Protein AF-0000000066306614 (afdb_homodimer)

Sequence (610 aa):
MENKYTHGVLFYHEHSGLKNINQGIGEVTTALSSICKHLSIQLSENEGDIIKYCQEIKAKDYAKDVDILFILGGDGTVNELINGVMTHDLQLPIGILPGGTFNDFTKTLNIAPNHKQASEQMISAQVGTYDVIKINNQYALNFVGLGLIVQNAENVQDGSKDIFGKLSYIGSTVKTLLNPTQFNYQLSIDDKTYSGETTMILSANGPFIGGSRIPLTDLSPQDGELNTFIFNEQSFSILNDIFKKRDSMNWNEITQGIEHIPGKKISLTTDPTMKVDIDGEISLETPIDIEVIPNAIQLLTVNDLMENKYTHGVLFYHEHSGLKNINQGIGEVTTALSSICKHLSIQLSENEGDIIKYCQEIKAKDYAKDVDILFILGGDGTVNELINGVMTHDLQLPIGILPGGTFNDFTKTLNIAPNHKQASEQMISAQVGTYDVIKINNQYALNFVGLGLIVQNAENVQDGSKDIFGKLSYIGSTVKTLLNPTQFNYQLSIDDKTYSGETTMILSANGPFIGGSRIPLTDLSPQDGELNTFIFNEQSFSILNDIFKKRDSMNWNEITQGIEHIPGKKISLTTDPTMKVDIDGEISLETPIDIEVIPNAIQLLTVNDL

InterPro domains:
  IPR001206 Diacylglycerol kinase, catalytic domain [PF00781] (9-135)
  IPR001206 Diacylglycerol kinase, catalytic domain [PS50146] (3-139)
  IPR001206 Diacylglycerol kinase, catalytic domain [SM00046] (7-138)
  IPR005218 Diacylglycerol/lipid kinase [TIGR00147] (9-300)
  IPR016064 NAD kinase/diacylglycerol kinase-like domain superfamily [SSF111331] (8-304)
  IPR017438 Inorganic polyphosphate/ATP-NAD kinase, N-terminal [G3DSA:3.40.50.10330] (1-135)
  IPR045540 YegS/DAGK, C-terminal domain [PF19279] (154-300)
  IPR050187 Lipid Phosphate Formation and Regulation [PTHR12358] (41-290)

Structure (mmCIF, N/CA/C/O backbone):
data_AF-0000000066306614-model_v1
#
loop_
_entity.id
_entity.type
_entity.pdbx_description
1 polymer 'Putative lipid kinase SAR0780'
#
loop_
_atom_site.group_PDB
_atom_site.id
_atom_site.type_symbol
_atom_site.label_atom_id
_atom_site.label_alt_id
_atom_site.label_comp_id
_atom_site.label_asym_id
_atom_site.label_entity_id
_atom_site.label_seq_id
_atom_site.pdbx_PDB_ins_code
_atom_site.Cartn_x
_atom_site.Cartn_y
_atom_site.Cartn_z
_atom_site.occupancy
_atom_site.B_iso_or_equiv
_atom_site.auth_seq_id
_atom_site.auth_comp_id
_atom_site.auth_asym_id
_atom_site.auth_atom_id
_atom_site.pdbx_PDB_model_num
ATOM 1 N N . MET A 1 1 ? 18.75 3.789 2.223 1 45.41 1 MET A N 1
ATOM 2 C CA . MET A 1 1 ? 18.875 2.482 1.582 1 45.41 1 MET A CA 1
ATOM 3 C C . MET A 1 1 ? 18.125 2.457 0.254 1 45.41 1 MET A C 1
ATOM 5 O O . MET A 1 1 ? 17.094 3.119 0.106 1 45.41 1 MET A O 1
ATOM 9 N N . GLU A 1 2 ? 18.75 2.324 -0.821 1 61.25 2 GLU A N 1
ATOM 10 C CA . GLU A 1 2 ? 18.219 2.381 -2.182 1 61.25 2 GLU A CA 1
ATOM 11 C C . GLU A 1 2 ? 17.078 1.39 -2.371 1 61.25 2 GLU A C 1
ATOM 13 O O . GLU A 1 2 ? 17.219 0.206 -2.057 1 61.25 2 GLU A O 1
ATOM 18 N N . ASN A 1 3 ? 15.844 1.909 -2.559 1 72.94 3 ASN A N 1
ATOM 19 C CA . ASN A 1 3 ? 14.703 1.051 -2.857 1 72.94 3 ASN A CA 1
ATOM 20 C C . ASN A 1 3 ? 14.922 0.25 -4.137 1 72.94 3 ASN A C 1
ATOM 22 O O . ASN A 1 3 ? 15.219 0.82 -5.188 1 72.94 3 ASN A O 1
ATOM 26 N N . LYS A 1 4 ? 14.93 -1.015 -4.02 1 90 4 LYS A N 1
ATOM 27 C CA . LYS A 1 4 ? 15.148 -1.943 -5.125 1 90 4 LYS A CA 1
ATOM 28 C C . LYS A 1 4 ? 14.125 -1.726 -6.234 1 90 4 LYS A C 1
ATOM 30 O O . LYS A 1 4 ? 14.453 -1.822 -7.418 1 90 4 LYS A O 1
ATOM 35 N N . TYR A 1 5 ? 12.875 -1.378 -5.879 1 97.06 5 TYR A N 1
ATOM 36 C CA . TYR A 1 5 ? 11.773 -1.203 -6.82 1 97.06 5 TYR A CA 1
ATOM 37 C C . TYR A 1 5 ? 11.117 0.162 -6.648 1 97.06 5 TYR A C 1
ATOM 39 O O . TYR A 1 5 ? 11.148 0.738 -5.559 1 97.06 5 TYR A O 1
ATOM 47 N N . THR A 1 6 ? 10.586 0.733 -7.699 1 97.19 6 THR A N 1
ATOM 48 C CA . THR A 1 6 ? 9.898 2.018 -7.656 1 97.19 6 THR A CA 1
ATOM 49 C C . THR A 1 6 ? 8.469 1.85 -7.145 1 97.19 6 THR A C 1
ATOM 51 O O . THR A 1 6 ? 8.102 2.439 -6.125 1 97.19 6 THR A O 1
ATOM 54 N N . HIS A 1 7 ? 7.711 1.002 -7.801 1 98.31 7 HIS A N 1
ATOM 55 C CA . HIS A 1 7 ? 6.305 0.814 -7.465 1 98.31 7 HIS A CA 1
ATOM 56 C C . HIS A 1 7 ? 5.922 -0.661 -7.504 1 98.31 7 HIS A C 1
ATOM 58 O O . HIS A 1 7 ? 5.836 -1.258 -8.578 1 98.31 7 HIS A O 1
ATOM 64 N N . GLY A 1 8 ? 5.707 -1.223 -6.297 1 98.69 8 GLY A N 1
ATOM 65 C CA . GLY A 1 8 ? 5.203 -2.582 -6.168 1 98.69 8 GLY A CA 1
ATOM 66 C C . GLY A 1 8 ? 3.709 -2.643 -5.93 1 98.69 8 GLY A C 1
ATOM 67 O O . GLY A 1 8 ? 3.148 -1.781 -5.246 1 98.69 8 GLY A O 1
ATOM 68 N N . VAL A 1 9 ? 3.066 -3.645 -6.469 1 98.75 9 VAL A N 1
ATOM 69 C CA . VAL A 1 9 ? 1.653 -3.891 -6.199 1 98.75 9 VAL A CA 1
ATOM 70 C C . VAL A 1 9 ? 1.485 -5.246 -5.52 1 98.75 9 VAL A C 1
ATOM 72 O O . VAL A 1 9 ? 1.883 -6.277 -6.07 1 98.75 9 VAL A O 1
ATOM 75 N N . LEU A 1 10 ? 0.968 -5.238 -4.312 1 98.69 10 LEU A N 1
ATOM 76 C CA . LEU A 1 10 ? 0.617 -6.453 -3.58 1 98.69 10 LEU A CA 1
ATOM 77 C C . LEU A 1 10 ? -0.866 -6.77 -3.736 1 98.69 10 LEU A C 1
ATOM 79 O O . LEU A 1 10 ? -1.72 -6.02 -3.258 1 98.69 10 LEU A O 1
ATOM 83 N N . PHE A 1 11 ? -1.149 -7.891 -4.402 1 98.25 11 PHE A N 1
ATOM 84 C CA . PHE A 1 11 ? -2.52 -8.383 -4.496 1 98.25 11 PHE A CA 1
ATOM 85 C C . PHE A 1 11 ? -2.83 -9.344 -3.357 1 98.25 11 PHE A C 1
ATOM 87 O O . PHE A 1 11 ? -1.966 -10.117 -2.939 1 98.25 11 PHE A O 1
ATOM 94 N N . TYR A 1 12 ? -4.031 -9.289 -2.863 1 95.88 12 TYR A N 1
ATOM 95 C CA . TYR A 1 12 ? -4.543 -10.305 -1.946 1 95.88 12 TYR A CA 1
ATOM 96 C C . TYR A 1 12 ? -6.047 -10.477 -2.113 1 95.88 12 TYR A C 1
ATOM 98 O O . TYR A 1 12 ? -6.73 -9.586 -2.627 1 95.88 12 TYR A O 1
ATOM 106 N N . HIS A 1 13 ? -6.465 -11.664 -1.728 1 90.19 13 HIS A N 1
ATOM 107 C CA . HIS A 1 13 ? -7.891 -11.977 -1.818 1 90.19 13 HIS A CA 1
ATOM 108 C C . HIS A 1 13 ? -8.539 -11.977 -0.44 1 90.19 13 HIS A C 1
ATOM 110 O O . HIS A 1 13 ? -7.926 -12.406 0.541 1 90.19 13 HIS A O 1
ATOM 116 N N . GLU A 1 14 ? -9.734 -11.414 -0.357 1 77 14 GLU A N 1
ATOM 117 C CA . GLU A 1 14 ? -10.492 -11.25 0.881 1 77 14 GLU A CA 1
ATOM 118 C C . GLU A 1 14 ? -10.578 -12.562 1.657 1 77 14 GLU A C 1
ATOM 120 O O . GLU A 1 14 ? -10.484 -12.562 2.887 1 77 14 GLU A O 1
ATOM 125 N N . HIS A 1 15 ? -10.758 -13.664 0.979 1 70.12 15 HIS A N 1
ATOM 126 C CA . HIS A 1 15 ? -10.984 -14.961 1.612 1 70.12 15 HIS A CA 1
ATOM 127 C C . HIS A 1 15 ? -9.703 -15.789 1.662 1 70.12 15 HIS A C 1
ATOM 129 O O . HIS A 1 15 ? -9.758 -17.016 1.666 1 70.12 15 HIS A O 1
ATOM 135 N N . SER A 1 16 ? -8.672 -14.992 1.79 1 65.31 16 SER A N 1
ATOM 136 C CA . SER A 1 16 ? -7.43 -15.758 1.888 1 65.31 16 SER A CA 1
ATOM 137 C C . SER A 1 16 ? -7.395 -16.594 3.162 1 65.31 16 SER A C 1
ATOM 139 O O . SER A 1 16 ? -8.164 -16.359 4.09 1 65.31 16 SER A O 1
ATOM 141 N N . GLY A 1 17 ? -6.691 -17.688 3.109 1 67.06 17 GLY A N 1
ATOM 142 C CA . GLY A 1 17 ? -6.617 -18.672 4.184 1 67.06 17 GLY A CA 1
ATOM 143 C C . GLY A 1 17 ? -6.027 -18.109 5.465 1 67.06 17 GLY A C 1
ATOM 144 O O . GLY A 1 17 ? -5.973 -18.797 6.484 1 67.06 17 GLY A O 1
ATOM 145 N N . LEU A 1 18 ? -5.703 -16.859 5.426 1 72.12 18 LEU A N 1
ATOM 146 C CA . LEU A 1 18 ? -5.137 -16.266 6.629 1 72.12 18 LEU A CA 1
ATOM 147 C C . LEU A 1 18 ? -6.234 -15.914 7.629 1 72.12 18 LEU A C 1
ATOM 149 O O . LEU A 1 18 ? -7.27 -15.359 7.25 1 72.12 18 LEU A O 1
ATOM 153 N N . LYS A 1 19 ? -6.133 -16.312 8.891 1 74.12 19 LYS A N 1
ATOM 154 C CA . LYS A 1 19 ? -7.105 -16.047 9.945 1 74.12 19 LYS A CA 1
ATOM 155 C C . LYS A 1 19 ? -7.352 -14.547 10.094 1 74.12 19 LYS A C 1
ATOM 157 O O . LYS A 1 19 ? -8.5 -14.109 10.188 1 74.12 19 LYS A O 1
ATOM 162 N N . ASN A 1 20 ? -6.25 -13.758 10.109 1 87.06 20 ASN A N 1
ATOM 163 C CA . ASN A 1 20 ? -6.332 -12.305 10.156 1 87.06 20 ASN A CA 1
ATOM 164 C C . ASN A 1 20 ? -5.582 -11.656 8.992 1 87.06 20 ASN A C 1
ATOM 166 O O . ASN A 1 20 ? -4.391 -11.359 9.109 1 87.06 20 ASN A O 1
ATOM 170 N N . ILE A 1 21 ? -6.301 -11.438 7.941 1 90.31 21 ILE A N 1
ATOM 171 C CA . ILE A 1 21 ? -5.707 -11.016 6.676 1 90.31 21 ILE A CA 1
ATOM 172 C C . ILE A 1 21 ? -5.066 -9.641 6.836 1 90.31 21 ILE A C 1
ATOM 174 O O . ILE A 1 21 ? -3.984 -9.391 6.297 1 90.31 21 ILE A O 1
ATOM 178 N N . ASN A 1 22 ? -5.695 -8.758 7.625 1 93 22 ASN A N 1
ATOM 179 C CA . ASN A 1 22 ? -5.148 -7.414 7.785 1 93 22 ASN A CA 1
ATOM 180 C C . ASN A 1 22 ? -3.834 -7.43 8.555 1 93 22 ASN A C 1
ATOM 182 O O . ASN A 1 22 ? -2.918 -6.664 8.25 1 93 22 ASN A O 1
ATOM 186 N N . GLN A 1 23 ? -3.775 -8.289 9.57 1 93.75 23 GLN A N 1
ATOM 187 C CA . GLN A 1 23 ? -2.512 -8.453 10.273 1 93.75 23 GLN A CA 1
ATOM 188 C C . GLN A 1 23 ? -1.428 -8.992 9.344 1 93.75 23 GLN A C 1
ATOM 190 O O . GLN A 1 23 ? -0.284 -8.531 9.383 1 93.75 23 GLN A O 1
ATOM 195 N N . GLY A 1 24 ? -1.763 -9.984 8.555 1 94.75 24 GLY A N 1
ATOM 196 C CA . GLY A 1 24 ? -0.828 -10.516 7.578 1 94.75 24 GLY A CA 1
ATOM 197 C C . GLY A 1 24 ? -0.338 -9.469 6.594 1 94.75 24 GLY A C 1
ATOM 198 O O . GLY A 1 24 ? 0.859 -9.398 6.305 1 94.75 24 GLY A O 1
ATOM 199 N N . ILE A 1 25 ? -1.258 -8.633 6.168 1 96.69 25 ILE A N 1
ATOM 200 C CA . ILE A 1 25 ? -0.938 -7.547 5.242 1 96.69 25 ILE A CA 1
ATOM 201 C C . ILE A 1 25 ? 0.05 -6.586 5.898 1 96.69 25 ILE A C 1
ATOM 203 O O . ILE A 1 25 ? 1.025 -6.164 5.27 1 96.69 25 ILE A O 1
ATOM 207 N N . GLY A 1 26 ? -0.232 -6.254 7.145 1 97.25 26 GLY A N 1
ATOM 208 C CA . GLY A 1 26 ? 0.693 -5.402 7.871 1 97.25 26 GLY A CA 1
ATOM 209 C C . GLY A 1 26 ? 2.086 -5.992 7.988 1 97.25 26 GLY A C 1
ATOM 210 O O . GLY A 1 26 ? 3.08 -5.293 7.785 1 97.25 26 GLY A O 1
ATOM 211 N N . GLU A 1 27 ? 2.154 -7.242 8.258 1 96.5 27 GLU A N 1
ATOM 212 C CA . GLU A 1 27 ? 3.434 -7.93 8.422 1 96.5 27 GLU A CA 1
ATOM 213 C C . GLU A 1 27 ? 4.227 -7.93 7.117 1 96.5 27 GLU A C 1
ATOM 215 O O . GLU A 1 27 ? 5.422 -7.621 7.109 1 96.5 27 GLU A O 1
ATOM 220 N N . VAL A 1 28 ? 3.572 -8.227 6.008 1 97.81 28 VAL A N 1
ATOM 221 C CA . VAL A 1 28 ? 4.289 -8.305 4.742 1 97.81 28 VAL A CA 1
ATOM 222 C C . VAL A 1 28 ? 4.676 -6.898 4.281 1 97.81 28 VAL A C 1
ATOM 224 O O . VAL A 1 28 ? 5.734 -6.707 3.68 1 97.81 28 VAL A O 1
ATOM 227 N N . THR A 1 29 ? 3.805 -5.934 4.617 1 98.06 29 THR A N 1
ATOM 228 C CA . THR A 1 29 ? 4.062 -4.551 4.223 1 98.06 29 THR A CA 1
ATOM 229 C C . THR A 1 29 ? 5.32 -4.02 4.906 1 98.06 29 THR A C 1
ATOM 231 O O . THR A 1 29 ? 6.07 -3.24 4.312 1 98.06 29 THR A O 1
ATOM 234 N N . THR A 1 30 ? 5.574 -4.434 6.141 1 97.25 30 THR A N 1
ATOM 235 C CA . THR A 1 30 ? 6.777 -4.016 6.855 1 97.25 30 THR A CA 1
ATOM 236 C C . THR A 1 30 ? 8.023 -4.301 6.027 1 97.25 30 THR A C 1
ATOM 238 O O . THR A 1 30 ? 8.875 -3.424 5.859 1 97.25 30 THR A O 1
ATOM 241 N N . ALA A 1 31 ? 8.078 -5.438 5.441 1 97.44 31 ALA A N 1
ATOM 242 C CA . ALA A 1 31 ? 9.242 -5.824 4.648 1 97.44 31 ALA A CA 1
ATOM 243 C C . ALA A 1 31 ? 9.203 -5.18 3.266 1 97.44 31 ALA A C 1
ATOM 245 O O . ALA A 1 31 ? 10.203 -4.633 2.801 1 97.44 31 ALA A O 1
ATOM 246 N N . LEU A 1 32 ? 8.062 -5.176 2.605 1 98.25 32 LEU A N 1
ATOM 247 C CA . LEU A 1 32 ? 7.957 -4.75 1.216 1 98.25 32 LEU A CA 1
ATOM 248 C C . LEU A 1 32 ? 8.164 -3.242 1.095 1 98.25 32 LEU A C 1
ATOM 250 O O . LEU A 1 32 ? 8.672 -2.76 0.08 1 98.25 32 LEU A O 1
ATOM 254 N N . SER A 1 33 ? 7.734 -2.49 2.146 1 96.19 33 SER A N 1
ATOM 255 C CA . SER A 1 33 ? 7.926 -1.044 2.115 1 96.19 33 SER A CA 1
ATOM 256 C C . SER A 1 33 ? 9.406 -0.683 2.139 1 96.19 33 SER A C 1
ATOM 258 O O . SER A 1 33 ? 9.789 0.426 1.757 1 96.19 33 SER A O 1
ATOM 260 N N . SER A 1 34 ? 10.25 -1.573 2.574 1 95.19 34 SER A N 1
ATOM 261 C CA . SER A 1 34 ? 11.688 -1.313 2.619 1 95.19 34 SER A CA 1
ATOM 262 C C . SER A 1 34 ? 12.32 -1.479 1.242 1 95.19 34 SER A C 1
ATOM 264 O O . SER A 1 34 ? 13.445 -1.026 1.012 1 95.19 34 SER A O 1
ATOM 266 N N . ILE A 1 35 ? 11.625 -2.092 0.304 1 96.81 35 ILE A N 1
ATOM 267 C CA . ILE A 1 35 ? 12.266 -2.328 -0.987 1 96.81 35 ILE A CA 1
ATOM 268 C C . ILE A 1 35 ? 11.469 -1.634 -2.09 1 96.81 35 ILE A C 1
ATOM 270 O O . ILE A 1 35 ? 11.891 -1.611 -3.248 1 96.81 35 ILE A O 1
ATOM 274 N N . CYS A 1 36 ? 10.25 -1.063 -1.781 1 97.5 36 CYS A N 1
ATOM 275 C CA . CYS A 1 36 ? 9.422 -0.326 -2.732 1 97.5 36 CYS A CA 1
ATOM 276 C C . CYS A 1 36 ? 9.258 1.125 -2.299 1 97.5 36 CYS A C 1
ATOM 278 O O . CYS A 1 36 ? 8.797 1.397 -1.19 1 97.5 36 CYS A O 1
ATOM 280 N N . LYS A 1 37 ? 9.492 2.059 -3.166 1 96.25 37 LYS A N 1
ATOM 281 C CA . LYS A 1 37 ? 9.242 3.469 -2.879 1 96.25 37 LYS A CA 1
ATOM 282 C C . LYS A 1 37 ? 7.75 3.762 -2.801 1 96.25 37 LYS A C 1
ATOM 284 O O . LYS A 1 37 ? 7.324 4.652 -2.062 1 96.25 37 LYS A O 1
ATOM 289 N N . HIS A 1 38 ? 7.082 3.113 -3.598 1 97.69 38 HIS A N 1
ATOM 290 C CA . HIS A 1 38 ? 5.629 3.152 -3.713 1 97.69 38 HIS A CA 1
ATOM 291 C C . HIS A 1 38 ? 5.035 1.746 -3.689 1 97.69 38 HIS A C 1
ATOM 293 O O . HIS A 1 38 ? 5.371 0.913 -4.531 1 97.69 38 HIS A O 1
ATOM 299 N N . LEU A 1 39 ? 4.223 1.449 -2.646 1 98.56 39 LEU A N 1
ATOM 300 C CA . LEU A 1 39 ? 3.615 0.128 -2.518 1 98.56 39 LEU A CA 1
ATOM 301 C C . LEU A 1 39 ? 2.094 0.225 -2.518 1 98.56 39 LEU A C 1
ATOM 303 O O . LEU A 1 39 ? 1.508 0.86 -1.639 1 98.56 39 LEU A O 1
ATOM 307 N N . SER A 1 40 ? 1.474 -0.405 -3.512 1 98.62 40 SER A N 1
ATOM 308 C CA . SER A 1 40 ? 0.019 -0.499 -3.584 1 98.62 40 SER A CA 1
ATOM 309 C C . SER A 1 40 ? -0.477 -1.827 -3.021 1 98.62 40 SER A C 1
ATOM 311 O O . SER A 1 40 ? -0.011 -2.893 -3.43 1 98.62 40 SER A O 1
ATOM 313 N N . ILE A 1 41 ? -1.296 -1.739 -2.066 1 98.38 41 ILE A N 1
ATOM 314 C CA . ILE A 1 41 ? -1.981 -2.9 -1.512 1 98.38 41 ILE A CA 1
ATOM 315 C C . ILE A 1 41 ? -3.398 -2.98 -2.074 1 98.38 41 ILE A C 1
ATOM 317 O O . ILE A 1 41 ? -4.238 -2.125 -1.784 1 98.38 41 ILE A O 1
ATOM 321 N N . GLN A 1 42 ? -3.689 -4.023 -2.871 1 97.94 42 GLN A N 1
ATOM 322 C CA . GLN A 1 42 ? -4.914 -4.074 -3.664 1 97.94 42 GLN A CA 1
ATOM 323 C C . GLN A 1 42 ? -5.746 -5.309 -3.316 1 97.94 42 GLN A C 1
ATOM 325 O O . GLN A 1 42 ? -5.305 -6.438 -3.523 1 97.94 42 GLN A O 1
ATOM 330 N N . LEU A 1 43 ? -6.883 -5.094 -2.832 1 96.31 43 LEU A N 1
ATOM 331 C CA . LEU A 1 43 ? -7.836 -6.145 -2.506 1 96.31 43 LEU A CA 1
ATOM 332 C C . LEU A 1 43 ? -8.523 -6.664 -3.764 1 96.31 43 LEU A C 1
ATOM 334 O O . LEU A 1 43 ? -8.992 -5.875 -4.59 1 96.31 43 LEU A O 1
ATOM 338 N N . SER A 1 44 ? -8.43 -7.93 -3.941 1 95.31 44 SER A N 1
ATOM 339 C CA . SER A 1 44 ? -9.289 -8.594 -4.918 1 95.31 44 SER A CA 1
ATOM 340 C C . SER A 1 44 ? -10.562 -9.117 -4.266 1 95.31 44 SER A C 1
ATOM 342 O O . SER A 1 44 ? -10.508 -10.008 -3.412 1 95.31 44 SER A O 1
ATOM 344 N N . GLU A 1 45 ? -11.68 -8.648 -4.637 1 91.69 45 GLU A N 1
ATOM 345 C CA . GLU A 1 45 ? -12.953 -9.016 -4.027 1 91.69 45 GLU A CA 1
ATOM 346 C C . GLU A 1 45 ? -13.617 -10.172 -4.773 1 91.69 45 GLU A C 1
ATOM 348 O O . GLU A 1 45 ? -14.367 -10.945 -4.184 1 91.69 45 GLU A O 1
ATOM 353 N N . ASN A 1 46 ? -13.344 -10.242 -6.102 1 90.81 46 ASN A N 1
ATOM 354 C CA . ASN A 1 46 ? -13.992 -11.234 -6.949 1 90.81 46 ASN A CA 1
ATOM 355 C C . ASN A 1 46 ? -12.977 -11.977 -7.812 1 90.81 46 ASN A C 1
ATOM 357 O O . ASN A 1 46 ? -11.898 -11.453 -8.094 1 90.81 46 ASN A O 1
ATOM 361 N N . GLU A 1 47 ? -13.383 -13.227 -8.141 1 88.94 47 GLU A N 1
ATOM 362 C CA . GLU A 1 47 ? -12.57 -13.953 -9.117 1 88.94 47 GLU A CA 1
ATOM 363 C C . GLU A 1 47 ? -12.406 -13.148 -10.406 1 88.94 47 GLU A C 1
ATOM 365 O O . GLU A 1 47 ? -13.367 -12.555 -10.898 1 88.94 47 GLU A O 1
ATOM 370 N N . GLY A 1 48 ? -11.234 -13.055 -10.898 1 94.06 48 GLY A N 1
ATOM 371 C CA . GLY A 1 48 ? -10.992 -12.328 -12.133 1 94.06 48 GLY A CA 1
ATOM 372 C C . GLY A 1 48 ? -10.477 -10.922 -11.914 1 94.06 48 GLY A C 1
ATOM 373 O O . GLY A 1 48 ? -9.945 -10.297 -12.836 1 94.06 48 GLY A O 1
ATOM 374 N N . ASP A 1 49 ? -10.609 -10.398 -10.695 1 96.56 49 ASP A N 1
ATOM 375 C CA . ASP A 1 49 ? -10.18 -9.031 -10.406 1 96.56 49 ASP A CA 1
ATOM 376 C C . ASP A 1 49 ? -8.688 -8.859 -10.688 1 96.56 49 ASP A C 1
ATOM 378 O O . ASP A 1 49 ? -8.273 -7.867 -11.289 1 96.56 49 ASP A O 1
ATOM 382 N N . ILE A 1 50 ? -7.918 -9.812 -10.289 1 97.75 50 ILE A N 1
ATOM 383 C CA . ILE A 1 50 ? -6.469 -9.703 -10.438 1 97.75 50 ILE A CA 1
ATOM 384 C C . ILE A 1 50 ? -6.098 -9.688 -11.914 1 97.75 50 ILE A C 1
ATOM 386 O O . ILE A 1 50 ? -5.199 -8.953 -12.328 1 97.75 50 ILE A O 1
ATOM 390 N N . ILE A 1 51 ? -6.781 -10.484 -12.727 1 98.12 51 ILE A N 1
ATOM 391 C CA . ILE A 1 51 ? -6.555 -10.484 -14.172 1 98.12 51 ILE A CA 1
ATOM 392 C C . ILE A 1 51 ? -6.863 -9.094 -14.734 1 98.12 51 ILE A C 1
ATOM 394 O O . ILE A 1 51 ? -6.105 -8.57 -15.555 1 98.12 51 ILE A O 1
ATOM 398 N N . LYS A 1 52 ? -7.93 -8.523 -14.289 1 98.12 52 LYS A N 1
ATOM 399 C CA . LYS A 1 52 ? -8.297 -7.18 -14.719 1 98.12 52 LYS A CA 1
ATOM 400 C C . LYS A 1 52 ? -7.242 -6.16 -14.297 1 98.12 52 LYS A C 1
ATOM 402 O O . LYS A 1 52 ? -6.891 -5.27 -15.07 1 98.12 52 LYS A O 1
ATOM 407 N N . TYR A 1 53 ? -6.754 -6.27 -13.062 1 98.19 53 TYR A N 1
ATOM 408 C CA . TYR A 1 53 ? -5.707 -5.367 -12.602 1 98.19 53 TYR A CA 1
ATOM 409 C C . TYR A 1 53 ? -4.457 -5.492 -13.469 1 98.19 53 TYR A C 1
ATOM 411 O O . TYR A 1 53 ? -3.797 -4.496 -13.766 1 98.19 53 TYR A O 1
ATOM 419 N N . CYS A 1 54 ? -4.133 -6.695 -13.852 1 98.56 54 CYS A N 1
ATOM 420 C CA . CYS A 1 54 ? -2.992 -6.902 -14.742 1 98.56 54 CYS A CA 1
ATOM 421 C C . CYS A 1 54 ? -3.193 -6.176 -16.062 1 98.56 54 CYS A C 1
ATOM 423 O O . CYS A 1 54 ? -2.262 -5.566 -16.594 1 98.56 54 CYS A O 1
ATOM 425 N N . GLN A 1 55 ? -4.395 -6.297 -16.594 1 98.44 55 GLN A N 1
ATOM 426 C CA . GLN A 1 55 ? -4.723 -5.574 -17.812 1 98.44 55 GLN A CA 1
ATOM 427 C C . GLN A 1 55 ? -4.516 -4.074 -17.641 1 98.44 55 GLN A C 1
ATOM 429 O O . GLN A 1 55 ? -3.934 -3.42 -18.516 1 98.44 55 GLN A O 1
ATOM 434 N N . GLU A 1 56 ? -4.98 -3.525 -16.578 1 97.88 56 GLU A N 1
ATOM 435 C CA . GLU A 1 56 ? -4.855 -2.1 -16.281 1 97.88 56 GLU A CA 1
ATOM 436 C C . GLU A 1 56 ? -3.391 -1.695 -16.125 1 97.88 56 GLU A C 1
ATOM 438 O O . GLU A 1 56 ? -2.998 -0.598 -16.531 1 97.88 56 GLU A O 1
ATOM 443 N N . ILE A 1 57 ? -2.611 -2.545 -15.492 1 97.88 57 ILE A N 1
ATOM 444 C CA . ILE A 1 57 ? -1.188 -2.275 -15.312 1 97.88 57 ILE A CA 1
ATOM 445 C C . ILE A 1 57 ? -0.499 -2.234 -16.672 1 97.88 57 ILE A C 1
ATOM 447 O O . ILE A 1 57 ? 0.31 -1.344 -16.953 1 97.88 57 ILE A O 1
ATOM 451 N N . LYS A 1 58 ? -0.854 -3.209 -17.531 1 97.81 58 LYS A N 1
ATOM 452 C CA . LYS A 1 58 ? -0.297 -3.244 -18.891 1 97.81 58 LYS A CA 1
ATOM 453 C C . LYS A 1 58 ? -0.625 -1.965 -19.656 1 97.81 58 LYS A C 1
ATOM 455 O O . LYS A 1 58 ? 0.234 -1.408 -20.344 1 97.81 58 LYS A O 1
ATOM 460 N N . ALA A 1 59 ? -1.813 -1.502 -19.516 1 96.75 59 ALA A N 1
ATOM 461 C CA . ALA A 1 59 ? -2.293 -0.323 -20.234 1 96.75 59 ALA A CA 1
ATOM 462 C C . ALA A 1 59 ? -1.813 0.96 -19.562 1 96.75 59 ALA A C 1
ATOM 464 O O . ALA A 1 59 ? -2.092 2.062 -20.047 1 96.75 59 ALA A O 1
ATOM 465 N N . LYS A 1 60 ? -1.195 0.892 -18.391 1 94.62 60 LYS A N 1
ATOM 466 C CA . LYS A 1 60 ? -0.711 2.018 -17.594 1 94.62 60 LYS A CA 1
ATOM 467 C C . LYS A 1 60 ? -1.872 2.844 -17.047 1 94.62 60 LYS A C 1
ATOM 469 O O . LYS A 1 60 ? -1.719 4.035 -16.781 1 94.62 60 LYS A O 1
ATOM 474 N N . ASP A 1 61 ? -3.021 2.203 -16.969 1 94.19 61 ASP A N 1
ATOM 475 C CA . ASP A 1 61 ? -4.203 2.822 -16.375 1 94.19 61 ASP A CA 1
ATOM 476 C C . ASP A 1 61 ? -4.211 2.66 -14.852 1 94.19 61 ASP A C 1
ATOM 478 O O . ASP A 1 61 ? -4.84 3.449 -14.141 1 94.19 61 ASP A O 1
ATOM 482 N N . TYR A 1 62 ? -3.564 1.629 -14.352 1 95.38 62 TYR A N 1
ATOM 483 C CA . TYR A 1 62 ? -3.443 1.388 -12.914 1 95.38 62 TYR A CA 1
ATOM 484 C C . TYR A 1 62 ? -2.463 2.365 -12.281 1 95.38 62 TYR A C 1
ATOM 486 O O . TYR A 1 62 ? -2.785 3.02 -11.289 1 95.38 62 TYR A O 1
ATOM 494 N N . ALA A 1 63 ? -1.328 2.447 -12.844 1 93.5 63 ALA A N 1
ATOM 495 C CA . ALA A 1 63 ? -0.211 3.346 -12.562 1 93.5 63 ALA A CA 1
ATOM 496 C C . ALA A 1 63 ? 0.827 3.299 -13.68 1 93.5 63 ALA A C 1
ATOM 498 O O . ALA A 1 63 ? 0.903 2.316 -14.422 1 93.5 63 ALA A O 1
ATOM 499 N N . LYS A 1 64 ? 1.685 4.285 -13.727 1 92.06 64 LYS A N 1
ATOM 500 C CA . LYS A 1 64 ? 2.613 4.387 -14.844 1 92.06 64 LYS A CA 1
ATOM 501 C C . LYS A 1 64 ? 3.951 3.73 -14.516 1 92.06 64 LYS A C 1
ATOM 503 O O . LYS A 1 64 ? 4.75 3.449 -15.406 1 92.06 64 LYS A O 1
ATOM 508 N N . ASP A 1 65 ? 4.133 3.438 -13.25 1 94 65 ASP A N 1
ATOM 509 C CA . ASP A 1 65 ? 5.504 3.131 -12.859 1 94 65 ASP A CA 1
ATOM 510 C C . ASP A 1 65 ? 5.578 1.789 -12.133 1 94 65 ASP A C 1
ATOM 512 O O . ASP A 1 65 ? 6.512 1.544 -11.367 1 94 65 ASP A O 1
ATOM 516 N N . VAL A 1 66 ? 4.656 0.89 -12.336 1 97.75 66 VAL A N 1
ATOM 517 C CA . VAL A 1 66 ? 4.699 -0.415 -11.68 1 97.75 66 VAL A CA 1
ATOM 518 C C . VAL A 1 66 ? 5.855 -1.237 -12.25 1 97.75 66 VAL A C 1
ATOM 520 O O . VAL A 1 66 ? 5.973 -1.394 -13.469 1 97.75 66 VAL A O 1
ATOM 523 N N . ASP A 1 67 ? 6.734 -1.771 -11.359 1 98.25 67 ASP A N 1
ATOM 524 C CA . ASP A 1 67 ? 7.875 -2.514 -11.891 1 98.25 67 ASP A CA 1
ATOM 525 C C . ASP A 1 67 ? 8.039 -3.852 -11.172 1 98.25 67 ASP A C 1
ATOM 527 O O . ASP A 1 67 ? 8.945 -4.625 -11.484 1 98.25 67 ASP A O 1
ATOM 531 N N . ILE A 1 68 ? 7.09 -4.184 -10.25 1 98.62 68 ILE A N 1
ATOM 532 C CA . ILE A 1 68 ? 7.074 -5.5 -9.625 1 98.62 68 ILE A CA 1
ATOM 533 C C . ILE A 1 68 ? 5.676 -5.809 -9.102 1 98.62 68 ILE A C 1
ATOM 535 O O . ILE A 1 68 ? 4.953 -4.906 -8.672 1 98.62 68 ILE A O 1
ATOM 539 N N . LEU A 1 69 ? 5.293 -7.062 -9.125 1 98.81 69 LEU A N 1
ATOM 540 C CA . LEU A 1 69 ? 4.043 -7.547 -8.555 1 98.81 69 LEU A CA 1
ATOM 541 C C . LEU A 1 69 ? 4.309 -8.492 -7.387 1 98.81 69 LEU A C 1
ATOM 543 O O . LEU A 1 69 ? 5.262 -9.273 -7.418 1 98.81 69 LEU A O 1
ATOM 547 N N . PHE A 1 70 ? 3.475 -8.414 -6.379 1 98.69 70 PHE A N 1
ATOM 548 C CA . PHE A 1 70 ? 3.436 -9.359 -5.273 1 98.69 70 PHE A CA 1
ATOM 549 C C . PHE A 1 70 ? 2.041 -9.953 -5.117 1 98.69 70 PHE A C 1
ATOM 551 O O . PHE A 1 70 ? 1.047 -9.32 -5.473 1 98.69 70 PHE A O 1
ATOM 558 N N . ILE A 1 71 ? 1.978 -11.164 -4.605 1 98 71 ILE A N 1
ATOM 559 C CA . ILE A 1 71 ? 0.694 -11.781 -4.297 1 98 71 ILE A CA 1
ATOM 560 C C . ILE A 1 71 ? 0.78 -12.508 -2.955 1 98 71 ILE A C 1
ATOM 562 O O . ILE A 1 71 ? 1.754 -13.211 -2.684 1 98 71 ILE A O 1
ATOM 566 N N . LEU A 1 72 ? -0.067 -12.18 -2.047 1 97.06 72 LEU A N 1
ATOM 567 C CA . LEU A 1 72 ? -0.28 -12.906 -0.801 1 97.06 72 LEU A CA 1
ATOM 568 C C . LEU A 1 72 ? -1.531 -13.773 -0.885 1 97.06 72 LEU A C 1
ATOM 570 O O . LEU A 1 72 ? -2.652 -13.258 -0.869 1 97.06 72 LEU A O 1
ATOM 574 N N . GLY A 1 73 ? -1.339 -15.055 -1.014 1 93.44 73 GLY A N 1
ATOM 575 C CA . GLY A 1 73 ? -2.484 -15.938 -1.195 1 93.44 73 GLY A CA 1
ATOM 576 C C . GLY A 1 73 ? -2.098 -17.391 -1.4 1 93.44 73 GLY A C 1
ATOM 577 O O . GLY A 1 73 ? -0.928 -17.75 -1.261 1 93.44 73 GLY A O 1
ATOM 578 N N . GLY A 1 74 ? -3.08 -18.188 -1.605 1 90 74 GLY A N 1
ATOM 579 C CA . GLY A 1 74 ? -2.865 -19.609 -1.886 1 90 74 GLY A CA 1
ATOM 580 C C . GLY A 1 74 ? -2.635 -19.891 -3.357 1 90 74 GLY A C 1
ATOM 581 O O . GLY A 1 74 ? -2.533 -18.969 -4.168 1 90 74 GLY A O 1
ATOM 582 N N . ASP A 1 75 ? -2.613 -21.188 -3.684 1 87.44 75 ASP A N 1
ATOM 583 C CA . ASP A 1 75 ? -2.312 -21.625 -5.039 1 87.44 75 ASP A CA 1
ATOM 584 C C . ASP A 1 75 ? -3.359 -21.125 -6.027 1 87.44 75 ASP A C 1
ATOM 586 O O . ASP A 1 75 ? -3.037 -20.812 -7.176 1 87.44 75 ASP A O 1
ATOM 590 N N . GLY A 1 76 ? -4.617 -21.031 -5.648 1 87.94 76 GLY A N 1
ATOM 591 C CA . GLY A 1 76 ? -5.664 -20.516 -6.516 1 87.94 76 GLY A CA 1
ATOM 592 C C . GLY A 1 76 ? -5.469 -19.047 -6.871 1 87.94 76 GLY A C 1
ATOM 593 O O . GLY A 1 76 ? -5.633 -18.656 -8.031 1 87.94 76 GLY A O 1
ATOM 594 N N . THR A 1 77 ? -5.117 -18.234 -5.863 1 91.56 77 THR A N 1
ATOM 595 C CA . THR A 1 77 ? -4.879 -16.812 -6.082 1 91.56 77 THR A CA 1
ATOM 596 C C . THR A 1 77 ? -3.633 -16.609 -6.934 1 91.56 77 THR A C 1
ATOM 598 O O . THR A 1 77 ? -3.615 -15.734 -7.809 1 91.56 77 THR A O 1
ATOM 601 N N . VAL A 1 78 ? -2.668 -17.406 -6.652 1 94.94 78 VAL A N 1
ATOM 602 C CA . VAL A 1 78 ? -1.442 -17.344 -7.445 1 94.94 78 VAL A CA 1
ATOM 603 C C . VAL A 1 78 ? -1.75 -17.703 -8.898 1 94.94 78 VAL A C 1
ATOM 605 O O . VAL A 1 78 ? -1.266 -17.031 -9.82 1 94.94 78 VAL A O 1
ATOM 608 N N . ASN A 1 79 ? -2.572 -18.688 -9.102 1 93.81 79 ASN A N 1
ATOM 609 C CA . ASN A 1 79 ? -2.967 -19.078 -10.445 1 93.81 79 ASN A CA 1
ATOM 610 C C . ASN A 1 79 ? -3.65 -17.938 -11.188 1 93.81 79 ASN A C 1
ATOM 612 O O . ASN A 1 79 ? -3.389 -17.703 -12.367 1 93.81 79 ASN A O 1
ATOM 616 N N . GLU A 1 80 ? -4.484 -17.234 -10.516 1 94.75 80 GLU A N 1
ATOM 617 C CA . GLU A 1 80 ? -5.164 -16.094 -11.125 1 94.75 80 GLU A CA 1
ATOM 618 C C . GLU A 1 80 ? -4.168 -15.031 -11.586 1 94.75 80 GLU A C 1
ATOM 620 O O . GLU A 1 80 ? -4.281 -14.508 -12.695 1 94.75 80 GLU A O 1
ATOM 625 N N . LEU A 1 81 ? -3.211 -14.727 -10.734 1 97.75 81 LEU A N 1
ATOM 626 C CA . LEU A 1 81 ? -2.195 -13.742 -11.094 1 97.75 81 LEU A CA 1
ATOM 627 C C . LEU A 1 81 ? -1.405 -14.203 -12.312 1 97.75 81 LEU A C 1
ATOM 629 O O . LEU A 1 81 ? -1.17 -13.422 -13.242 1 97.75 81 LEU A O 1
ATOM 633 N N . ILE A 1 82 ? -1.002 -15.477 -12.32 1 97.56 82 ILE A N 1
ATOM 634 C CA . ILE A 1 82 ? -0.219 -16.031 -13.422 1 97.56 82 ILE A CA 1
ATOM 635 C C . ILE A 1 82 ? -1.011 -15.906 -14.727 1 97.56 82 ILE A C 1
ATOM 637 O O . ILE A 1 82 ? -0.464 -15.516 -15.758 1 97.56 82 ILE A O 1
ATOM 641 N N . ASN A 1 83 ? -2.268 -16.219 -14.688 1 97.25 83 ASN A N 1
ATOM 642 C CA . ASN A 1 83 ? -3.096 -16.094 -15.883 1 97.25 83 ASN A CA 1
ATOM 643 C C . ASN A 1 83 ? -3.188 -14.641 -16.344 1 97.25 83 ASN A C 1
ATOM 645 O O . ASN A 1 83 ? -3.148 -14.352 -17.531 1 97.25 83 ASN A O 1
ATOM 649 N N . GLY A 1 84 ? -3.324 -13.719 -15.406 1 98.31 84 GLY A N 1
ATOM 650 C CA . GLY A 1 84 ? -3.324 -12.312 -15.758 1 98.31 84 GLY A CA 1
ATOM 651 C C . GLY A 1 84 ? -2.031 -11.859 -16.406 1 98.31 84 GLY A C 1
ATOM 652 O O . GLY A 1 84 ? -2.053 -11.18 -17.438 1 98.31 84 GLY A O 1
ATOM 653 N N . VAL A 1 85 ? -0.937 -12.25 -15.82 1 98.62 85 VAL A N 1
ATOM 654 C CA . VAL A 1 85 ? 0.388 -11.844 -16.281 1 98.62 85 VAL A CA 1
ATOM 655 C C . VAL A 1 85 ? 0.652 -12.414 -17.672 1 98.62 85 VAL A C 1
ATOM 657 O O . VAL A 1 85 ? 1.123 -11.703 -18.562 1 98.62 85 VAL A O 1
ATOM 660 N N . MET A 1 86 ? 0.336 -13.625 -17.875 1 98.31 86 MET A N 1
ATOM 661 C CA . MET A 1 86 ? 0.598 -14.297 -19.141 1 98.31 86 MET A CA 1
ATOM 662 C C . MET A 1 86 ? -0.344 -13.781 -20.234 1 98.31 86 MET A C 1
ATOM 664 O O . MET A 1 86 ? 0.082 -13.539 -21.359 1 98.31 86 MET A O 1
ATOM 668 N N . THR A 1 87 ? -1.62 -13.633 -19.891 1 98 87 THR A N 1
ATOM 669 C CA . THR A 1 87 ? -2.619 -13.195 -20.859 1 98 87 THR A CA 1
ATOM 670 C C . THR A 1 87 ? -2.287 -11.797 -21.375 1 98 87 THR A C 1
ATOM 672 O O . THR A 1 87 ? -2.457 -11.523 -22.562 1 98 87 THR A O 1
ATOM 675 N N . HIS A 1 88 ? -1.791 -10.984 -20.531 1 98 88 HIS A N 1
ATOM 676 C CA . HIS A 1 88 ? -1.567 -9.602 -20.938 1 98 88 HIS A CA 1
ATOM 677 C C . HIS A 1 88 ? -0.087 -9.328 -21.172 1 98 88 HIS A C 1
ATOM 679 O O . HIS A 1 88 ? 0.319 -8.172 -21.328 1 98 88 HIS A O 1
ATOM 685 N N . ASP A 1 89 ? 0.718 -10.375 -21.172 1 97.25 89 ASP A N 1
ATOM 686 C CA . ASP A 1 89 ? 2.137 -10.32 -21.516 1 97.25 89 ASP A CA 1
ATOM 687 C C . ASP A 1 89 ? 2.865 -9.289 -20.656 1 97.25 89 ASP A C 1
ATOM 689 O O . ASP A 1 89 ? 3.564 -8.422 -21.188 1 97.25 89 ASP A O 1
ATOM 693 N N . LEU A 1 90 ? 2.584 -9.312 -19.312 1 97.31 90 LEU A N 1
ATOM 694 C CA . LEU A 1 90 ? 3.316 -8.461 -18.375 1 97.31 90 LEU A CA 1
ATOM 695 C C . LEU A 1 90 ? 4.715 -9.008 -18.125 1 97.31 90 LEU A C 1
ATOM 697 O O . LEU A 1 90 ? 4.871 -10.156 -17.703 1 97.31 90 LEU A O 1
ATOM 701 N N . GLN A 1 91 ? 5.688 -8.234 -18.438 1 96.31 91 GLN A N 1
ATOM 702 C CA . GLN A 1 91 ? 7.07 -8.625 -18.203 1 96.31 91 GLN A CA 1
ATOM 703 C C . GLN A 1 91 ? 7.605 -8.031 -16.906 1 96.31 91 GLN A C 1
ATOM 705 O O . GLN A 1 91 ? 8.555 -7.246 -16.922 1 96.31 91 GLN A O 1
ATOM 710 N N . LEU A 1 92 ? 7.023 -8.305 -15.812 1 98 92 LEU A N 1
ATOM 711 C CA . LEU A 1 92 ? 7.383 -7.82 -14.484 1 98 92 LEU A CA 1
ATOM 712 C C . LEU A 1 92 ? 7.738 -8.977 -13.562 1 98 92 LEU A C 1
ATOM 714 O O . LEU A 1 92 ? 7.102 -10.031 -13.609 1 98 92 LEU A O 1
ATOM 718 N N . PRO A 1 93 ? 8.711 -8.805 -12.719 1 98.5 93 PRO A N 1
ATOM 719 C CA . PRO A 1 93 ? 8.953 -9.828 -11.695 1 98.5 93 PRO A CA 1
ATOM 720 C C . PRO A 1 93 ? 7.785 -9.961 -10.719 1 98.5 93 PRO A C 1
ATOM 722 O O . PRO A 1 93 ? 7.055 -9 -10.484 1 98.5 93 PRO A O 1
ATOM 725 N N . ILE A 1 94 ? 7.664 -11.188 -10.227 1 98.81 94 ILE A N 1
ATOM 726 C CA . ILE A 1 94 ? 6.578 -11.492 -9.297 1 98.81 94 ILE A CA 1
ATOM 727 C C . ILE A 1 94 ? 7.148 -12.102 -8.023 1 98.81 94 ILE A C 1
ATOM 729 O O . ILE A 1 94 ? 7.973 -13.016 -8.078 1 98.81 94 ILE A O 1
ATOM 733 N N . GLY A 1 95 ? 6.797 -11.555 -6.875 1 98.62 95 GLY A N 1
ATOM 734 C CA . GLY A 1 95 ? 7.031 -12.188 -5.59 1 98.62 95 GLY A CA 1
ATOM 735 C C . GLY A 1 95 ? 5.801 -12.891 -5.039 1 98.62 95 GLY A C 1
ATOM 736 O O . GLY A 1 95 ? 4.758 -12.258 -4.844 1 98.62 95 GLY A O 1
ATOM 737 N N . ILE A 1 96 ? 5.906 -14.211 -4.758 1 98.06 96 ILE A N 1
ATOM 738 C CA . ILE A 1 96 ? 4.789 -14.977 -4.219 1 98.06 96 ILE A CA 1
ATOM 739 C C . ILE A 1 96 ? 4.965 -15.156 -2.711 1 98.06 96 ILE A C 1
ATOM 741 O O . ILE A 1 96 ? 5.98 -15.688 -2.256 1 98.06 96 ILE A O 1
ATOM 745 N N . LEU A 1 97 ? 4.012 -14.68 -1.964 1 97.44 97 LEU A N 1
ATOM 746 C CA . LEU A 1 97 ? 3.961 -14.836 -0.515 1 97.44 97 LEU A CA 1
ATOM 747 C C . LEU A 1 97 ? 2.871 -15.828 -0.117 1 97.44 97 LEU A C 1
ATOM 749 O O . LEU A 1 97 ? 1.717 -15.688 -0.523 1 97.44 97 LEU A O 1
ATOM 753 N N . PRO A 1 98 ? 3.213 -16.844 0.677 1 94.88 98 PRO A N 1
ATOM 754 C CA . PRO A 1 98 ? 2.266 -17.922 0.99 1 94.88 98 PRO A CA 1
ATOM 755 C C . PRO A 1 98 ? 1.113 -17.438 1.874 1 94.88 98 PRO A C 1
ATOM 757 O O . PRO A 1 98 ? 1.339 -16.781 2.891 1 94.88 98 PRO A O 1
ATOM 760 N N . GLY A 1 99 ? -0.046 -17.734 1.477 1 90.75 99 GLY A N 1
ATOM 761 C CA . GLY A 1 99 ? -1.232 -17.406 2.252 1 90.75 99 GLY A CA 1
ATOM 762 C C . GLY A 1 99 ? -2.285 -18.5 2.223 1 90.75 99 GLY A C 1
ATOM 763 O O . GLY A 1 99 ? -3.41 -18.297 2.686 1 90.75 99 GLY A O 1
ATOM 764 N N . GLY A 1 100 ? -1.881 -19.609 1.605 1 86.56 100 GLY A N 1
ATOM 765 C CA . GLY A 1 100 ? -2.838 -20.703 1.478 1 86.56 100 GLY A CA 1
ATOM 766 C C . GLY A 1 100 ? -2.414 -21.953 2.213 1 86.56 100 GLY A C 1
ATOM 767 O O . GLY A 1 100 ? -1.609 -21.891 3.145 1 86.56 100 GLY A O 1
ATOM 768 N N . THR A 1 101 ? -2.975 -23 1.83 1 77.5 101 THR A N 1
ATOM 769 C CA . THR A 1 101 ? -2.801 -24.266 2.525 1 77.5 101 THR A CA 1
ATOM 770 C C . THR A 1 101 ? -1.556 -25 2.023 1 77.5 101 THR A C 1
ATOM 772 O O . THR A 1 101 ? -0.694 -25.391 2.816 1 77.5 101 THR A O 1
ATOM 775 N N . PHE A 1 102 ? -1.335 -25.156 0.756 1 78.88 102 PHE A N 1
ATOM 776 C CA . PHE A 1 102 ? -0.269 -25.984 0.22 1 78.88 102 PHE A CA 1
ATOM 777 C C . PHE A 1 102 ? 0.895 -25.141 -0.272 1 78.88 102 PHE A C 1
ATOM 779 O O . PHE A 1 102 ? 2.059 -25.484 -0.058 1 78.88 102 PHE A O 1
ATOM 786 N N . ASN A 1 103 ? 0.55 -24.047 -0.902 1 88.62 103 ASN A N 1
ATOM 787 C CA . ASN A 1 103 ? 1.575 -23.125 -1.377 1 88.62 103 ASN A CA 1
ATOM 788 C C . ASN A 1 103 ? 2.707 -23.859 -2.086 1 88.62 103 ASN A C 1
ATOM 790 O O . ASN A 1 103 ? 3.879 -23.672 -1.759 1 88.62 103 ASN A O 1
ATOM 794 N N . ASP A 1 104 ? 2.352 -24.625 -3.098 1 86.12 104 ASP A N 1
ATOM 795 C CA . ASP A 1 104 ? 3.258 -25.578 -3.729 1 86.12 104 ASP A CA 1
ATOM 796 C C . ASP A 1 104 ? 4.414 -24.875 -4.422 1 86.12 104 ASP A C 1
ATOM 798 O O . ASP A 1 104 ? 5.574 -25.25 -4.262 1 86.12 104 ASP A O 1
ATOM 802 N N . PHE A 1 105 ? 4.07 -23.828 -5.102 1 90.81 105 PHE A N 1
ATOM 803 C CA . PHE A 1 105 ? 5.141 -23.25 -5.906 1 90.81 105 PHE A CA 1
ATOM 804 C C . PHE A 1 105 ? 6.105 -22.453 -5.035 1 90.81 105 PHE A C 1
ATOM 806 O O . PHE A 1 105 ? 7.266 -22.266 -5.402 1 90.81 105 PHE A O 1
ATOM 813 N N . THR A 1 106 ? 5.664 -21.891 -3.928 1 93.5 106 THR A N 1
ATOM 814 C CA . THR A 1 106 ? 6.598 -21.203 -3.037 1 93.5 106 THR A CA 1
ATOM 815 C C . THR A 1 106 ? 7.68 -22.172 -2.551 1 93.5 106 THR A C 1
ATOM 817 O O . THR A 1 106 ? 8.828 -21.766 -2.336 1 93.5 106 THR A O 1
ATOM 820 N N . LYS A 1 107 ? 7.32 -23.438 -2.41 1 90 107 LYS A N 1
ATOM 821 C CA . LYS A 1 107 ? 8.32 -24.438 -2.057 1 90 107 LYS A CA 1
ATOM 822 C C . LYS A 1 107 ? 9.375 -24.578 -3.152 1 90 107 LYS A C 1
ATOM 824 O O . LYS A 1 107 ? 10.57 -24.672 -2.863 1 90 107 LYS A O 1
ATOM 829 N N . THR A 1 108 ? 8.898 -24.578 -4.363 1 91 108 THR A N 1
ATOM 830 C CA . THR A 1 108 ? 9.789 -24.656 -5.516 1 91 108 THR A CA 1
ATOM 831 C C . THR A 1 108 ? 10.75 -23.469 -5.539 1 91 108 THR A C 1
ATOM 833 O O . THR A 1 108 ? 11.898 -23.609 -5.957 1 91 108 THR A O 1
ATOM 836 N N . LEU A 1 109 ? 10.359 -22.359 -5.02 1 95.38 109 LEU A N 1
ATOM 837 C CA . LEU A 1 109 ? 11.125 -21.109 -5.059 1 95.38 109 LEU A CA 1
ATOM 838 C C . LEU A 1 109 ? 11.961 -20.953 -3.793 1 95.38 109 LEU A C 1
ATOM 840 O O . LEU A 1 109 ? 12.633 -19.938 -3.613 1 95.38 109 LEU A O 1
ATOM 844 N N . ASN A 1 110 ? 11.852 -21.906 -2.889 1 94.38 110 ASN A N 1
ATOM 845 C CA . ASN A 1 110 ? 12.57 -21.891 -1.617 1 94.38 110 ASN A CA 1
ATOM 846 C C . ASN A 1 110 ? 12.125 -20.734 -0.737 1 94.38 110 ASN A C 1
ATOM 848 O O . ASN A 1 110 ? 12.945 -20.109 -0.069 1 94.38 110 ASN A O 1
ATOM 852 N N . ILE A 1 111 ? 10.922 -20.375 -0.804 1 96.5 111 ILE A N 1
ATOM 853 C CA . ILE A 1 111 ? 10.32 -19.328 0.009 1 96.5 111 ILE A CA 1
ATOM 854 C C . ILE A 1 111 ? 9.75 -19.922 1.293 1 96.5 111 ILE A C 1
ATOM 856 O O . ILE A 1 111 ? 9.117 -20.984 1.264 1 96.5 111 ILE A O 1
ATOM 860 N N . ALA A 1 112 ? 9.93 -19.25 2.395 1 96.38 112 ALA A N 1
ATOM 861 C CA . ALA A 1 112 ? 9.469 -19.719 3.699 1 96.38 112 ALA A CA 1
ATOM 862 C C . ALA A 1 112 ? 7.957 -19.906 3.719 1 96.38 112 ALA A C 1
ATOM 864 O O . ALA A 1 112 ? 7.223 -19.125 3.109 1 96.38 112 ALA A O 1
ATOM 865 N N . PRO A 1 113 ? 7.457 -20.859 4.465 1 93.56 113 PRO A N 1
ATOM 866 C CA . PRO A 1 113 ? 6.016 -21.109 4.52 1 93.56 113 PRO A CA 1
ATOM 867 C C . PRO A 1 113 ? 5.258 -20.047 5.297 1 93.56 113 PRO A C 1
ATOM 869 O O . PRO A 1 113 ? 4.047 -19.875 5.117 1 93.56 113 PRO A O 1
ATOM 872 N N . ASN A 1 114 ? 5.945 -19.391 6.168 1 94.75 114 ASN A N 1
ATOM 873 C CA . ASN A 1 114 ? 5.352 -18.281 6.918 1 94.75 114 ASN A CA 1
ATOM 874 C C . ASN A 1 114 ? 5.422 -16.969 6.141 1 94.75 114 ASN A C 1
ATOM 876 O O . ASN A 1 114 ? 6.504 -16.547 5.73 1 94.75 114 ASN A O 1
ATOM 880 N N . HIS A 1 115 ? 4.293 -16.328 5.934 1 95.81 115 HIS A N 1
ATOM 881 C CA . HIS A 1 115 ? 4.227 -15.148 5.062 1 95.81 115 HIS A CA 1
ATOM 882 C C . HIS A 1 115 ? 5.137 -14.039 5.57 1 95.81 115 HIS A C 1
ATOM 884 O O . HIS A 1 115 ? 5.684 -13.266 4.777 1 95.81 115 HIS A O 1
ATOM 890 N N . LYS A 1 116 ? 5.215 -13.844 6.93 1 96.81 116 LYS A N 1
ATOM 891 C CA . LYS A 1 116 ? 6.109 -12.82 7.473 1 96.81 116 LYS A CA 1
ATOM 892 C C . LYS A 1 116 ? 7.559 -13.109 7.094 1 96.81 116 LYS A C 1
ATOM 894 O O . LYS A 1 116 ? 8.25 -12.234 6.559 1 96.81 116 LYS A O 1
ATOM 899 N N . GLN A 1 117 ? 8.016 -14.289 7.344 1 97.62 117 GLN A N 1
ATOM 900 C CA . GLN A 1 117 ? 9.367 -14.688 6.988 1 97.62 117 GLN A CA 1
ATOM 901 C C . GLN A 1 117 ? 9.586 -14.625 5.48 1 97.62 117 GLN A C 1
ATOM 903 O O . GLN A 1 117 ? 10.641 -14.18 5.016 1 97.62 117 GLN A O 1
ATOM 908 N N . ALA A 1 118 ? 8.641 -15.086 4.723 1 97.88 118 ALA A N 1
ATOM 909 C CA . ALA A 1 118 ? 8.695 -15.039 3.264 1 97.88 118 ALA A CA 1
ATOM 910 C C . ALA A 1 118 ? 8.891 -13.609 2.766 1 97.88 118 ALA A C 1
ATOM 912 O O . ALA A 1 118 ? 9.703 -13.367 1.869 1 97.88 118 ALA A O 1
ATOM 913 N N . SER A 1 119 ? 8.141 -12.664 3.34 1 98 119 SER A N 1
ATOM 914 C CA . SER A 1 119 ? 8.25 -11.273 2.918 1 98 119 SER A CA 1
ATOM 915 C C . SER A 1 119 ? 9.633 -10.703 3.225 1 98 119 SER A C 1
ATOM 917 O O . SER A 1 119 ? 10.164 -9.898 2.459 1 98 119 SER A O 1
ATOM 919 N N . GLU A 1 120 ? 10.188 -11.07 4.344 1 97.62 120 GLU A N 1
ATOM 920 C CA . GLU A 1 120 ? 11.547 -10.656 4.684 1 97.62 120 GLU A CA 1
ATOM 921 C C . GLU A 1 120 ? 12.555 -11.195 3.676 1 97.62 120 GLU A C 1
ATOM 923 O O . GLU A 1 120 ? 13.523 -10.508 3.332 1 97.62 120 GLU A O 1
ATOM 928 N N . GLN A 1 121 ? 12.312 -12.344 3.135 1 97.5 121 GLN A N 1
ATOM 929 C CA . GLN A 1 121 ? 13.195 -12.953 2.141 1 97.5 121 GLN A CA 1
ATOM 930 C C . GLN A 1 121 ? 13.18 -12.164 0.835 1 97.5 121 GLN A C 1
ATOM 932 O O . GLN A 1 121 ? 14.148 -12.188 0.076 1 97.5 121 GLN A O 1
ATOM 937 N N . MET A 1 122 ? 12.078 -11.477 0.534 1 97.19 122 MET A N 1
ATOM 938 C CA . MET A 1 122 ? 11.945 -10.719 -0.706 1 97.19 122 MET A CA 1
ATOM 939 C C . MET A 1 122 ? 13.016 -9.633 -0.792 1 97.19 122 MET A C 1
ATOM 941 O O . MET A 1 122 ? 13.398 -9.219 -1.888 1 97.19 122 MET A O 1
ATOM 945 N N . ILE A 1 123 ? 13.492 -9.141 0.374 1 96.19 123 ILE A N 1
ATOM 946 C CA . ILE A 1 123 ? 14.453 -8.055 0.445 1 96.19 123 ILE A CA 1
ATOM 947 C C . ILE A 1 123 ? 15.742 -8.453 -0.271 1 96.19 123 ILE A C 1
ATOM 949 O O . ILE A 1 123 ? 16.344 -7.648 -0.992 1 96.19 123 ILE A O 1
ATOM 953 N N . SER A 1 124 ? 16.125 -9.703 -0.154 1 95.5 124 SER A N 1
ATOM 954 C CA . SER A 1 12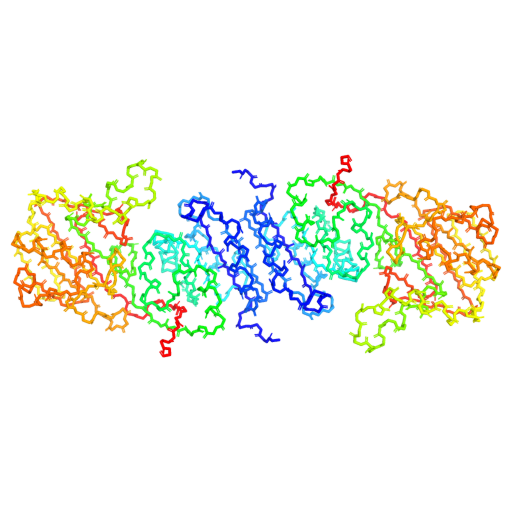4 ? 17.375 -10.164 -0.741 1 95.5 124 SER A CA 1
ATOM 955 C C . SER A 1 124 ? 17.125 -11.164 -1.867 1 95.5 124 SER A C 1
ATOM 957 O O . SER A 1 124 ? 18.062 -11.742 -2.41 1 95.5 124 SER A O 1
ATOM 959 N N . ALA A 1 125 ? 15.898 -11.359 -2.246 1 96.62 125 ALA A N 1
ATOM 960 C CA . ALA A 1 125 ? 15.547 -12.352 -3.266 1 96.62 125 ALA A CA 1
ATOM 961 C C . ALA A 1 125 ? 16.109 -11.953 -4.625 1 96.62 125 ALA A C 1
ATOM 963 O O . ALA A 1 125 ? 16.359 -10.773 -4.891 1 96.62 125 ALA A O 1
ATOM 964 N N . GLN A 1 126 ? 16.406 -12.922 -5.395 1 96.44 126 GLN A N 1
ATOM 965 C CA . GLN A 1 126 ? 16.844 -12.727 -6.773 1 96.44 126 GLN A CA 1
ATOM 966 C C . GLN A 1 126 ? 15.742 -13.078 -7.766 1 96.44 126 GLN A C 1
ATOM 968 O O . GLN A 1 126 ? 14.812 -13.812 -7.43 1 96.44 126 GLN A O 1
ATOM 973 N N . VAL A 1 127 ? 15.859 -12.531 -9 1 96.94 127 VAL A N 1
ATOM 974 C CA . VAL A 1 127 ? 14.883 -12.82 -10.039 1 96.94 127 VAL A CA 1
ATOM 975 C C . VAL A 1 127 ? 15.328 -14.047 -10.836 1 96.94 127 VAL A C 1
ATOM 977 O O . VAL A 1 127 ? 16.469 -14.109 -11.312 1 96.94 127 VAL A O 1
ATOM 980 N N . GLY A 1 128 ? 14.516 -15.023 -10.883 1 96.25 128 GLY A N 1
ATOM 981 C CA . GLY A 1 128 ? 14.68 -16.188 -11.75 1 96.25 128 GLY A CA 1
ATOM 982 C C . GLY A 1 128 ? 13.609 -16.297 -12.812 1 96.25 128 GLY A C 1
ATOM 983 O O . GLY A 1 128 ? 12.508 -15.766 -12.648 1 96.25 128 GLY A O 1
ATOM 984 N N . THR A 1 129 ? 13.93 -16.969 -13.906 1 97 129 THR A N 1
ATOM 985 C CA . THR A 1 129 ? 12.961 -17.219 -14.977 1 97 129 THR A CA 1
ATOM 986 C C . THR A 1 129 ? 12.453 -18.656 -14.914 1 97 129 THR A C 1
ATOM 988 O O . THR A 1 129 ? 13.219 -19.578 -14.664 1 97 129 THR A O 1
ATOM 991 N N . TYR A 1 130 ? 11.156 -18.781 -15.141 1 97.5 130 TYR A N 1
ATOM 992 C CA . TYR A 1 130 ? 10.523 -20.078 -14.969 1 97.5 130 TYR A CA 1
ATOM 993 C C . TYR A 1 130 ? 9.586 -20.391 -16.125 1 97.5 130 TYR A C 1
ATOM 995 O O . TYR A 1 130 ? 9.094 -19.484 -16.797 1 97.5 130 TYR A O 1
ATOM 1003 N N . ASP A 1 131 ? 9.43 -21.703 -16.344 1 98.38 131 ASP A N 1
ATOM 1004 C CA . ASP A 1 131 ? 8.5 -22.172 -17.359 1 98.38 131 ASP A CA 1
ATOM 1005 C C . ASP A 1 131 ? 7.059 -22.094 -16.859 1 98.38 131 ASP A C 1
ATOM 1007 O O . ASP A 1 131 ? 6.801 -22.141 -15.664 1 98.38 131 ASP A O 1
ATOM 1011 N N . VAL A 1 132 ? 6.16 -21.922 -17.75 1 98.44 132 VAL A N 1
ATOM 1012 C CA . VAL A 1 132 ? 4.727 -21.922 -17.484 1 98.44 132 VAL A CA 1
ATOM 1013 C C . VAL A 1 132 ? 4.027 -22.922 -18.391 1 98.44 132 VAL A C 1
ATOM 1015 O O . VAL A 1 132 ? 4.414 -23.094 -19.547 1 98.44 132 VAL A O 1
ATOM 1018 N N . ILE A 1 133 ? 3.021 -23.625 -17.859 1 98.25 133 ILE A N 1
ATOM 1019 C CA . ILE A 1 133 ? 2.207 -24.531 -18.656 1 98.25 133 ILE A CA 1
ATOM 1020 C C . ILE A 1 133 ? 1.082 -23.75 -19.328 1 98.25 133 ILE A C 1
ATOM 1022 O O . ILE A 1 133 ? 0.353 -23.016 -18.672 1 98.25 133 ILE A O 1
ATOM 1026 N N . LYS A 1 134 ? 0.978 -23.875 -20.594 1 98.44 134 LYS A N 1
ATOM 1027 C CA . LYS A 1 134 ? -0.204 -23.391 -21.297 1 98.44 134 LYS A CA 1
ATOM 1028 C C . LYS A 1 134 ? -1.17 -24.531 -21.609 1 98.44 134 LYS A C 1
ATOM 1030 O O . LYS A 1 134 ? -0.769 -25.562 -22.141 1 98.44 134 LYS A O 1
ATOM 1035 N N . ILE A 1 135 ? -2.398 -24.453 -21.234 1 97.69 135 ILE A N 1
ATOM 1036 C CA . ILE A 1 135 ? -3.453 -25.438 -21.469 1 97.69 135 ILE A CA 1
ATOM 1037 C C . ILE A 1 135 ? -4.625 -24.766 -22.188 1 97.69 135 ILE A C 1
ATOM 1039 O O . ILE A 1 135 ? -5.391 -24.016 -21.578 1 97.69 135 ILE A O 1
ATOM 1043 N N . ASN A 1 136 ? -4.734 -25.047 -23.438 1 96.62 136 ASN A N 1
ATOM 1044 C CA . ASN A 1 136 ? -5.676 -24.297 -24.266 1 96.62 136 ASN A CA 1
ATOM 1045 C C . ASN A 1 136 ? -5.449 -22.797 -24.156 1 96.62 136 ASN A C 1
ATOM 1047 O O . ASN A 1 136 ? -4.41 -22.297 -24.578 1 96.62 136 ASN A O 1
ATOM 1051 N N . ASN A 1 137 ? -6.34 -22.125 -23.328 1 94.81 137 ASN A N 1
ATOM 1052 C CA . ASN A 1 137 ? -6.188 -20.688 -23.188 1 94.81 137 ASN A CA 1
ATOM 1053 C C . ASN A 1 137 ? -5.902 -20.297 -21.734 1 94.81 137 ASN A C 1
ATOM 1055 O O . ASN A 1 137 ? -6.043 -19.125 -21.359 1 94.81 137 ASN A O 1
ATOM 1059 N N . GLN A 1 138 ? -5.465 -21.297 -20.969 1 96.62 138 GLN A N 1
ATOM 1060 C CA . GLN A 1 138 ? -5.145 -21.047 -19.578 1 96.62 138 GLN A CA 1
ATOM 1061 C C . GLN A 1 138 ? -3.682 -21.375 -19.281 1 96.62 138 GLN A C 1
ATOM 1063 O O . GLN A 1 138 ? -2.977 -21.922 -20.125 1 96.62 138 GLN A O 1
ATOM 1068 N N . TYR A 1 139 ? -3.311 -21.016 -18.094 1 97.56 139 TYR A N 1
ATOM 1069 C CA . TYR A 1 139 ? -1.917 -21.203 -17.703 1 97.56 139 TYR A CA 1
ATOM 1070 C C . TYR A 1 139 ? -1.815 -21.812 -16.312 1 97.56 139 TYR A C 1
ATOM 1072 O O . TYR A 1 139 ? -2.715 -21.641 -15.484 1 97.56 139 TYR A O 1
ATOM 1080 N N . ALA A 1 140 ? -0.698 -22.547 -16.094 1 96.12 140 ALA A N 1
ATOM 1081 C CA . ALA A 1 140 ? -0.42 -23.125 -14.789 1 96.12 140 ALA A CA 1
ATOM 1082 C C . ALA A 1 140 ? 1.077 -23.125 -14.492 1 96.12 140 ALA A C 1
ATOM 1084 O O . ALA A 1 140 ? 1.897 -23.125 -15.406 1 96.12 140 ALA A O 1
ATOM 1085 N N . LEU A 1 141 ? 1.364 -23.125 -13.18 1 95.88 141 LEU A N 1
ATOM 1086 C CA . LEU A 1 141 ? 2.768 -23.156 -12.773 1 95.88 141 LEU A CA 1
ATOM 1087 C C . LEU A 1 141 ? 3.213 -24.578 -12.453 1 95.88 141 LEU A C 1
ATOM 1089 O O . LEU A 1 141 ? 4.344 -24.969 -12.758 1 95.88 141 LEU A O 1
ATOM 1093 N N . ASN A 1 142 ? 2.295 -25.297 -11.906 1 92.25 142 ASN A N 1
ATOM 1094 C CA . ASN A 1 142 ? 2.756 -26.531 -11.266 1 92.25 142 ASN A CA 1
ATOM 1095 C C . ASN A 1 142 ? 2.416 -27.766 -12.109 1 92.25 142 A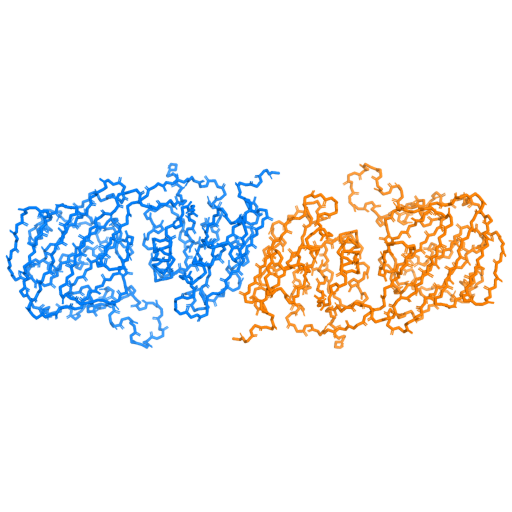SN A C 1
ATOM 1097 O O . ASN A 1 142 ? 3.299 -28.547 -12.445 1 92.25 142 ASN A O 1
ATOM 1101 N N . PHE A 1 143 ? 1.024 -27.922 -12.359 1 90.25 143 PHE A N 1
ATOM 1102 C CA . PHE A 1 143 ? 0.664 -29.188 -13 1 90.25 143 PHE A CA 1
ATOM 1103 C C . PHE A 1 143 ? -0.716 -29.094 -13.641 1 90.25 143 PHE A C 1
ATOM 1105 O O . PHE A 1 143 ? -1.462 -28.141 -13.391 1 90.25 143 PHE A O 1
ATOM 1112 N N . VAL A 1 144 ? -0.968 -30.094 -14.477 1 92.38 144 VAL A N 1
ATOM 1113 C CA . VAL A 1 144 ? -2.27 -30.422 -15.047 1 92.38 144 VAL A CA 1
ATOM 1114 C C . VAL A 1 144 ? -2.584 -31.891 -14.812 1 92.38 144 VAL A C 1
ATOM 1116 O O . VAL A 1 144 ? -1.757 -32.75 -15.102 1 92.38 144 VAL A O 1
ATOM 1119 N N . GLY A 1 145 ? -3.758 -32.156 -14.266 1 88.19 145 GLY A N 1
ATOM 1120 C CA . GLY A 1 145 ? -4.055 -33.562 -13.93 1 88.19 145 GLY A CA 1
ATOM 1121 C C . GLY A 1 145 ? -5.492 -33.938 -14.211 1 88.19 145 GLY A C 1
ATOM 1122 O O . GLY A 1 145 ? -6.383 -33.094 -14.211 1 88.19 145 GLY A O 1
ATOM 1123 N N . LEU A 1 146 ? -5.746 -35.219 -14.469 1 87.44 146 LEU A N 1
ATOM 1124 C CA . LEU A 1 146 ? -7.07 -35.781 -14.672 1 87.44 146 LEU A CA 1
ATOM 1125 C C . LEU A 1 146 ? -7.207 -37.094 -13.914 1 87.44 146 LEU A C 1
ATOM 1127 O O . LEU A 1 146 ? -6.219 -37.812 -13.703 1 87.44 146 LEU A O 1
ATOM 1131 N N . GLY A 1 147 ? -8.555 -37.406 -13.641 1 79.69 147 GLY A N 1
ATOM 1132 C CA . GLY A 1 147 ? -8.836 -38.656 -12.977 1 79.69 147 GLY A CA 1
ATOM 1133 C C . GLY A 1 147 ? -8.844 -38.562 -11.469 1 79.69 147 GLY A C 1
ATOM 1134 O O . GLY A 1 147 ? -9.539 -37.719 -10.898 1 79.69 147 GLY A O 1
ATOM 1135 N N . LEU A 1 148 ? -8.023 -39.281 -10.828 1 64.94 148 LEU A N 1
ATOM 1136 C CA . LEU A 1 148 ? -8.055 -39.375 -9.375 1 64.94 148 LEU A CA 1
ATOM 1137 C C . LEU A 1 148 ? -7.711 -38.062 -8.727 1 64.94 148 LEU A C 1
ATOM 1139 O O . LEU A 1 148 ? -8.242 -37.719 -7.664 1 64.94 148 LEU A O 1
ATOM 1143 N N . ILE A 1 149 ? -6.922 -37.25 -9.414 1 58.28 149 ILE A N 1
ATOM 1144 C CA . ILE A 1 149 ? -6.48 -35.969 -8.883 1 58.28 149 ILE A CA 1
ATOM 1145 C C . ILE A 1 149 ? -7.656 -35 -8.852 1 58.28 149 ILE A C 1
ATOM 1147 O O . ILE A 1 149 ? -7.727 -34.125 -7.977 1 58.28 149 ILE A O 1
ATOM 1151 N N . VAL A 1 150 ? -8.625 -35 -9.812 1 52.03 150 VAL A N 1
ATOM 1152 C CA . VAL A 1 150 ? -9.797 -34.156 -9.914 1 52.03 150 VAL A CA 1
ATOM 1153 C C . VAL A 1 150 ? -10.812 -34.531 -8.836 1 52.03 150 VAL A C 1
ATOM 1155 O O . VAL A 1 150 ? -11.422 -33.656 -8.219 1 52.03 150 VAL A O 1
ATOM 1158 N N . GLN A 1 151 ? -11.055 -35.781 -8.758 1 50.66 151 GLN A N 1
ATOM 1159 C CA . GLN A 1 151 ? -12.016 -36.25 -7.762 1 50.66 151 GLN A CA 1
ATOM 1160 C C . GLN A 1 151 ? -11.688 -35.719 -6.379 1 50.66 151 GLN A C 1
ATOM 1162 O O . GLN A 1 151 ? -12.586 -35.344 -5.617 1 50.66 151 GLN A O 1
ATOM 1167 N N . ASN A 1 152 ? -10.406 -35.344 -6.324 1 49.88 152 ASN A N 1
ATOM 1168 C CA . ASN A 1 152 ? -9.883 -34.812 -5.066 1 49.88 152 ASN A CA 1
ATOM 1169 C C . ASN A 1 152 ? -10.156 -33.312 -4.934 1 49.88 152 ASN A C 1
ATOM 1171 O O . ASN A 1 152 ? -10.539 -32.844 -3.861 1 49.88 152 ASN A O 1
ATOM 1175 N N . ALA A 1 153 ? -10.039 -32.656 -6.043 1 53.09 153 ALA A N 1
ATOM 1176 C CA . ALA A 1 153 ? -10.219 -31.188 -6.062 1 53.09 153 ALA A CA 1
ATOM 1177 C C . ALA A 1 153 ? -11.68 -30.812 -5.844 1 53.09 153 ALA A C 1
ATOM 1179 O O . ALA A 1 153 ? -11.984 -29.844 -5.16 1 53.09 153 ALA A O 1
ATOM 1180 N N . GLU A 1 154 ? -12.664 -31.562 -6.41 1 49.34 154 GLU A N 1
ATOM 1181 C CA . GLU A 1 154 ? -14.102 -31.297 -6.324 1 49.34 154 GLU A CA 1
ATOM 1182 C C . GLU A 1 154 ? -14.609 -31.453 -4.895 1 49.34 154 GLU A C 1
ATOM 1184 O O . GLU A 1 154 ? -15.492 -30.719 -4.461 1 49.34 154 GLU A O 1
ATOM 1189 N N . ASN A 1 155 ? -14.148 -32.312 -4.277 1 47.38 155 ASN A N 1
ATOM 1190 C CA . ASN A 1 155 ? -14.594 -32.531 -2.906 1 47.38 155 ASN A CA 1
ATOM 1191 C C . ASN A 1 155 ? -14.156 -31.391 -1.981 1 47.38 155 ASN A C 1
ATOM 1193 O O . ASN A 1 155 ? -14.805 -31.125 -0.972 1 47.38 155 ASN A O 1
ATOM 1197 N N . VAL A 1 156 ? -13.078 -30.688 -2.48 1 48.44 156 VAL A N 1
ATOM 1198 C CA . VAL A 1 156 ? -12.594 -29.547 -1.709 1 48.44 156 VAL A CA 1
ATOM 1199 C C . VAL A 1 156 ? -13.484 -28.344 -1.956 1 48.44 156 VAL A C 1
ATOM 1201 O O . VAL A 1 156 ? -13.734 -27.547 -1.043 1 48.44 156 VAL A O 1
ATOM 1204 N N . GLN A 1 157 ? -13.977 -28.109 -3.193 1 47.66 157 GLN A N 1
ATOM 1205 C CA . GLN A 1 157 ? -14.758 -26.922 -3.521 1 47.66 157 GLN A CA 1
ATOM 1206 C C . GLN A 1 157 ? -16.125 -26.953 -2.834 1 47.66 157 GLN A C 1
ATOM 1208 O O . GLN A 1 157 ? -16.688 -25.906 -2.533 1 47.66 157 GLN A O 1
ATOM 1213 N N . ASP A 1 158 ? -16.766 -28.125 -2.637 1 40.78 158 ASP A N 1
ATOM 1214 C CA . ASP A 1 158 ? -18.094 -28.203 -2.033 1 40.78 158 ASP A CA 1
ATOM 1215 C C . ASP A 1 158 ? -18.016 -28.078 -0.513 1 40.78 158 ASP A C 1
ATOM 1217 O O . ASP A 1 158 ? -17.406 -28.906 0.156 1 40.78 158 ASP A O 1
ATOM 1221 N N . GLY A 1 159 ? -18.328 -26.906 0.185 1 37.44 159 GLY A N 1
ATOM 1222 C CA . GLY A 1 159 ? -18.781 -26.266 1.409 1 37.44 159 GLY A CA 1
ATOM 1223 C C . GLY A 1 159 ? -17.953 -26.656 2.623 1 37.44 159 GLY A C 1
ATOM 1224 O O . GLY A 1 159 ? -18.312 -26.312 3.754 1 37.44 159 GLY A O 1
ATOM 1225 N N . SER A 1 160 ? -17.422 -27.906 2.871 1 34.12 160 SER A N 1
ATOM 1226 C CA . SER A 1 160 ? -17.016 -27.984 4.27 1 34.12 160 SER A CA 1
ATOM 1227 C C . SER A 1 160 ? -15.945 -26.938 4.59 1 34.12 160 SER A C 1
ATOM 1229 O O . SER A 1 160 ? -14.977 -26.781 3.848 1 34.12 160 SER A O 1
ATOM 1231 N N . LYS A 1 161 ? -16.266 -25.984 5.281 1 37.94 161 LYS A N 1
ATOM 1232 C CA . LYS A 1 161 ? -15.602 -24.797 5.805 1 37.94 161 LYS A CA 1
ATOM 1233 C C . LYS A 1 161 ? -14.188 -25.109 6.277 1 37.94 161 LYS A C 1
ATOM 1235 O O . LYS A 1 161 ? -13.477 -24.219 6.75 1 37.94 161 LYS A O 1
ATOM 1240 N N . ASP A 1 162 ? -13.914 -26.312 6.828 1 31.58 162 ASP A N 1
ATOM 1241 C CA . ASP A 1 162 ? -12.625 -26.562 7.465 1 31.58 162 ASP A CA 1
ATOM 1242 C C . ASP A 1 162 ? -11.5 -26.625 6.43 1 31.58 162 ASP A C 1
ATOM 1244 O O . ASP A 1 162 ? -11.555 -27.422 5.492 1 31.58 162 ASP A O 1
ATOM 1248 N N . ILE A 1 163 ? -10.844 -25.562 6.211 1 32.47 163 ILE A N 1
ATOM 1249 C CA . ILE A 1 163 ? -9.672 -25.234 5.406 1 32.47 163 ILE A CA 1
ATOM 1250 C C . ILE A 1 163 ? -8.68 -26.391 5.434 1 32.47 163 ILE A C 1
ATOM 1252 O O . ILE A 1 163 ? -7.656 -26.359 4.742 1 32.47 163 ILE A O 1
ATOM 1256 N N . PHE A 1 164 ? -8.711 -27.094 6.59 1 31.23 164 PHE A N 1
ATOM 1257 C CA . PHE A 1 164 ? -7.855 -28.266 6.699 1 31.23 164 PHE A CA 1
ATOM 1258 C C . PHE A 1 164 ? -8.07 -29.219 5.523 1 31.23 164 PHE A C 1
ATOM 1260 O O . PHE A 1 164 ? -7.402 -30.25 5.414 1 31.23 164 PHE A O 1
ATOM 1267 N N . GLY A 1 165 ? -9.242 -29.141 5.023 1 32.06 165 GLY A N 1
ATOM 1268 C CA . GLY A 1 165 ? -9.75 -30.203 4.164 1 32.06 165 GLY A CA 1
ATOM 1269 C C . GLY A 1 165 ? -9.016 -30.297 2.84 1 32.06 165 GLY A C 1
ATOM 1270 O O . GLY A 1 165 ? -9.289 -31.203 2.043 1 32.06 165 GLY A O 1
ATOM 1271 N N . LYS A 1 166 ? -8.469 -29.25 2.49 1 34.72 166 LYS A N 1
ATOM 1272 C CA . LYS A 1 166 ? -8.016 -29.438 1.114 1 34.72 166 LYS A CA 1
ATOM 1273 C C . LYS A 1 166 ? -6.922 -30.5 1.03 1 34.72 166 LYS A C 1
ATOM 1275 O O . LYS A 1 166 ? -6.914 -31.312 0.111 1 34.72 166 LYS A O 1
ATOM 1280 N N . LEU A 1 167 ? -5.852 -30.281 1.795 1 33.81 167 LEU A N 1
ATOM 1281 C CA . LEU A 1 167 ? -4.793 -31.281 1.757 1 33.81 167 LEU A CA 1
ATOM 1282 C C . LEU A 1 167 ? -5.16 -32.5 2.613 1 33.81 167 LEU A C 1
ATOM 1284 O O . LEU A 1 167 ? -4.434 -33.5 2.631 1 33.81 167 LEU A O 1
ATOM 1288 N N . SER A 1 168 ? -5.867 -32.281 3.756 1 34.78 168 SER A N 1
ATOM 1289 C CA . SER A 1 168 ? -6.426 -33.5 4.383 1 34.78 168 SER A CA 1
ATOM 1290 C C . SER A 1 168 ? -7.047 -34.406 3.346 1 34.78 168 SER A C 1
ATOM 1292 O O . SER A 1 168 ? -7.363 -35.562 3.648 1 34.78 168 SER A O 1
ATOM 1294 N N . TYR A 1 169 ? -7.32 -33.75 2.312 1 36.31 169 TYR A N 1
ATOM 1295 C CA . TYR A 1 169 ? -8.102 -34.344 1.225 1 36.31 169 TYR A CA 1
ATOM 1296 C C . TYR A 1 169 ? -7.27 -35.344 0.435 1 36.31 169 TYR A C 1
ATOM 1298 O O . TYR A 1 169 ? -7.805 -36.344 -0.076 1 36.31 169 TYR A O 1
ATOM 1306 N N . ILE A 1 170 ? -6.023 -34.969 0.266 1 36.97 170 ILE A N 1
ATOM 1307 C CA . ILE A 1 170 ? -5.254 -36.062 -0.312 1 36.97 170 ILE A CA 1
ATOM 1308 C C . ILE A 1 170 ? -5.395 -37.312 0.565 1 36.97 170 ILE A C 1
ATOM 1310 O O . ILE A 1 170 ? -5.504 -38.438 0.055 1 36.97 170 ILE A O 1
ATOM 1314 N N . GLY A 1 171 ? -5.402 -36.969 1.775 1 35.97 171 GLY A N 1
ATOM 1315 C CA . GLY A 1 171 ? -5.539 -38.125 2.658 1 35.97 171 GLY A CA 1
ATOM 1316 C C . GLY A 1 171 ? -6.906 -38.75 2.586 1 35.97 171 GLY A C 1
ATOM 1317 O O . GLY A 1 171 ? -7.016 -40 2.57 1 35.97 171 GLY A O 1
ATOM 1318 N N . SER A 1 172 ? -7.82 -37.938 2.928 1 35.5 172 SER A N 1
ATOM 1319 C CA . SER A 1 172 ? -9.141 -38.562 3.002 1 35.5 172 SER A CA 1
ATOM 1320 C C . SER A 1 172 ? -9.555 -39.125 1.656 1 35.5 172 SER A C 1
ATOM 1322 O O . SER A 1 172 ? -10.258 -40.156 1.601 1 35.5 172 SER A O 1
ATOM 1324 N N . THR A 1 173 ? -9.234 -38.438 0.627 1 37.75 173 THR A N 1
ATOM 1325 C CA . THR A 1 173 ? -9.633 -38.938 -0.691 1 37.75 173 THR A CA 1
ATOM 1326 C C . THR A 1 173 ? -8.953 -40.25 -1.01 1 37.75 173 THR A C 1
ATOM 1328 O O . THR A 1 173 ? -9.484 -41.062 -1.786 1 37.75 173 THR A O 1
ATOM 1331 N N . VAL A 1 174 ? -7.91 -40.438 -0.39 1 38.56 174 VAL A N 1
ATOM 1332 C CA . VAL A 1 174 ? -7.34 -41.781 -0.591 1 38.56 174 VAL A CA 1
ATOM 1333 C C . VAL A 1 174 ? -8.336 -42.844 -0.134 1 38.56 174 VAL A C 1
ATOM 1335 O O . VAL A 1 174 ? -8.328 -43.969 -0.648 1 38.56 174 VAL A O 1
ATOM 1338 N N . LYS A 1 175 ? -9.07 -42.5 0.819 1 38.06 175 LYS A N 1
ATOM 1339 C CA . LYS A 1 175 ? -10.031 -43.531 1.165 1 38.06 175 LYS A CA 1
ATOM 1340 C C . LYS A 1 175 ? -10.93 -43.875 -0.022 1 38.06 175 LYS A C 1
ATOM 1342 O O . LYS A 1 175 ? -11.305 -45.031 -0.219 1 38.06 175 LYS A O 1
ATOM 1347 N N . THR A 1 176 ? -11.461 -42.844 -0.605 1 40.03 176 THR A N 1
ATOM 1348 C CA . THR A 1 176 ? -12.43 -43.188 -1.648 1 40.03 176 THR A CA 1
ATOM 1349 C C . THR A 1 176 ? -11.727 -43.75 -2.883 1 40.03 176 THR A C 1
ATOM 1351 O O . THR A 1 176 ? -12.375 -44.062 -3.873 1 40.03 176 THR A O 1
ATOM 1354 N N . LEU A 1 177 ? -10.469 -43.625 -2.883 1 44.25 177 LEU A N 1
ATOM 1355 C CA . LEU A 1 177 ? -9.773 -44.219 -4.012 1 44.25 177 LEU A CA 1
ATOM 1356 C C . LEU A 1 177 ? -10.07 -45.719 -4.098 1 44.25 177 LEU A C 1
ATOM 1358 O O . LEU A 1 177 ? -9.43 -46.438 -4.867 1 44.25 177 LEU A O 1
ATOM 1362 N N . LEU A 1 178 ? -10.812 -46.25 -3.314 1 46.31 178 LEU A N 1
ATOM 1363 C CA . LEU A 1 178 ? -10.984 -47.688 -3.396 1 46.31 178 LEU A CA 1
ATOM 1364 C C . LEU A 1 178 ? -11.523 -48.094 -4.762 1 46.31 178 LEU A C 1
ATOM 1366 O O . LEU A 1 178 ? -11.375 -49.25 -5.18 1 46.31 178 LEU A O 1
ATOM 1370 N N . ASN A 1 179 ? -12.203 -47.25 -5.461 1 53.03 179 ASN A N 1
ATOM 1371 C CA . ASN A 1 179 ? -12.641 -47.75 -6.762 1 53.03 179 ASN A CA 1
ATOM 1372 C C . ASN A 1 179 ? -12.422 -46.719 -7.855 1 53.03 179 ASN A C 1
ATOM 1374 O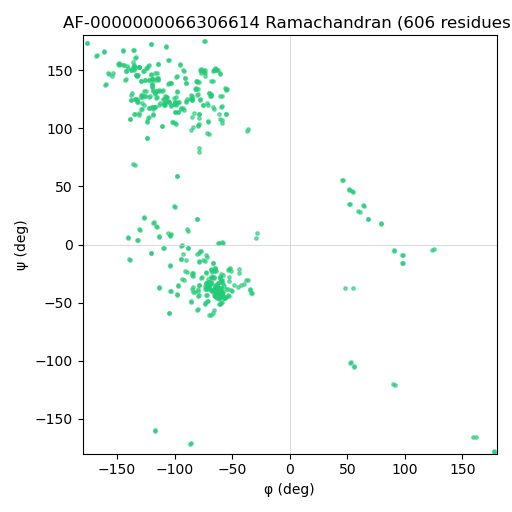 O . ASN A 1 179 ? -13.375 -46.094 -8.32 1 53.03 179 ASN A O 1
ATOM 1378 N N . PRO A 1 180 ? -11.078 -46.469 -8.18 1 59.66 180 PRO A N 1
ATOM 1379 C CA . PRO A 1 180 ? -10.898 -45.469 -9.219 1 59.66 180 PRO A CA 1
ATOM 1380 C C . PRO A 1 180 ? -11.539 -45.844 -10.547 1 59.66 180 PRO A C 1
ATOM 1382 O O . PRO A 1 180 ? -11.539 -47.031 -10.914 1 59.66 180 PRO A O 1
ATOM 1385 N N . THR A 1 181 ? -12.344 -44.969 -11.086 1 72.38 181 THR A N 1
ATOM 1386 C CA . THR A 1 181 ? -12.938 -45.188 -12.398 1 72.38 181 THR A CA 1
ATOM 1387 C C . THR A 1 181 ? -11.883 -45.062 -13.5 1 72.38 181 THR A C 1
ATOM 1389 O O . THR A 1 181 ? -11.156 -44.062 -13.547 1 72.38 181 THR A O 1
ATOM 1392 N N . GLN A 1 182 ? -11.711 -46.156 -14.242 1 85.19 182 GLN A N 1
ATOM 1393 C CA . GLN A 1 182 ? -10.812 -46.125 -15.391 1 85.19 182 GLN A CA 1
ATOM 1394 C C . GLN A 1 182 ? -11.438 -45.375 -16.562 1 85.19 182 GLN A C 1
ATOM 1396 O O . GLN A 1 182 ? -12.664 -45.312 -16.688 1 85.19 182 GLN A O 1
ATOM 1401 N N . PHE A 1 183 ? -10.578 -44.719 -17.359 1 89.69 183 PHE A N 1
ATOM 1402 C CA . PHE A 1 183 ? -11.008 -44.062 -18.594 1 89.69 183 PHE A CA 1
ATOM 1403 C C . PHE A 1 183 ? -10.023 -44.344 -19.719 1 89.69 183 PHE A C 1
ATOM 1405 O O . PHE A 1 183 ? -8.852 -44.625 -19.484 1 89.69 183 PHE A O 1
ATOM 1412 N N . ASN A 1 184 ? -10.523 -44.344 -20.922 1 95.44 184 ASN A N 1
ATOM 1413 C CA . ASN A 1 184 ? -9.672 -44.469 -22.094 1 95.44 184 ASN A CA 1
ATOM 1414 C C . ASN A 1 184 ? -9.023 -43.156 -22.469 1 95.44 184 ASN A C 1
ATOM 1416 O O . ASN A 1 184 ? -9.656 -42.094 -22.375 1 95.44 184 ASN A O 1
ATOM 1420 N N . TYR A 1 185 ? -7.73 -43.219 -22.891 1 96.06 185 TYR A N 1
ATOM 1421 C CA . TYR A 1 185 ? -7.062 -41.969 -23.281 1 96.06 185 TYR A CA 1
ATOM 1422 C C . TYR A 1 185 ? -6.344 -42.156 -24.625 1 96.06 185 TYR A C 1
ATOM 1424 O O . TYR A 1 185 ? -5.961 -43.25 -24.984 1 96.06 185 TYR A O 1
ATOM 1432 N N . GLN A 1 186 ? -6.293 -41.156 -25.422 1 97.88 186 GLN A N 1
ATOM 1433 C CA . GLN A 1 186 ? -5.371 -40.906 -26.531 1 97.88 186 GLN A CA 1
ATOM 1434 C C . GLN A 1 186 ? -4.461 -39.719 -26.25 1 97.88 186 GLN A C 1
ATOM 1436 O O . GLN A 1 186 ? -4.941 -38.594 -26.047 1 97.88 186 GLN A O 1
ATOM 1441 N N . LEU A 1 187 ? -3.15 -40 -26.25 1 97.38 187 LEU A N 1
ATOM 1442 C CA . LEU A 1 187 ? -2.158 -39.031 -25.828 1 97.38 187 LEU A CA 1
ATOM 1443 C C . LEU A 1 187 ? -1.077 -38.844 -26.891 1 97.38 187 LEU A C 1
ATOM 1445 O O . LEU A 1 187 ? -0.542 -39.844 -27.406 1 97.38 187 LEU A O 1
ATOM 1449 N N . SER A 1 188 ? -0.943 -37.688 -27.359 1 98.06 188 SER A N 1
ATOM 1450 C CA . SER A 1 188 ? 0.193 -37.375 -28.219 1 98.06 188 SER A CA 1
ATOM 1451 C C . SER A 1 188 ? 1.194 -36.469 -27.5 1 98.06 188 SER A C 1
ATOM 1453 O O . SER A 1 188 ? 0.822 -35.438 -26.953 1 98.06 188 SER A O 1
ATOM 1455 N N . ILE A 1 189 ? 2.434 -36.812 -27.406 1 97.88 189 ILE A N 1
ATOM 1456 C CA . ILE A 1 189 ? 3.52 -36.031 -26.828 1 97.88 189 ILE A CA 1
ATOM 1457 C C . ILE A 1 189 ? 4.617 -35.844 -27.875 1 97.88 189 ILE A C 1
ATOM 1459 O O . ILE A 1 189 ? 5.293 -36.781 -28.266 1 97.88 189 ILE A O 1
ATOM 1463 N N . ASP A 1 190 ? 4.605 -34.5 -28.281 1 96.19 190 ASP A N 1
ATOM 1464 C CA . ASP A 1 190 ? 5.465 -34.156 -29.406 1 96.19 190 ASP A CA 1
ATOM 1465 C C . ASP A 1 190 ? 5.145 -35.031 -30.625 1 96.19 190 ASP A C 1
ATOM 1467 O O . ASP A 1 190 ? 4.043 -34.938 -31.172 1 96.19 190 ASP A O 1
ATOM 1471 N N . ASP A 1 191 ? 5.926 -35.969 -30.969 1 91.81 191 ASP A N 1
ATOM 1472 C CA . ASP A 1 191 ? 5.707 -36.75 -32.188 1 91.81 191 ASP A CA 1
ATOM 1473 C C . ASP A 1 191 ? 5.41 -38.219 -31.875 1 91.81 191 ASP A C 1
ATOM 1475 O O . ASP A 1 191 ? 5.445 -39.062 -32.75 1 91.81 191 ASP A O 1
ATOM 1479 N N . LYS A 1 192 ? 5.109 -38.5 -30.672 1 97.31 192 LYS A N 1
ATOM 1480 C CA . LYS A 1 192 ? 4.797 -39.844 -30.266 1 97.31 192 LYS A CA 1
ATOM 1481 C C . LYS A 1 192 ? 3.361 -39.969 -29.75 1 97.31 192 LYS A C 1
ATOM 1483 O O . LYS A 1 192 ? 2.869 -39.062 -29.078 1 97.31 192 LYS A O 1
ATOM 1488 N N . THR A 1 193 ? 2.785 -41.062 -30.094 1 97 193 THR A N 1
ATOM 1489 C CA . THR A 1 193 ? 1.398 -41.281 -29.688 1 97 193 THR A CA 1
ATOM 1490 C C . THR A 1 193 ? 1.292 -42.438 -28.719 1 97 193 THR A C 1
ATOM 1492 O O . THR A 1 193 ? 1.981 -43.469 -28.875 1 97 193 THR A O 1
ATOM 1495 N N . TYR A 1 194 ? 0.414 -42.281 -27.734 1 95.75 194 TYR A N 1
ATOM 1496 C CA . TYR A 1 194 ? 0.109 -43.281 -26.703 1 95.75 194 TYR A CA 1
ATOM 1497 C C . TYR A 1 194 ? -1.396 -43.438 -26.531 1 95.75 194 TYR A C 1
ATOM 1499 O O . TYR A 1 194 ? -2.156 -42.5 -26.734 1 95.75 194 TYR A O 1
ATOM 1507 N N . SER A 1 195 ? -1.805 -44.625 -26.266 1 95.88 195 SER A N 1
ATOM 1508 C CA . SER A 1 195 ? -3.209 -44.875 -25.953 1 95.88 195 SER A CA 1
ATOM 1509 C C . SER A 1 195 ? -3.365 -46.031 -24.953 1 95.88 195 SER A C 1
ATOM 1511 O O . SER A 1 195 ? -2.449 -46.812 -24.781 1 95.88 195 SER A O 1
ATOM 1513 N N . GLY A 1 196 ? -4.469 -46.031 -24.234 1 93.81 196 GLY A N 1
ATOM 1514 C CA . GLY A 1 196 ? -4.75 -47.094 -23.266 1 93.81 196 GLY A CA 1
ATOM 1515 C C . GLY A 1 196 ? -5.816 -46.688 -22.266 1 93.81 196 GLY A C 1
ATOM 1516 O O . GLY A 1 196 ? -6.641 -45.812 -22.531 1 93.81 196 GLY A O 1
ATOM 1517 N N . GLU A 1 197 ? -5.852 -47.5 -21.234 1 91.5 197 GLU A N 1
ATOM 1518 C CA . GLU A 1 197 ? -6.734 -47.25 -20.109 1 91.5 197 GLU A CA 1
ATOM 1519 C C . GLU A 1 197 ? -5.938 -46.875 -18.859 1 91.5 197 GLU A C 1
ATOM 1521 O O . GLU A 1 197 ? -4.883 -47.469 -18.594 1 91.5 197 GLU A O 1
ATOM 1526 N N . THR A 1 198 ? -6.402 -45.844 -18.266 1 88.44 198 THR A N 1
ATOM 1527 C CA . THR A 1 198 ? -5.699 -45.375 -17.062 1 88.44 198 THR A CA 1
ATOM 1528 C C . THR A 1 198 ? -6.68 -44.812 -16.047 1 88.44 198 THR A C 1
ATOM 1530 O O . THR A 1 198 ? -7.859 -44.625 -16.344 1 88.44 198 THR A O 1
ATOM 1533 N N . THR A 1 199 ? -6.164 -44.625 -14.836 1 82.25 199 THR A N 1
ATOM 1534 C CA . THR A 1 199 ? -6.969 -44.031 -13.789 1 82.25 199 THR A CA 1
ATOM 1535 C C . THR A 1 199 ? -6.555 -42.562 -13.555 1 82.25 199 THR A C 1
ATOM 1537 O O . THR A 1 199 ? -7.301 -41.812 -12.945 1 82.25 199 THR A O 1
ATOM 1540 N N . MET A 1 200 ? -5.336 -42.219 -14.023 1 85.44 200 MET A N 1
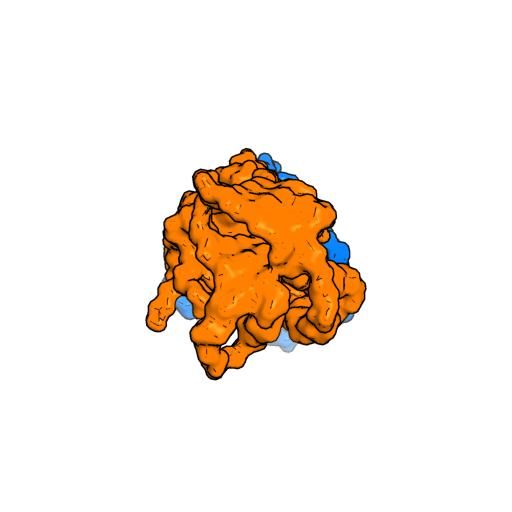ATOM 1541 C CA . MET A 1 200 ? -4.84 -40.875 -13.766 1 85.44 200 MET A CA 1
ATOM 1542 C C . MET A 1 200 ? -3.74 -40.5 -14.75 1 85.44 200 MET A C 1
ATOM 1544 O O . MET A 1 200 ? -2.877 -41.312 -15.062 1 85.44 200 MET A O 1
ATOM 1548 N N . ILE A 1 201 ? -3.764 -39.312 -15.242 1 89.38 201 ILE A N 1
ATOM 1549 C CA . ILE A 1 201 ? -2.689 -38.719 -16.016 1 89.38 201 ILE A CA 1
ATOM 1550 C C . ILE A 1 201 ? -2.301 -37.375 -15.391 1 89.38 201 ILE A C 1
ATOM 1552 O O . ILE A 1 201 ? -3.168 -36.594 -14.992 1 89.38 201 ILE A O 1
ATOM 1556 N N . LEU A 1 202 ? -1.022 -37.219 -15.227 1 89.12 202 LEU A N 1
ATOM 1557 C CA . LEU A 1 202 ? -0.495 -36 -14.633 1 89.12 202 LEU A CA 1
ATOM 1558 C C . LEU A 1 202 ? 0.653 -35.438 -15.469 1 89.12 202 LEU A C 1
ATOM 1560 O O . LEU A 1 202 ? 1.588 -36.156 -15.805 1 89.12 202 LEU A O 1
ATOM 1564 N N . SER A 1 203 ? 0.517 -34.219 -15.898 1 92.94 203 SER A N 1
ATOM 1565 C CA . SER A 1 203 ? 1.646 -33.5 -16.5 1 92.94 203 SER A CA 1
ATOM 1566 C C . SER A 1 203 ? 2.174 -32.438 -15.555 1 92.94 203 SER A C 1
ATOM 1568 O O . SER A 1 203 ? 1.446 -31.5 -15.195 1 92.94 203 SER A O 1
ATOM 1570 N N . ALA A 1 204 ? 3.467 -32.5 -15.219 1 91.94 204 ALA A N 1
ATOM 1571 C CA . ALA A 1 204 ? 4.023 -31.641 -14.18 1 91.94 204 ALA A CA 1
ATOM 1572 C C . ALA A 1 204 ? 5.125 -30.75 -14.742 1 91.94 204 ALA A C 1
ATOM 1574 O O . ALA A 1 204 ? 5.934 -31.188 -15.562 1 91.94 204 ALA A O 1
ATOM 1575 N N . ASN A 1 205 ? 5.105 -29.484 -14.305 1 94 205 ASN A N 1
ATOM 1576 C CA . ASN A 1 205 ? 6.184 -28.531 -14.539 1 94 205 ASN A CA 1
ATOM 1577 C C . ASN A 1 205 ? 7.113 -28.422 -13.336 1 94 205 ASN A C 1
ATOM 1579 O O . ASN A 1 205 ? 8.336 -28.359 -13.492 1 94 205 ASN A O 1
ATOM 1583 N N . GLY A 1 206 ? 6.5 -28.375 -12.18 1 85 206 GLY A N 1
ATOM 1584 C CA . GLY A 1 206 ? 7.254 -28.297 -10.945 1 85 206 GLY A CA 1
ATOM 1585 C C . GLY A 1 206 ? 7.234 -29.578 -10.141 1 85 206 GLY A C 1
ATOM 1586 O O . GLY A 1 206 ? 6.449 -30.484 -10.43 1 85 206 GLY A O 1
ATOM 1587 N N . PRO A 1 207 ? 8.117 -29.562 -9.062 1 81.69 207 PRO A N 1
ATOM 1588 C CA . PRO A 1 207 ? 8.305 -30.828 -8.336 1 81.69 207 PRO A CA 1
ATOM 1589 C C . PRO A 1 207 ? 7.305 -31.016 -7.203 1 81.69 207 PRO A C 1
ATOM 1591 O O . PRO A 1 207 ? 7.254 -32.094 -6.586 1 81.69 207 PRO A O 1
ATOM 1594 N N . PHE A 1 208 ? 6.484 -30.047 -6.98 1 77.56 208 PHE A N 1
ATOM 1595 C CA . PHE A 1 208 ? 5.609 -30.156 -5.82 1 77.56 208 PHE A CA 1
ATOM 1596 C C . PHE A 1 208 ? 4.145 -30.156 -6.25 1 77.56 208 PHE A C 1
ATOM 1598 O O . PHE A 1 208 ? 3.729 -29.328 -7.062 1 77.56 208 PHE A O 1
ATOM 1605 N N . ILE A 1 209 ? 3.426 -31.047 -5.746 1 69.81 209 ILE A N 1
ATOM 1606 C CA . ILE A 1 209 ? 1.981 -31.156 -5.918 1 69.81 209 ILE A CA 1
ATOM 1607 C C . ILE A 1 209 ? 1.328 -31.516 -4.586 1 69.81 209 ILE A C 1
ATOM 1609 O O . ILE A 1 209 ? 1.739 -32.469 -3.918 1 69.81 209 ILE A O 1
ATOM 1613 N N . GLY A 1 210 ? 0.323 -30.734 -4.23 1 67.81 210 GLY A N 1
ATOM 1614 C CA . GLY A 1 210 ? -0.384 -31.016 -2.99 1 67.81 210 GLY A CA 1
ATOM 1615 C C . GLY A 1 210 ? 0.507 -30.938 -1.765 1 67.81 210 GLY A C 1
ATOM 1616 O O . GLY A 1 210 ? 0.382 -31.734 -0.845 1 67.81 210 GLY A O 1
ATOM 1617 N N . GLY A 1 211 ? 1.513 -30.125 -1.878 1 64.5 211 GLY A N 1
ATOM 1618 C CA . GLY A 1 211 ? 2.371 -29.891 -0.727 1 64.5 211 GLY A CA 1
ATOM 1619 C C . GLY A 1 211 ? 3.541 -30.859 -0.658 1 64.5 211 GLY A C 1
ATOM 1620 O O . GLY A 1 211 ? 4.422 -30.719 0.193 1 64.5 211 GLY A O 1
ATOM 1621 N N . SER A 1 212 ? 3.539 -31.781 -1.554 1 67.75 212 SER A N 1
ATOM 1622 C CA . SER A 1 212 ? 4.586 -32.781 -1.492 1 67.75 212 SER A CA 1
ATOM 1623 C C . SER A 1 212 ? 5.395 -32.844 -2.785 1 67.75 212 SER A C 1
ATOM 1625 O O . SER A 1 212 ? 4.887 -32.5 -3.852 1 67.75 212 SER A O 1
ATOM 1627 N N . ARG A 1 213 ? 6.629 -33.281 -2.627 1 71.31 213 ARG A N 1
ATOM 1628 C CA . ARG A 1 213 ? 7.496 -33.438 -3.793 1 71.31 213 ARG A CA 1
ATOM 1629 C C . ARG A 1 213 ? 7.184 -34.719 -4.559 1 71.31 213 ARG A C 1
ATOM 1631 O O . ARG A 1 213 ? 6.93 -35.75 -3.955 1 71.31 213 ARG A O 1
ATOM 1638 N N . ILE A 1 214 ? 7.207 -34.656 -5.883 1 67.69 214 ILE A N 1
ATOM 1639 C CA . ILE A 1 214 ? 7.113 -35.844 -6.711 1 67.69 214 ILE A CA 1
ATOM 1640 C C . ILE A 1 214 ? 8.406 -36.656 -6.602 1 67.69 214 ILE A C 1
ATOM 1642 O O . ILE A 1 214 ? 9.469 -36.188 -7.016 1 67.69 214 ILE A O 1
ATOM 1646 N N . PRO A 1 215 ? 8.445 -37.688 -5.977 1 61.59 215 PRO A N 1
ATOM 1647 C CA . PRO A 1 215 ? 9.664 -38.438 -5.629 1 61.59 215 PRO A CA 1
ATOM 1648 C C . PRO A 1 215 ? 10.352 -39.031 -6.852 1 61.59 215 PRO A C 1
ATOM 1650 O O . PRO A 1 215 ? 11.547 -39.344 -6.805 1 61.59 215 PRO A O 1
ATOM 1653 N N . LEU A 1 216 ? 9.758 -39.125 -7.953 1 59.22 216 LEU A N 1
ATOM 1654 C CA . LEU A 1 216 ? 10.25 -40 -9.016 1 59.22 216 LEU A CA 1
ATOM 1655 C C . LEU A 1 216 ? 11.227 -39.25 -9.922 1 59.22 216 LEU A C 1
ATOM 1657 O O . LEU A 1 216 ? 11.93 -39.875 -10.727 1 59.22 216 LEU A O 1
ATOM 1661 N N . THR A 1 217 ? 11.297 -38 -9.844 1 63.59 217 THR A N 1
ATOM 1662 C CA . THR A 1 217 ? 12.062 -37.312 -10.867 1 63.59 217 THR A CA 1
ATOM 1663 C C . THR A 1 217 ? 12.594 -36 -10.336 1 63.59 217 THR A C 1
ATOM 1665 O O . THR A 1 217 ? 12.133 -35.5 -9.305 1 63.59 217 THR A O 1
ATOM 1668 N N . ASP A 1 218 ? 13.719 -35.75 -10.883 1 78.5 218 ASP A N 1
ATOM 1669 C CA . ASP A 1 218 ? 14.219 -34.375 -10.703 1 78.5 218 ASP A CA 1
ATOM 1670 C C . ASP A 1 218 ? 13.523 -33.406 -11.648 1 78.5 218 ASP A C 1
ATOM 1672 O O . ASP A 1 218 ? 13.992 -33.156 -12.766 1 78.5 218 ASP A O 1
ATOM 1676 N N . LEU A 1 219 ? 12.422 -32.969 -11.289 1 87.44 219 LEU A N 1
ATOM 1677 C CA . LEU A 1 219 ? 11.641 -32.031 -12.086 1 87.44 219 LEU A CA 1
ATOM 1678 C C . LEU A 1 219 ? 12.133 -30.609 -11.883 1 87.44 219 LEU A C 1
ATOM 1680 O O . LEU A 1 219 ? 12.477 -30.234 -10.766 1 87.44 219 LEU A O 1
ATOM 1684 N N . SER A 1 220 ? 12.258 -29.938 -13 1 91.94 220 SER A N 1
ATOM 1685 C CA . SER A 1 220 ? 12.656 -28.531 -12.938 1 91.94 220 SER A CA 1
ATOM 1686 C C . SER A 1 220 ? 11.711 -27.656 -13.75 1 91.94 220 SER A C 1
ATOM 1688 O O . SER A 1 220 ? 11.453 -27.938 -14.922 1 91.94 220 SER A O 1
ATOM 1690 N N . PRO A 1 221 ? 11.203 -26.656 -13.117 1 95.56 221 PRO A N 1
ATOM 1691 C CA . PRO A 1 221 ? 10.367 -25.719 -13.867 1 95.56 221 PRO A CA 1
ATOM 1692 C C . PRO A 1 221 ? 11.188 -24.703 -14.656 1 95.56 221 PRO A C 1
ATOM 1694 O O . PRO A 1 221 ? 10.688 -23.609 -14.984 1 95.56 221 PRO A O 1
ATOM 1697 N N . GLN A 1 222 ? 12.445 -25.062 -14.922 1 96.38 222 GLN A N 1
ATOM 1698 C CA . GLN A 1 222 ? 13.328 -24.141 -15.641 1 96.38 222 GLN A CA 1
ATOM 1699 C C . GLN A 1 222 ? 14.016 -24.844 -16.812 1 96.38 222 GLN A C 1
ATOM 1701 O O . GLN A 1 222 ? 14.969 -24.312 -17.391 1 96.38 222 GLN A O 1
ATOM 1706 N N . ASP A 1 223 ? 13.609 -26.031 -17.219 1 95.62 223 ASP A N 1
ATOM 1707 C CA . ASP A 1 223 ? 14.359 -26.797 -18.219 1 95.62 223 ASP A CA 1
ATOM 1708 C C . ASP A 1 223 ? 13.609 -26.859 -19.547 1 95.62 223 ASP A C 1
ATOM 1710 O O . ASP A 1 223 ? 14.102 -27.453 -20.516 1 95.62 223 ASP A O 1
ATOM 1714 N N . GLY A 1 224 ? 12.406 -26.297 -19.609 1 97.12 224 GLY A N 1
ATOM 1715 C CA . GLY A 1 224 ? 11.641 -26.219 -20.844 1 97.12 224 GLY A CA 1
ATOM 1716 C C . GLY A 1 224 ? 10.938 -27.516 -21.188 1 97.12 224 GLY A C 1
ATOM 1717 O O . GLY A 1 224 ? 10.562 -27.734 -22.344 1 97.12 224 GLY A O 1
ATOM 1718 N N . GLU A 1 225 ? 10.789 -28.391 -20.156 1 95.62 225 GLU A N 1
ATOM 1719 C CA . GLU A 1 225 ? 10.148 -29.672 -20.391 1 95.62 225 GLU A CA 1
ATOM 1720 C C . GLU A 1 225 ? 9.039 -29.938 -19.375 1 95.62 225 GLU A C 1
ATOM 1722 O O . GLU A 1 225 ? 9.156 -29.547 -18.203 1 95.62 225 GLU A O 1
ATOM 1727 N N . LEU A 1 226 ? 7.973 -30.516 -19.875 1 96.62 226 LEU A N 1
ATOM 1728 C CA . LEU A 1 226 ? 6.973 -31.094 -18.984 1 96.62 226 LEU A CA 1
ATOM 1729 C C . LEU A 1 226 ? 7.211 -32.594 -18.781 1 96.62 226 LEU A C 1
ATOM 1731 O O . LEU A 1 226 ? 7.84 -33.25 -19.625 1 96.62 226 LEU A O 1
ATOM 1735 N N . ASN A 1 227 ? 6.754 -33.094 -17.656 1 92.75 227 ASN A N 1
ATOM 1736 C CA . ASN A 1 227 ? 6.828 -34.5 -17.344 1 92.75 227 ASN A CA 1
ATOM 1737 C C . ASN A 1 227 ? 5.438 -35.094 -17.156 1 92.75 227 ASN A C 1
ATOM 1739 O O . ASN A 1 227 ? 4.73 -34.781 -16.219 1 92.75 227 ASN A O 1
ATOM 1743 N N . THR A 1 228 ? 5.074 -35.969 -18.094 1 93.5 228 THR A N 1
ATOM 1744 C CA . THR A 1 228 ? 3.756 -36.594 -18.031 1 93.5 228 THR A CA 1
ATOM 1745 C C . THR A 1 228 ? 3.84 -37.969 -17.406 1 93.5 228 THR A C 1
ATOM 1747 O O . THR A 1 228 ? 4.707 -38.781 -17.766 1 93.5 228 THR A O 1
ATOM 1750 N N . PHE A 1 229 ? 2.914 -38.188 -16.438 1 86.75 229 PHE A N 1
ATOM 1751 C CA . PHE A 1 229 ? 2.822 -39.469 -15.766 1 86.75 229 PHE A CA 1
ATOM 1752 C C . PHE A 1 229 ? 1.488 -40.156 -16.062 1 86.75 229 PHE A C 1
ATOM 1754 O O . PHE A 1 229 ? 0.429 -39.562 -15.914 1 86.75 229 PHE A O 1
ATOM 1761 N N . ILE A 1 230 ? 1.55 -41.375 -16.516 1 88.69 230 ILE A N 1
ATOM 1762 C CA . ILE A 1 230 ? 0.373 -42.219 -16.734 1 88.69 230 ILE A CA 1
ATOM 1763 C C . ILE A 1 230 ? 0.334 -43.312 -15.688 1 88.69 230 ILE A C 1
ATOM 1765 O O . ILE A 1 230 ? 1.248 -44.156 -15.617 1 88.69 230 ILE A O 1
ATOM 1769 N N . PHE A 1 231 ? -0.784 -43.281 -14.922 1 80.88 231 PHE A N 1
ATOM 1770 C CA . PHE A 1 231 ? -0.888 -44.219 -13.812 1 80.88 231 PHE A CA 1
ATOM 1771 C C . PHE A 1 231 ? -1.741 -45.438 -14.211 1 80.88 231 PHE A C 1
ATOM 1773 O O . PHE A 1 231 ? -2.904 -45.281 -14.586 1 80.88 231 PHE A O 1
ATOM 1780 N N . ASN A 1 232 ? -1.096 -46.562 -14.125 1 71 232 ASN A N 1
ATOM 1781 C CA . ASN A 1 232 ? -1.825 -47.781 -14.43 1 71 232 ASN A CA 1
ATOM 1782 C C . ASN A 1 232 ? -2.43 -48.406 -13.164 1 71 232 ASN A C 1
ATOM 1784 O O . ASN A 1 232 ? -2.021 -48.062 -12.055 1 71 232 ASN A O 1
ATOM 1788 N N . GLU A 1 233 ? -3.549 -49.125 -13.18 1 59.81 233 GLU A N 1
ATOM 1789 C CA . GLU A 1 233 ? -4.371 -49.719 -12.117 1 59.81 233 GLU A CA 1
ATOM 1790 C C . GLU A 1 233 ? -3.514 -50.156 -10.938 1 59.81 233 GLU A C 1
ATOM 1792 O O . GLU A 1 233 ? -3.898 -49.969 -9.781 1 59.81 233 GLU A O 1
ATOM 1797 N N . GLN A 1 234 ? -2.43 -50.719 -11.109 1 55.84 234 GLN A N 1
ATOM 1798 C CA . GLN A 1 234 ? -1.708 -51.344 -10.008 1 55.84 234 GLN A CA 1
ATOM 1799 C C . GLN A 1 234 ? -0.992 -50.312 -9.148 1 55.84 234 GLN A C 1
ATOM 1801 O O . GLN A 1 234 ? -0.562 -50.625 -8.031 1 55.84 234 GLN A O 1
ATOM 1806 N N . SER A 1 235 ? -0.995 -49.062 -9.508 1 52.28 235 SER A N 1
ATOM 1807 C CA . SER A 1 235 ? -0.06 -48.125 -8.938 1 52.28 235 SER A CA 1
ATOM 1808 C C . SER A 1 235 ? -0.748 -47.219 -7.906 1 52.28 235 SER A C 1
ATOM 1810 O O . SER A 1 235 ? -0.111 -46.344 -7.309 1 52.28 235 SER A O 1
ATOM 1812 N N . PHE A 1 236 ? -1.909 -47.469 -7.566 1 52.12 236 PHE A N 1
ATOM 1813 C CA . PHE A 1 236 ? -2.648 -46.594 -6.672 1 52.12 236 PHE A CA 1
ATOM 1814 C C . PHE A 1 236 ? -1.984 -46.531 -5.301 1 52.12 236 PHE A C 1
ATOM 1816 O O . PHE A 1 236 ? -2 -45.5 -4.641 1 52.12 236 PHE A O 1
ATOM 1823 N N . SER A 1 237 ? -1.579 -47.656 -4.863 1 51.56 237 SER A N 1
ATOM 1824 C CA . SER A 1 237 ? -0.9 -47.656 -3.572 1 51.56 237 SER A CA 1
ATOM 1825 C C . SER A 1 237 ? 0.25 -46.656 -3.555 1 51.56 237 SER A C 1
ATOM 1827 O O . SER A 1 237 ? 0.537 -46.062 -2.521 1 51.56 237 SER A O 1
ATOM 1829 N N . ILE A 1 238 ? 0.643 -46.375 -4.758 1 49.06 238 ILE A N 1
ATOM 1830 C CA . ILE A 1 238 ? 1.86 -45.594 -4.871 1 49.06 238 ILE A CA 1
ATOM 1831 C C . ILE A 1 238 ? 1.523 -44.125 -4.727 1 49.06 238 ILE A C 1
ATOM 1833 O O . ILE A 1 238 ? 2.258 -43.375 -4.078 1 49.06 238 ILE A O 1
ATOM 1837 N N . LEU A 1 239 ? 0.423 -43.75 -5.352 1 53.12 239 LEU A N 1
ATOM 1838 C CA . LEU A 1 239 ? 0.05 -42.344 -5.27 1 53.12 239 LEU A CA 1
ATOM 1839 C C . LEU A 1 239 ? -0.183 -41.938 -3.82 1 53.12 239 LEU A C 1
ATOM 1841 O O . LEU A 1 239 ? 0.206 -40.844 -3.416 1 53.12 239 LEU A O 1
ATOM 1845 N N . ASN A 1 240 ? -0.808 -42.969 -3.18 1 52.66 240 ASN A N 1
ATOM 1846 C CA . ASN A 1 240 ? -0.975 -42.719 -1.751 1 52.66 240 ASN A CA 1
ATOM 1847 C C . ASN A 1 240 ? 0.368 -42.531 -1.058 1 52.66 240 ASN A C 1
ATOM 1849 O O . ASN A 1 240 ? 0.484 -41.688 -0.16 1 52.66 240 ASN A O 1
ATOM 1853 N N . ASP A 1 241 ? 1.151 -43.312 -1.519 1 51.03 241 ASP A N 1
ATOM 1854 C CA . ASP A 1 241 ? 2.473 -43.25 -0.901 1 51.03 241 ASP A CA 1
ATOM 1855 C C . ASP A 1 241 ? 3.234 -42 -1.325 1 51.03 241 ASP A C 1
ATOM 1857 O O . ASP A 1 241 ? 4 -41.438 -0.54 1 51.03 241 ASP A O 1
ATOM 1861 N N . ILE A 1 242 ? 3.072 -41.594 -2.543 1 51.41 242 ILE A N 1
ATOM 1862 C CA . ILE A 1 242 ? 3.729 -40.438 -3.09 1 51.41 242 ILE A CA 1
ATOM 1863 C C . ILE A 1 242 ? 3.23 -39.188 -2.363 1 51.41 242 ILE A C 1
ATOM 1865 O O . ILE A 1 242 ? 4.02 -38.281 -2.023 1 51.41 242 ILE A O 1
ATOM 1869 N N . PHE A 1 243 ? 2.004 -39.25 -2.178 1 51.06 243 PHE A N 1
ATOM 1870 C CA . PHE A 1 243 ? 1.444 -38.062 -1.559 1 51.06 243 PHE A CA 1
ATOM 1871 C C . PHE A 1 243 ? 1.587 -38.125 -0.043 1 51.06 243 PHE A C 1
ATOM 1873 O O . PHE A 1 243 ? 1.601 -37.094 0.626 1 51.06 243 PHE A O 1
ATOM 1880 N N . LYS A 1 244 ? 1.7 -39.469 0.453 1 48.81 244 LYS A N 1
ATOM 1881 C CA . LYS A 1 244 ? 2.037 -39.625 1.867 1 48.81 244 LYS A CA 1
ATOM 1882 C C . LYS A 1 244 ? 3.545 -39.531 2.084 1 48.81 244 LYS A C 1
ATOM 1884 O O . LYS A 1 244 ? 4.324 -39.969 1.229 1 48.81 244 LYS A O 1
ATOM 1889 N N . LYS A 1 245 ? 4.113 -38.594 2.717 1 47.16 245 LYS A N 1
ATOM 1890 C CA . LYS A 1 245 ? 5.477 -38.25 3.092 1 47.16 245 LYS A CA 1
ATOM 1891 C C . LYS A 1 245 ? 6.344 -39.5 3.268 1 47.16 245 LYS A C 1
ATOM 1893 O O . LYS A 1 245 ? 7.41 -39.438 3.885 1 47.16 245 LYS A O 1
ATOM 1898 N N . ARG A 1 246 ? 5.934 -40.75 2.998 1 45.12 246 ARG A N 1
ATOM 1899 C CA . ARG A 1 246 ? 6.773 -41.688 3.713 1 45.12 246 ARG A CA 1
ATOM 1900 C C . ARG A 1 246 ? 8.102 -41.906 2.992 1 45.12 246 ARG A C 1
ATOM 1902 O O . ARG A 1 246 ? 8.117 -42.219 1.798 1 45.12 246 ARG A O 1
ATOM 1909 N N . ASP A 1 247 ? 9.148 -41.312 3.48 1 44.28 247 ASP A N 1
ATOM 1910 C CA . ASP A 1 247 ? 10.562 -41.406 3.127 1 44.28 247 ASP A CA 1
ATOM 1911 C C . ASP A 1 247 ? 10.922 -42.844 2.682 1 44.28 247 ASP A C 1
ATOM 1913 O O . ASP A 1 247 ? 11.938 -43.062 2.025 1 44.28 247 ASP A O 1
ATOM 1917 N N . SER A 1 248 ? 10.391 -43.812 3.281 1 41.91 248 SER A N 1
ATOM 1918 C CA . SER A 1 248 ? 11.055 -45.125 3.199 1 41.91 248 SER A CA 1
ATOM 1919 C C . SER A 1 248 ? 10.57 -45.906 1.987 1 41.91 248 SER A C 1
ATOM 1921 O O . SER A 1 248 ? 10.617 -47.156 1.986 1 41.91 248 SER A O 1
ATOM 1923 N N . MET A 1 249 ? 9.898 -45.406 1.101 1 44.94 249 MET A N 1
ATOM 1924 C CA . MET A 1 249 ? 9.406 -46.375 0.132 1 44.94 249 MET A CA 1
ATOM 1925 C C . MET A 1 249 ? 10.484 -46.688 -0.906 1 44.94 249 MET A C 1
ATOM 1927 O O . MET A 1 249 ? 11.266 -45.844 -1.277 1 44.94 249 MET A O 1
ATOM 1931 N N . ASN A 1 250 ? 10.625 -48 -1.145 1 45.38 250 ASN A N 1
ATOM 1932 C CA . ASN A 1 250 ? 11.477 -48.562 -2.18 1 45.38 250 ASN A CA 1
ATOM 1933 C C . ASN A 1 250 ? 11.094 -48.062 -3.568 1 45.38 250 ASN A C 1
ATOM 1935 O O . ASN A 1 250 ? 9.977 -48.312 -4.031 1 45.38 250 ASN A O 1
ATOM 1939 N N . TRP A 1 251 ? 11.844 -47.219 -4.156 1 50.34 251 TRP A N 1
ATOM 1940 C CA . TRP A 1 251 ? 11.75 -46.531 -5.441 1 50.34 251 TRP A CA 1
ATOM 1941 C C . TRP A 1 251 ? 11.43 -47.5 -6.562 1 50.34 251 TRP A C 1
ATOM 1943 O O . TRP A 1 251 ? 10.711 -47.188 -7.508 1 50.34 251 TRP A O 1
ATOM 1953 N N . ASN A 1 252 ? 11.984 -48.75 -6.434 1 51.66 252 ASN A N 1
ATOM 1954 C CA . ASN A 1 252 ? 11.82 -49.75 -7.48 1 51.66 252 ASN A CA 1
ATOM 1955 C C . ASN A 1 252 ? 10.352 -50.125 -7.652 1 51.66 252 ASN A C 1
ATOM 1957 O O . ASN A 1 252 ? 9.898 -50.375 -8.773 1 51.66 252 ASN A O 1
ATOM 1961 N N . GLU A 1 253 ? 9.68 -50.344 -6.699 1 52.53 253 GLU A N 1
ATOM 1962 C CA . GLU A 1 253 ? 8.289 -50.781 -6.742 1 52.53 253 GLU A CA 1
ATOM 1963 C C . GLU A 1 253 ? 7.375 -49.688 -7.262 1 52.53 253 GLU A C 1
ATOM 1965 O O . GLU A 1 253 ? 6.379 -49.969 -7.934 1 52.53 253 GLU A O 1
ATOM 1970 N N . ILE A 1 254 ? 7.785 -48.438 -7.039 1 55.47 254 ILE A N 1
ATOM 1971 C CA . ILE A 1 254 ? 6.988 -47.281 -7.461 1 55.47 254 ILE A CA 1
ATOM 1972 C C . ILE A 1 254 ? 6.992 -47.188 -8.984 1 55.47 254 ILE A C 1
ATOM 1974 O O . ILE A 1 254 ? 5.965 -46.875 -9.594 1 55.47 254 ILE A O 1
ATOM 1978 N N . THR A 1 255 ? 8.07 -47.594 -9.469 1 58.75 255 THR A N 1
ATOM 1979 C CA . THR A 1 255 ? 8.25 -47.438 -10.906 1 58.75 255 THR A CA 1
ATOM 1980 C C . THR A 1 255 ? 7.402 -48.438 -11.68 1 58.75 255 THR A C 1
ATOM 1982 O O . THR A 1 255 ? 7.066 -48.188 -12.844 1 58.75 255 THR A O 1
ATOM 1985 N N . GLN A 1 256 ? 6.898 -49.469 -10.844 1 62.72 256 GLN A N 1
ATOM 1986 C CA . GLN A 1 256 ? 6.086 -50.438 -11.578 1 62.72 256 GLN A CA 1
ATOM 1987 C C . GLN A 1 256 ? 4.648 -49.938 -11.719 1 62.72 256 GLN A C 1
ATOM 1989 O O . GLN A 1 256 ? 4.031 -49.531 -10.742 1 62.72 256 GLN A O 1
ATOM 1994 N N . GLY A 1 257 ? 4.215 -49.375 -12.891 1 72.19 257 GLY A N 1
ATOM 1995 C CA . GLY A 1 257 ? 2.836 -49 -13.148 1 72.19 257 GLY A CA 1
ATOM 1996 C C . GLY A 1 257 ? 2.682 -47.531 -13.523 1 72.19 257 GLY A C 1
ATOM 1997 O O . GLY A 1 257 ? 1.567 -47.062 -13.773 1 72.19 257 GLY A O 1
ATOM 1998 N N . ILE A 1 258 ? 3.807 -46.906 -13.438 1 79.62 258 ILE A N 1
ATOM 1999 C CA . ILE A 1 258 ? 3.746 -45.5 -13.836 1 79.62 258 ILE A CA 1
ATOM 2000 C C . ILE A 1 258 ? 4.633 -45.25 -15.062 1 79.62 258 ILE A C 1
ATOM 2002 O O . ILE A 1 258 ? 5.82 -45.594 -15.047 1 79.62 258 ILE A O 1
ATOM 2006 N N . GLU A 1 259 ? 4.055 -44.844 -16.094 1 85.62 259 GLU A N 1
ATOM 2007 C CA . GLU A 1 259 ? 4.824 -44.438 -17.266 1 85.62 259 GLU A CA 1
ATOM 2008 C C . GLU A 1 259 ? 5.168 -42.938 -17.188 1 85.62 259 GLU A C 1
ATOM 2010 O O . GLU A 1 259 ? 4.305 -42.125 -16.891 1 85.62 259 GLU A O 1
ATOM 2015 N N . HIS A 1 260 ? 6.43 -42.625 -17.297 1 88 260 HIS A N 1
ATOM 2016 C CA . HIS A 1 260 ? 6.914 -41.25 -17.297 1 88 260 HIS A CA 1
ATOM 2017 C C . HIS A 1 260 ? 7.395 -40.844 -18.688 1 88 260 HIS A C 1
ATOM 2019 O O . HIS A 1 260 ? 8.289 -41.469 -19.25 1 88 260 HIS A O 1
ATOM 2025 N N . ILE A 1 261 ? 6.832 -39.812 -19.266 1 92.44 261 ILE A N 1
ATOM 2026 C CA . ILE A 1 261 ? 7.176 -39.344 -20.609 1 92.44 261 ILE A CA 1
ATOM 2027 C C . ILE A 1 261 ? 7.43 -37.844 -20.609 1 92.44 261 ILE A C 1
ATOM 2029 O O . ILE A 1 261 ? 6.504 -37.062 -20.422 1 92.44 261 ILE A O 1
ATOM 2033 N N . PRO A 1 262 ? 8.695 -37.438 -20.828 1 93.75 262 PRO A N 1
ATOM 2034 C CA . PRO A 1 262 ? 8.969 -36 -20.984 1 93.75 262 PRO A CA 1
ATOM 2035 C C . PRO A 1 262 ? 8.5 -35.438 -22.328 1 93.75 262 PRO A C 1
ATOM 2037 O O . PRO A 1 262 ? 8.391 -36.219 -23.297 1 93.75 262 PRO A O 1
ATOM 2040 N N . GLY A 1 263 ? 8.125 -34.219 -22.453 1 96.31 263 GLY A N 1
ATOM 2041 C CA . GLY A 1 263 ? 7.715 -33.594 -23.703 1 96.31 263 GLY A CA 1
ATOM 2042 C C . GLY A 1 263 ? 7.402 -32.125 -23.578 1 96.31 263 GLY A C 1
ATOM 2043 O O . GLY A 1 263 ? 7.398 -31.578 -22.484 1 96.31 263 GLY A O 1
ATOM 2044 N N . LYS A 1 264 ? 7.16 -31.484 -24.766 1 98.12 264 LYS A N 1
ATOM 2045 C CA . LYS A 1 264 ? 6.934 -30.031 -24.828 1 98.12 264 LYS A CA 1
ATOM 2046 C C . LYS A 1 264 ? 5.508 -29.719 -25.266 1 98.12 264 LYS A C 1
ATOM 2048 O O . LYS A 1 264 ? 4.926 -28.719 -24.828 1 98.12 264 LYS A O 1
ATOM 2053 N N . LYS A 1 265 ? 5.051 -30.5 -26.125 1 98.44 265 LYS A N 1
ATOM 2054 C CA . LYS A 1 265 ? 3.697 -30.375 -26.641 1 98.44 265 LYS A CA 1
ATOM 2055 C C . LYS A 1 265 ? 2.893 -31.656 -26.422 1 98.44 265 LYS A C 1
ATOM 2057 O O . LYS A 1 265 ? 3.328 -32.75 -26.812 1 98.44 265 LYS A O 1
ATOM 2062 N N . ILE A 1 266 ? 1.733 -31.531 -25.812 1 98.25 266 ILE A N 1
ATOM 2063 C CA . ILE A 1 266 ? 0.933 -32.688 -25.406 1 98.25 266 ILE A CA 1
ATOM 2064 C C . ILE A 1 266 ? -0.517 -32.469 -25.844 1 98.25 266 ILE A C 1
ATOM 2066 O O . ILE A 1 266 ? -1.098 -31.422 -25.609 1 98.25 266 ILE A O 1
ATOM 2070 N N . SER A 1 267 ? -1.063 -33.344 -26.547 1 98.38 267 SER A N 1
ATOM 2071 C CA . SER A 1 267 ? -2.49 -33.375 -26.844 1 98.38 267 SER A CA 1
ATOM 2072 C C . SER A 1 267 ? -3.164 -34.594 -26.203 1 98.38 267 SER A C 1
ATOM 2074 O O . SER A 1 267 ? -2.674 -35.719 -26.297 1 98.38 267 SER A O 1
ATOM 2076 N N . LEU A 1 268 ? -4.328 -34.375 -25.5 1 97.81 268 LEU A N 1
ATOM 2077 C CA . LEU A 1 268 ? -4.969 -35.438 -24.734 1 97.81 268 LEU A CA 1
ATOM 2078 C C . LEU A 1 268 ? -6.469 -35.5 -25.016 1 97.81 268 LEU A C 1
ATOM 2080 O O . LEU A 1 268 ? -7.152 -34.469 -24.906 1 97.81 268 LEU A O 1
ATOM 2084 N N . THR A 1 269 ? -6.973 -36.531 -25.406 1 97.81 269 THR A N 1
ATOM 2085 C CA . THR A 1 269 ? -8.398 -36.844 -25.5 1 97.81 269 THR A CA 1
ATOM 2086 C C . THR A 1 269 ? -8.742 -38.062 -24.656 1 97.81 269 THR A C 1
ATOM 2088 O O . THR A 1 269 ? -7.922 -38.969 -24.484 1 97.81 269 THR A O 1
ATOM 2091 N N . THR A 1 270 ? -9.93 -38.031 -24.094 1 96.38 270 THR A N 1
ATOM 2092 C CA . THR A 1 270 ? -10.344 -39.156 -23.25 1 96.38 270 THR A CA 1
ATOM 2093 C C . THR A 1 270 ? -11.766 -39.594 -23.594 1 96.38 270 THR A C 1
ATOM 2095 O O . THR A 1 270 ? -12.508 -38.844 -24.25 1 96.38 270 THR A O 1
ATOM 2098 N N . ASP A 1 271 ? -12.117 -40.812 -23.188 1 95.94 271 ASP A N 1
ATOM 2099 C CA . ASP A 1 271 ? -13.461 -41.375 -23.234 1 95.94 271 ASP A CA 1
ATOM 2100 C C . ASP A 1 271 ? -13.82 -42.062 -21.938 1 95.94 271 ASP A C 1
ATOM 2102 O O . ASP A 1 271 ? -13.242 -43.094 -21.594 1 95.94 271 ASP A O 1
ATOM 2106 N N . PRO A 1 272 ? -14.727 -41.594 -21.172 1 95 272 PRO A N 1
ATOM 2107 C CA . PRO A 1 272 ? -15.516 -40.375 -21.469 1 95 272 PRO A CA 1
ATOM 2108 C C . PRO A 1 272 ? -14.711 -39.094 -21.297 1 95 272 PRO A C 1
ATOM 2110 O O . PRO A 1 272 ? -13.539 -39.125 -20.906 1 95 272 PRO A O 1
ATOM 2113 N N . THR A 1 273 ? -15.352 -38.031 -21.656 1 94.94 273 THR A N 1
ATOM 2114 C CA . THR A 1 273 ? -14.773 -36.719 -21.344 1 94.94 273 THR A CA 1
ATOM 2115 C C . THR A 1 273 ? -14.484 -36.594 -19.844 1 94.94 273 THR A C 1
ATOM 2117 O O . THR A 1 273 ? -15.305 -37 -19.016 1 94.94 273 THR A O 1
ATOM 2120 N N . MET A 1 274 ? -13.266 -36.094 -19.562 1 91.81 274 MET A N 1
ATOM 2121 C CA . MET A 1 274 ? -12.844 -35.969 -18.172 1 91.81 274 MET A CA 1
ATOM 2122 C C . MET A 1 274 ? -12.633 -34.531 -17.75 1 91.81 274 MET A C 1
ATOM 2124 O O . MET A 1 274 ? -12.164 -33.719 -18.547 1 91.81 274 MET A O 1
ATOM 2128 N N . LYS A 1 275 ? -12.922 -34.25 -16.422 1 89.69 275 LYS A N 1
ATOM 2129 C CA . LYS A 1 275 ? -12.57 -32.938 -15.844 1 89.69 275 LYS A CA 1
ATOM 2130 C C . LYS A 1 275 ? -11.062 -32.844 -15.617 1 89.69 275 LYS A C 1
ATOM 2132 O O . LYS A 1 275 ? -10.398 -33.844 -15.328 1 89.69 275 LYS A O 1
ATOM 2137 N N . VAL A 1 276 ? -10.555 -31.672 -15.758 1 90.94 276 VAL A N 1
ATOM 2138 C CA . VAL A 1 276 ? -9.117 -31.438 -15.664 1 90.94 276 VAL A CA 1
ATOM 2139 C C . VAL A 1 276 ? -8.812 -30.531 -14.477 1 90.94 276 VAL A C 1
ATOM 2141 O O . VAL A 1 276 ? -9.453 -29.5 -14.297 1 90.94 276 VAL A O 1
ATOM 2144 N N . ASP A 1 277 ? -7.844 -30.906 -13.664 1 87.5 277 ASP A N 1
ATOM 2145 C CA . ASP A 1 277 ? -7.332 -30.094 -12.555 1 87.5 277 ASP A CA 1
ATOM 2146 C C . ASP A 1 277 ? -6.109 -29.297 -12.984 1 87.5 277 ASP A C 1
ATOM 2148 O O . ASP A 1 277 ? -5.102 -29.859 -13.414 1 87.5 277 ASP A O 1
ATOM 2152 N N . ILE A 1 278 ? -6.238 -28.016 -12.938 1 89.06 278 ILE A N 1
ATOM 2153 C CA . ILE A 1 278 ? -5.152 -27.094 -13.266 1 89.06 278 ILE A CA 1
ATOM 2154 C C . ILE A 1 278 ? -4.684 -26.375 -12 1 89.06 278 ILE A C 1
ATOM 2156 O O . ILE A 1 278 ? -5.328 -25.438 -11.539 1 89.06 278 ILE A O 1
ATOM 2160 N N . ASP A 1 279 ? -3.584 -26.812 -11.469 1 86.25 279 ASP A N 1
ATOM 2161 C CA . ASP A 1 279 ? -3.02 -26.281 -10.234 1 86.25 279 ASP A CA 1
ATOM 2162 C C . ASP A 1 279 ? -4.059 -26.266 -9.117 1 86.25 279 ASP A C 1
ATOM 2164 O O . ASP A 1 279 ? -4.176 -25.281 -8.383 1 86.25 279 ASP A O 1
ATOM 2168 N N . GLY A 1 280 ? -4.844 -27.188 -9.125 1 76.81 280 GLY A N 1
ATOM 2169 C CA . GLY A 1 280 ? -5.805 -27.328 -8.047 1 76.81 280 GLY A CA 1
ATOM 2170 C C . GLY A 1 280 ? -7.176 -26.781 -8.391 1 76.81 280 GLY A C 1
ATOM 2171 O O . GLY A 1 280 ? -8.125 -26.938 -7.625 1 76.81 280 GLY A O 1
ATOM 2172 N N . GLU A 1 281 ? -7.309 -26.125 -9.453 1 77.06 281 GLU A N 1
ATOM 2173 C CA . GLU A 1 281 ? -8.586 -25.578 -9.891 1 77.06 281 GLU A CA 1
ATOM 2174 C C . GLU A 1 281 ? -9.172 -26.391 -11.047 1 77.06 281 GLU A C 1
ATOM 2176 O O . GLU A 1 281 ? -8.531 -26.547 -12.086 1 77.06 281 GLU A O 1
ATOM 2181 N N . ILE A 1 282 ? -10.398 -26.875 -10.766 1 77.88 282 ILE A N 1
ATOM 2182 C CA . ILE A 1 282 ? -11.078 -27.594 -11.836 1 77.88 282 ILE A CA 1
ATOM 2183 C C . ILE A 1 282 ? -11.688 -26.609 -12.828 1 77.88 282 ILE A C 1
ATOM 2185 O O . ILE A 1 282 ? -12.609 -25.859 -12.477 1 77.88 282 ILE A O 1
ATOM 2189 N N . SER A 1 283 ? -11.211 -26.516 -14.062 1 77.75 283 SER A N 1
ATOM 2190 C CA . SER A 1 283 ? -11.68 -25.438 -14.93 1 77.75 283 SER A CA 1
ATOM 2191 C C . SER A 1 283 ? -11.914 -25.938 -16.344 1 77.75 283 SER A C 1
ATOM 2193 O O . SER A 1 283 ? -12.492 -25.219 -17.172 1 77.75 283 SER A O 1
ATOM 2195 N N . LEU A 1 284 ? -11.438 -27.156 -16.75 1 88.75 284 LEU A N 1
ATOM 2196 C CA . LEU A 1 284 ? -11.523 -27.625 -18.125 1 88.75 284 LEU A CA 1
ATOM 2197 C C . LEU A 1 284 ? -11.977 -29.078 -18.188 1 88.75 284 LEU A C 1
ATOM 2199 O O . LEU A 1 284 ? -12.156 -29.719 -17.141 1 88.75 284 LEU A O 1
ATOM 2203 N N . GLU A 1 285 ? -12.305 -29.406 -19.391 1 94.12 285 GLU A N 1
ATOM 2204 C CA . GLU A 1 285 ? -12.555 -30.812 -19.734 1 94.12 285 GLU A CA 1
ATOM 2205 C C . GLU A 1 285 ? -11.797 -31.219 -20.984 1 94.12 285 GLU A C 1
ATOM 2207 O O . GLU A 1 285 ? -11.422 -30.375 -21.812 1 94.12 285 GLU A O 1
ATOM 2212 N N . THR A 1 286 ? -11.492 -32.5 -21.062 1 95.38 286 THR A N 1
ATOM 2213 C CA . THR A 1 286 ? -10.852 -33 -22.281 1 95.38 286 THR A CA 1
ATOM 2214 C C . THR A 1 286 ? -11.781 -32.812 -23.484 1 95.38 286 THR A C 1
ATOM 2216 O O . THR A 1 286 ? -13 -32.875 -23.344 1 95.38 286 THR A O 1
ATOM 2219 N N . PRO A 1 287 ? -11.266 -32.625 -24.719 1 97.56 287 PRO A N 1
ATOM 2220 C CA . PRO A 1 287 ? -9.852 -32.656 -25.078 1 97.56 287 PRO A CA 1
ATOM 2221 C C . PRO A 1 287 ? -9.094 -31.406 -24.656 1 97.56 287 PRO A C 1
ATOM 2223 O O . PRO A 1 287 ? -9.695 -30.328 -24.516 1 97.56 287 PRO A O 1
ATOM 2226 N N . ILE A 1 288 ? -7.773 -31.594 -24.344 1 97.69 288 ILE A N 1
ATOM 2227 C CA . ILE A 1 288 ? -6.941 -30.453 -24 1 97.69 288 ILE A CA 1
ATOM 2228 C C . ILE A 1 288 ? -5.621 -30.516 -24.75 1 97.69 288 ILE A C 1
ATOM 2230 O O . ILE A 1 288 ? -5.148 -31.609 -25.094 1 97.69 288 ILE A O 1
ATOM 2234 N N . ASP A 1 289 ? -5.113 -29.375 -25.094 1 98.31 289 ASP A N 1
ATOM 2235 C CA . ASP A 1 289 ? -3.752 -29.188 -25.594 1 98.31 289 ASP A CA 1
ATOM 2236 C C . ASP A 1 289 ? -2.875 -28.516 -24.547 1 98.31 289 ASP A C 1
ATOM 2238 O O . ASP A 1 289 ? -3.254 -27.484 -23.984 1 98.31 289 ASP A O 1
ATOM 2242 N N . ILE A 1 290 ? -1.745 -29.125 -24.25 1 98.31 290 ILE A N 1
ATOM 2243 C CA . ILE A 1 290 ? -0.817 -28.641 -23.219 1 98.31 290 ILE A CA 1
ATOM 2244 C C . ILE A 1 290 ? 0.534 -28.328 -23.859 1 98.31 290 ILE A C 1
ATOM 2246 O O . ILE A 1 290 ? 1.023 -29.094 -24.703 1 98.31 290 ILE A O 1
ATOM 2250 N N . GLU A 1 291 ? 1.103 -27.266 -23.516 1 98.38 291 GLU A N 1
ATOM 2251 C CA . GLU A 1 291 ? 2.434 -26.891 -24 1 98.38 291 GLU A CA 1
ATOM 2252 C C . GLU A 1 291 ? 3.236 -26.188 -22.906 1 98.38 291 GLU A C 1
ATOM 2254 O O . GLU A 1 291 ? 2.686 -25.422 -22.125 1 98.38 291 GLU A O 1
ATOM 2259 N N . VAL A 1 292 ? 4.527 -26.484 -22.844 1 98.5 292 VAL A N 1
ATOM 2260 C CA . VAL A 1 292 ? 5.414 -25.75 -21.953 1 98.5 292 VAL A CA 1
ATOM 2261 C C . VAL A 1 292 ? 5.891 -24.469 -22.641 1 98.5 292 VAL A C 1
ATOM 2263 O O . VAL A 1 292 ? 6.281 -24.5 -23.812 1 98.5 292 VAL A O 1
ATOM 2266 N N . ILE A 1 293 ? 5.773 -23.328 -22.062 1 98.44 293 ILE A N 1
ATOM 2267 C CA . ILE A 1 293 ? 6.387 -22.078 -22.5 1 98.44 293 ILE A CA 1
ATOM 2268 C C . ILE A 1 293 ? 7.656 -21.812 -21.688 1 98.44 293 ILE A C 1
ATOM 2270 O O . ILE A 1 293 ? 7.586 -21.422 -20.516 1 98.44 293 ILE A O 1
ATOM 2274 N N . PRO A 1 294 ? 8.812 -22.047 -22.297 1 98.19 294 PRO A N 1
ATOM 2275 C CA . PRO A 1 294 ? 10.062 -21.938 -21.547 1 98.19 294 PRO A CA 1
ATOM 2276 C C . PRO A 1 294 ? 10.367 -20.5 -21.109 1 98.19 294 PRO A C 1
ATOM 2278 O O . PRO A 1 294 ? 10.094 -19.562 -21.859 1 98.19 294 PRO A O 1
ATOM 2281 N N . ASN A 1 295 ? 10.891 -20.312 -19.906 1 97.62 295 ASN A N 1
ATOM 2282 C CA . ASN A 1 295 ? 11.359 -19.031 -19.406 1 97.62 295 ASN A CA 1
ATOM 2283 C C . ASN A 1 295 ? 10.297 -17.953 -19.578 1 97.62 295 ASN A C 1
ATOM 2285 O O . ASN A 1 295 ? 10.602 -16.844 -20.047 1 97.62 295 ASN A O 1
ATOM 2289 N N . ALA A 1 296 ? 9.102 -18.25 -19.203 1 98.19 296 ALA A N 1
ATOM 2290 C CA . ALA A 1 296 ? 7.941 -17.453 -19.562 1 98.19 296 ALA A CA 1
ATOM 2291 C C . ALA A 1 296 ? 7.672 -16.359 -18.531 1 98.19 296 ALA A C 1
ATOM 2293 O O . ALA A 1 296 ? 7.023 -15.359 -18.828 1 98.19 296 ALA A O 1
ATOM 2294 N N . ILE A 1 297 ? 8.156 -16.578 -17.297 1 98.25 297 ILE A N 1
ATOM 2295 C CA . ILE A 1 297 ? 7.77 -15.672 -16.219 1 98.25 297 ILE A CA 1
ATOM 2296 C C . ILE A 1 297 ? 8.961 -15.438 -15.297 1 98.25 297 ILE A C 1
ATOM 2298 O O . ILE A 1 297 ? 9.82 -16.312 -15.148 1 98.25 297 ILE A O 1
ATOM 2302 N N . GLN A 1 298 ? 9.023 -14.242 -14.695 1 98.12 298 GLN A N 1
ATOM 2303 C CA . GLN A 1 298 ? 10.062 -13.883 -13.734 1 98.12 298 GLN A CA 1
ATOM 2304 C C . GLN A 1 298 ? 9.531 -13.93 -12.305 1 98.12 298 GLN A C 1
ATOM 2306 O O . GLN A 1 298 ? 8.578 -13.234 -11.969 1 98.12 298 GLN A O 1
ATOM 2311 N N . LEU A 1 299 ? 10.148 -14.789 -11.484 1 98.31 299 LEU A N 1
ATOM 2312 C CA . LEU A 1 299 ? 9.734 -14.938 -10.102 1 98.31 299 LEU A CA 1
ATOM 2313 C C . LEU A 1 299 ? 10.891 -14.656 -9.148 1 98.31 299 LEU A C 1
ATOM 2315 O O . LEU A 1 299 ? 12.031 -15.016 -9.438 1 98.31 299 LEU A O 1
ATOM 2319 N N . LEU A 1 300 ? 10.594 -13.992 -8.016 1 98.19 300 LEU A N 1
ATOM 2320 C CA . LEU A 1 300 ? 11.586 -13.852 -6.961 1 98.19 300 LEU A CA 1
ATOM 2321 C C . LEU A 1 300 ? 11.836 -15.188 -6.27 1 98.19 300 LEU A C 1
ATOM 2323 O O . LEU A 1 300 ? 10.891 -15.906 -5.945 1 98.19 300 LEU A O 1
ATOM 2327 N N . THR A 1 301 ? 13.062 -15.555 -6.121 1 96.69 301 THR A N 1
ATOM 2328 C CA . THR A 1 301 ? 13.477 -16.812 -5.508 1 96.69 301 THR A CA 1
ATOM 2329 C C . THR A 1 301 ? 14.664 -16.594 -4.578 1 96.69 301 THR A C 1
ATOM 2331 O O . THR A 1 301 ? 15.336 -15.57 -4.648 1 96.69 301 THR A O 1
ATOM 2334 N N . VAL A 1 302 ? 14.742 -17.422 -3.559 1 93.56 302 VAL A N 1
ATOM 2335 C CA . VAL A 1 302 ? 15.852 -17.344 -2.615 1 93.56 302 VAL A CA 1
ATOM 2336 C C . VAL A 1 302 ? 16.766 -18.547 -2.787 1 93.56 302 VAL A C 1
ATOM 2338 O O . VAL A 1 302 ? 16.297 -19.656 -3.023 1 93.56 302 VAL A O 1
ATOM 2341 N N . ASN A 1 303 ? 18.109 -18.25 -3.121 1 77.12 303 ASN A N 1
ATOM 2342 C CA . ASN A 1 303 ? 19.078 -19.344 -3.273 1 77.12 303 ASN A CA 1
ATOM 2343 C C . ASN A 1 303 ? 19.328 -20.062 -1.948 1 77.12 303 ASN A C 1
ATOM 2345 O O . ASN A 1 303 ? 19.266 -19.438 -0.884 1 77.12 303 ASN A O 1
ATOM 2349 N N . ASP A 1 304 ? 19.016 -21.391 -1.745 1 57.84 304 ASP A N 1
ATOM 2350 C CA . ASP A 1 304 ? 19.469 -22.188 -0.603 1 57.84 304 ASP A CA 1
ATOM 2351 C C . ASP A 1 304 ? 20.891 -21.797 -0.19 1 57.84 304 ASP A C 1
ATOM 2353 O O . ASP A 1 304 ? 21.766 -21.625 -1.042 1 57.84 304 ASP A O 1
ATOM 2357 N N . LEU A 1 305 ? 21.109 -20.953 0.877 1 38.59 305 LEU A N 1
ATOM 2358 C CA . LEU A 1 305 ? 22.453 -21.125 1.403 1 38.59 305 LEU A CA 1
ATOM 2359 C C . LEU A 1 305 ? 22.766 -22.609 1.606 1 38.59 305 LEU A C 1
ATOM 2361 O O . LEU A 1 305 ? 21.891 -23.391 1.988 1 38.59 305 LEU A O 1
ATOM 2365 N N . MET B 1 1 ? -16.844 -7.035 5.266 1 46.28 1 MET B N 1
ATOM 2366 C CA . MET B 1 1 ? -17 -5.727 5.887 1 46.28 1 MET B CA 1
ATOM 2367 C C . MET B 1 1 ? -16.766 -4.609 4.871 1 46.28 1 MET B C 1
ATOM 2369 O O . MET B 1 1 ? -15.984 -4.766 3.939 1 46.28 1 MET B O 1
ATOM 2373 N N . GLU B 1 2 ? -17.719 -3.832 4.57 1 62.03 2 GLU B N 1
ATOM 2374 C CA . GLU B 1 2 ? -17.719 -2.785 3.555 1 62.03 2 GLU B CA 1
ATOM 2375 C C . GLU B 1 2 ? -16.578 -1.806 3.77 1 62.03 2 GLU B C 1
ATOM 2377 O O . GLU B 1 2 ? -16.391 -1.281 4.871 1 62.03 2 GLU B O 1
ATOM 2382 N N . ASN B 1 3 ? -15.586 -1.805 2.844 1 74.44 3 ASN B N 1
ATOM 2383 C CA . ASN B 1 3 ? -14.5 -0.833 2.904 1 74.44 3 ASN B CA 1
ATOM 2384 C C . ASN B 1 3 ? -15.031 0.599 2.834 1 74.44 3 ASN B C 1
ATOM 2386 O O . ASN B 1 3 ? -15.773 0.946 1.917 1 74.44 3 ASN B O 1
ATOM 2390 N N . LYS B 1 4 ? -14.789 1.365 3.842 1 90.12 4 LYS B N 1
ATOM 2391 C CA . LYS B 1 4 ? -15.234 2.752 3.965 1 90.12 4 LYS B CA 1
ATOM 2392 C C . LYS B 1 4 ? -14.719 3.598 2.801 1 90.12 4 LYS B C 1
ATOM 2394 O O . LYS B 1 4 ? -15.43 4.477 2.311 1 90.12 4 LYS B O 1
ATOM 2399 N N . TYR B 1 5 ? -13.508 3.301 2.297 1 97.06 5 TYR B N 1
ATOM 2400 C CA . TYR B 1 5 ? -12.859 4.066 1.239 1 97.06 5 TYR B CA 1
ATOM 2401 C C . TYR B 1 5 ? -12.422 3.156 0.096 1 97.06 5 TYR B C 1
ATOM 2403 O O . TYR B 1 5 ? -12.148 1.973 0.307 1 97.06 5 TYR B O 1
ATOM 2411 N N . THR B 1 6 ? -12.406 3.645 -1.117 1 97.25 6 THR B N 1
ATOM 2412 C CA . THR B 1 6 ? -11.977 2.891 -2.291 1 97.25 6 THR B CA 1
ATOM 2413 C C . THR B 1 6 ? -10.453 2.861 -2.387 1 97.25 6 THR B C 1
ATOM 2415 O O . THR B 1 6 ? -9.852 1.788 -2.389 1 97.25 6 THR B O 1
ATOM 2418 N N . HIS B 1 7 ? -9.844 4.02 -2.396 1 98.31 7 HIS B N 1
ATOM 2419 C CA . HIS B 1 7 ? -8.406 4.137 -2.572 1 98.31 7 HIS B CA 1
ATOM 2420 C C . HIS B 1 7 ? -7.816 5.191 -1.642 1 98.31 7 HIS B C 1
ATOM 2422 O O . HIS B 1 7 ? -8.023 6.391 -1.846 1 98.31 7 HIS B O 1
ATOM 2428 N N . GLY B 1 8 ? -7.09 4.703 -0.611 1 98.69 8 GLY B N 1
ATOM 2429 C CA . GLY B 1 8 ? -6.355 5.586 0.284 1 98.69 8 GLY B CA 1
ATOM 2430 C C . GLY B 1 8 ? -4.883 5.695 -0.061 1 98.69 8 GLY B C 1
ATOM 2431 O O . GLY B 1 8 ? -4.27 4.723 -0.502 1 98.69 8 GLY B O 1
ATOM 2432 N N . VAL B 1 9 ? -4.316 6.855 0.125 1 98.81 9 VAL B N 1
ATOM 2433 C CA . VAL B 1 9 ? -2.879 7.051 -0.042 1 98.81 9 VAL B CA 1
ATOM 2434 C C . VAL B 1 9 ? -2.256 7.465 1.289 1 98.81 9 VAL B C 1
ATOM 2436 O O . VAL B 1 9 ? -2.646 8.477 1.876 1 98.81 9 VAL B O 1
ATOM 2439 N N . LEU B 1 10 ? -1.347 6.656 1.8 1 98.69 10 LEU B N 1
ATOM 2440 C CA . LEU B 1 10 ? -0.562 6.973 2.99 1 98.69 10 LEU B CA 1
ATOM 2441 C C . LEU B 1 10 ? 0.799 7.543 2.607 1 98.69 10 LEU B C 1
ATOM 2443 O O . LEU B 1 10 ? 1.631 6.844 2.025 1 98.69 10 LEU B O 1
ATOM 2447 N N . PHE B 1 11 ? 1.006 8.82 2.947 1 98.25 11 PHE B N 1
ATOM 2448 C CA . PHE B 1 11 ? 2.314 9.438 2.768 1 98.25 11 PHE B CA 1
ATOM 2449 C C . PHE B 1 11 ? 3.166 9.281 4.02 1 98.25 11 PHE B C 1
ATOM 2451 O O . PHE B 1 11 ? 2.65 9.328 5.141 1 98.25 11 PHE B O 1
ATOM 2458 N N . TYR B 1 12 ? 4.441 9.078 3.842 1 95.88 12 TYR B N 1
ATOM 2459 C CA . TYR B 1 12 ? 5.406 9.148 4.93 1 95.88 12 TYR B CA 1
ATOM 2460 C C . TYR B 1 12 ? 6.762 9.641 4.426 1 95.88 12 TYR B C 1
ATOM 2462 O O . TYR B 1 12 ? 7.059 9.547 3.234 1 95.88 12 TYR B O 1
ATOM 2470 N N . HIS B 1 13 ? 7.473 10.211 5.371 1 90.25 13 HIS B N 1
ATOM 2471 C CA . HIS B 1 13 ? 8.797 10.727 5.035 1 90.25 13 HIS B CA 1
ATOM 2472 C C . HIS B 1 13 ? 9.891 9.812 5.578 1 90.25 13 HIS B C 1
ATOM 2474 O O . HIS B 1 13 ? 9.758 9.258 6.672 1 90.25 13 HIS B O 1
ATOM 2480 N N . GLU B 1 14 ? 10.938 9.602 4.773 1 77.19 14 GLU B N 1
ATOM 2481 C CA . GLU B 1 14 ? 12.055 8.711 5.078 1 77.19 14 GLU B CA 1
ATOM 2482 C C . GLU B 1 14 ? 12.633 9 6.461 1 77.19 14 GLU B C 1
ATOM 2484 O O . GLU B 1 14 ? 12.992 8.07 7.195 1 77.19 14 GLU B O 1
ATOM 2489 N N . HIS B 1 15 ? 12.727 10.25 6.832 1 70 15 HIS B N 1
ATOM 2490 C CA . HIS B 1 15 ? 13.383 10.656 8.07 1 70 15 HIS B CA 1
ATOM 2491 C C . HIS B 1 15 ? 12.359 10.938 9.164 1 70 15 HIS B C 1
ATOM 2493 O O . HIS B 1 15 ? 12.602 11.758 10.055 1 70 15 HIS B O 1
ATOM 2499 N N . SER B 1 16 ? 11.328 10.148 9.047 1 65.62 16 SER B N 1
ATOM 2500 C CA . SER B 1 16 ? 10.344 10.359 10.109 1 65.62 16 SER B CA 1
ATOM 2501 C C . SER B 1 16 ? 10.906 9.969 11.469 1 65.62 16 SER B C 1
ATOM 2503 O O . SER B 1 16 ? 11.914 9.266 11.547 1 65.62 16 SER B O 1
ATOM 2505 N N . GLY B 1 17 ? 10.43 10.617 12.492 1 67 17 GLY B N 1
ATOM 2506 C CA . GLY B 1 17 ? 10.914 10.453 13.852 1 67 17 GLY B CA 1
ATOM 2507 C C . GLY B 1 17 ? 10.734 9.039 14.383 1 67 17 GLY B C 1
ATOM 2508 O O . GLY B 1 17 ? 11.164 8.734 15.5 1 67 17 GLY B O 1
ATOM 2509 N N . LEU B 1 18 ? 10.219 8.203 13.555 1 72.12 18 LEU B N 1
ATOM 2510 C CA . LEU B 1 18 ? 10.031 6.828 14.016 1 72.12 18 LEU B CA 1
ATOM 2511 C C . LEU B 1 18 ? 11.336 6.047 13.938 1 72.12 18 LEU B C 1
ATOM 2513 O O . LEU B 1 18 ? 12.062 6.145 12.945 1 72.12 18 LEU B O 1
ATOM 2517 N N . LYS B 1 19 ? 11.758 5.383 15 1 74.12 19 LYS B N 1
ATOM 2518 C CA . LYS B 1 19 ? 12.984 4.594 15.062 1 74.12 19 LYS B CA 1
ATOM 2519 C C . LYS B 1 19 ? 13.016 3.537 13.961 1 74.12 19 LYS B C 1
ATOM 2521 O O . LYS B 1 19 ? 14.031 3.365 13.289 1 74.12 19 LYS B O 1
ATOM 2526 N N . ASN B 1 20 ? 11.867 2.824 13.781 1 87.06 20 ASN B N 1
ATOM 2527 C CA . ASN B 1 20 ? 11.711 1.846 12.711 1 87.06 20 ASN B CA 1
ATOM 2528 C C . ASN B 1 20 ? 10.5 2.156 11.836 1 87.06 20 ASN B C 1
ATOM 2530 O O . ASN B 1 20 ? 9.391 1.677 12.109 1 87.06 20 ASN B O 1
ATOM 2534 N N . ILE B 1 21 ? 10.734 2.902 10.805 1 90.31 21 ILE B N 1
ATOM 2535 C CA . ILE B 1 21 ? 9.664 3.461 9.984 1 90.31 21 ILE B CA 1
ATOM 2536 C C . ILE B 1 21 ? 8.906 2.334 9.289 1 90.31 21 ILE B C 1
ATOM 2538 O O . ILE B 1 21 ? 7.68 2.381 9.18 1 90.31 21 ILE B O 1
ATOM 2542 N N . ASN B 1 22 ? 9.617 1.27 8.875 1 92.94 22 ASN B N 1
ATOM 2543 C CA . ASN B 1 22 ? 8.953 0.18 8.172 1 92.94 22 ASN B CA 1
ATOM 2544 C C . ASN B 1 22 ? 8.016 -0.596 9.094 1 92.94 22 ASN B C 1
ATOM 2546 O O . ASN B 1 22 ? 6.938 -1.021 8.68 1 92.94 22 ASN B O 1
ATOM 2550 N N . GLN B 1 23 ? 8.469 -0.785 10.336 1 93.69 23 GLN B N 1
ATOM 2551 C CA . GLN B 1 23 ? 7.582 -1.408 11.312 1 93.69 23 GLN B CA 1
ATOM 2552 C C . GLN B 1 23 ? 6.344 -0.551 11.562 1 93.69 23 GLN B C 1
ATOM 2554 O O . GLN B 1 23 ? 5.23 -1.072 11.648 1 93.69 23 GLN B O 1
ATOM 2559 N N . GLY B 1 24 ? 6.543 0.739 11.711 1 94.81 24 GLY B N 1
ATOM 2560 C CA . GLY B 1 24 ? 5.422 1.651 11.875 1 94.81 24 GLY B CA 1
ATOM 2561 C C . GLY B 1 24 ? 4.445 1.61 10.711 1 94.81 24 GLY B C 1
ATOM 2562 O O . GLY B 1 24 ? 3.23 1.57 10.914 1 94.81 24 GLY B O 1
ATOM 2563 N N . ILE B 1 25 ? 5 1.528 9.516 1 96.62 25 ILE B N 1
ATOM 2564 C CA . ILE B 1 25 ? 4.195 1.444 8.305 1 96.62 25 ILE B CA 1
ATOM 2565 C C . ILE B 1 25 ? 3.363 0.166 8.32 1 96.62 25 ILE B C 1
ATOM 2567 O O . ILE B 1 25 ? 2.174 0.187 7.996 1 96.62 25 ILE B O 1
ATOM 2571 N N . GLY B 1 26 ? 4.008 -0.924 8.695 1 97.25 26 GLY B N 1
ATOM 2572 C CA . GLY B 1 26 ? 3.277 -2.176 8.812 1 97.25 26 GLY B CA 1
ATOM 2573 C C . GLY B 1 26 ? 2.133 -2.105 9.805 1 97.25 26 GLY B C 1
ATOM 2574 O O . GLY B 1 26 ? 1.029 -2.582 9.523 1 97.25 26 GLY B O 1
ATOM 2575 N N . GLU B 1 27 ? 2.371 -1.491 10.914 1 96.5 27 GLU B N 1
ATOM 2576 C CA . GLU B 1 27 ? 1.363 -1.374 11.969 1 96.5 27 GLU B CA 1
ATOM 2577 C C . GLU B 1 27 ? 0.172 -0.543 11.5 1 96.5 27 GLU B C 1
ATOM 2579 O O . GLU B 1 27 ? -0.98 -0.94 11.688 1 96.5 27 GLU B O 1
ATOM 2584 N N . VAL B 1 28 ? 0.435 0.568 10.844 1 97.81 28 VAL B N 1
ATOM 2585 C CA . VAL B 1 28 ? -0.657 1.438 10.422 1 97.81 28 VAL B CA 1
ATOM 2586 C C . VAL B 1 28 ? -1.409 0.795 9.258 1 97.81 28 VAL B C 1
ATOM 2588 O O . VAL B 1 28 ? -2.629 0.936 9.148 1 97.81 28 VAL B O 1
ATOM 2591 N N . THR B 1 29 ? -0.652 0.063 8.438 1 98.12 29 THR B N 1
ATOM 2592 C CA . THR B 1 29 ? -1.257 -0.591 7.281 1 98.12 29 THR B CA 1
ATOM 2593 C C . THR B 1 29 ? -2.262 -1.651 7.723 1 98.12 29 THR B C 1
ATOM 2595 O O . THR B 1 29 ? -3.293 -1.846 7.078 1 98.12 29 THR B O 1
ATOM 2598 N N . THR B 1 30 ? -1.99 -2.34 8.828 1 97.25 30 THR B N 1
ATOM 2599 C CA . THR B 1 30 ? -2.912 -3.338 9.359 1 97.25 30 THR B CA 1
ATOM 2600 C C . THR B 1 30 ? -4.305 -2.746 9.539 1 97.25 30 THR B C 1
ATOM 2602 O O . THR B 1 30 ? -5.297 -3.332 9.094 1 97.25 30 THR B O 1
ATOM 2605 N N . ALA B 1 31 ? -4.371 -1.583 10.07 1 97.44 31 ALA B N 1
ATOM 2606 C CA . ALA B 1 31 ? -5.656 -0.937 10.32 1 97.44 31 ALA B CA 1
ATOM 2607 C C . ALA B 1 31 ? -6.227 -0.331 9.039 1 97.44 31 ALA B C 1
ATOM 2609 O O . ALA B 1 31 ? -7.406 -0.514 8.734 1 97.44 31 ALA B O 1
ATOM 2610 N N . LEU B 1 32 ? -5.414 0.335 8.25 1 98.25 32 LEU B N 1
ATOM 2611 C CA . LEU B 1 32 ? -5.887 1.099 7.102 1 98.25 32 LEU B CA 1
ATOM 2612 C C . LEU B 1 32 ? -6.371 0.169 5.992 1 98.25 32 LEU B C 1
ATOM 2614 O O . LEU B 1 32 ? -7.281 0.517 5.238 1 98.25 32 LEU B O 1
ATOM 2618 N N . SER B 1 33 ? -5.727 -1.02 5.887 1 96.25 33 SER B N 1
ATOM 2619 C CA . SER B 1 33 ? -6.156 -1.975 4.871 1 96.25 33 SER B CA 1
ATOM 2620 C C . SER B 1 33 ? -7.57 -2.475 5.145 1 96.25 33 SER B C 1
ATOM 2622 O O . SER B 1 33 ? -8.242 -2.973 4.238 1 96.25 33 SER B O 1
ATOM 2624 N N . SER B 1 34 ? -8.039 -2.357 6.355 1 95.19 34 SER B N 1
ATOM 2625 C CA . SER B 1 34 ? -9.383 -2.803 6.703 1 95.19 34 SER B CA 1
ATOM 2626 C C . SER B 1 34 ? -10.43 -1.786 6.266 1 95.19 34 SER B C 1
ATOM 2628 O O . SER B 1 34 ? -11.625 -2.104 6.199 1 95.19 34 SER B O 1
ATOM 2630 N N . ILE B 1 35 ? -10.023 -0.575 5.93 1 96.81 35 ILE B N 1
ATOM 2631 C CA . ILE B 1 35 ? -11.039 0.421 5.594 1 96.81 35 ILE B CA 1
ATOM 2632 C C . ILE B 1 35 ? -10.82 0.915 4.164 1 96.81 35 ILE B C 1
ATOM 2634 O O . ILE B 1 35 ? -11.625 1.678 3.633 1 96.81 35 ILE B O 1
ATOM 2638 N N . CYS B 1 36 ? -9.688 0.52 3.484 1 97.56 36 CYS B N 1
ATOM 2639 C CA . CYS B 1 36 ? -9.391 0.876 2.1 1 97.56 36 CYS B CA 1
ATOM 2640 C C . CYS B 1 36 ? -9.336 -0.366 1.219 1 97.56 36 CYS B C 1
ATOM 2642 O O . CYS B 1 36 ? -8.555 -1.286 1.487 1 97.56 36 CYS B O 1
ATOM 2644 N N . LYS B 1 37 ? -10.008 -0.375 0.12 1 96.38 37 LYS B N 1
ATOM 2645 C CA . LYS B 1 37 ? -9.922 -1.468 -0.844 1 96.38 37 LYS B CA 1
ATOM 2646 C C . LYS B 1 37 ? -8.562 -1.469 -1.547 1 96.38 37 LYS B C 1
ATOM 2648 O O . LYS B 1 37 ? -8.055 -2.527 -1.922 1 96.38 37 LYS B O 1
ATOM 2653 N N . HIS B 1 38 ? -8.117 -0.348 -1.776 1 97.75 38 HIS B N 1
ATOM 2654 C CA . HIS B 1 38 ? -6.824 -0.051 -2.381 1 97.75 38 HIS B CA 1
ATOM 2655 C C . HIS B 1 38 ? -6.039 0.949 -1.538 1 97.75 38 HIS B C 1
ATOM 2657 O O . HIS B 1 38 ? -6.512 2.059 -1.282 1 97.75 38 HIS B O 1
ATOM 2663 N N . LEU B 1 39 ? -4.871 0.51 -1.01 1 98.56 39 LEU B N 1
ATOM 2664 C CA . LEU B 1 39 ? -4.051 1.381 -0.177 1 98.56 39 LEU B CA 1
ATOM 2665 C C . LEU B 1 39 ? -2.666 1.573 -0.792 1 98.56 39 LEU B C 1
ATOM 2667 O O . LEU B 1 39 ? -1.92 0.608 -0.967 1 98.56 39 LEU B O 1
ATOM 2671 N N . SER B 1 40 ? -2.346 2.83 -1.124 1 98.62 40 SER B N 1
ATOM 2672 C CA . SER B 1 40 ? -1.019 3.188 -1.615 1 98.62 40 SER B CA 1
ATOM 2673 C C . SER B 1 40 ? -0.138 3.721 -0.49 1 98.62 40 SER B C 1
ATOM 2675 O O . SER B 1 40 ? -0.533 4.637 0.233 1 98.62 40 SER B O 1
ATOM 2677 N N . ILE B 1 41 ? 0.937 3.094 -0.304 1 98.31 41 ILE B N 1
ATOM 2678 C CA . ILE B 1 41 ? 1.962 3.557 0.625 1 98.31 41 ILE B CA 1
ATOM 2679 C C . ILE B 1 41 ? 3.076 4.262 -0.144 1 98.31 41 ILE B C 1
ATOM 2681 O O . ILE B 1 41 ? 3.803 3.629 -0.914 1 98.31 41 ILE B O 1
ATOM 2685 N N . GLN B 1 42 ? 3.248 5.582 0.068 1 97.94 42 GLN B N 1
ATOM 2686 C CA . GLN B 1 42 ? 4.098 6.406 -0.786 1 97.94 42 GLN B CA 1
ATOM 2687 C C . GLN B 1 42 ? 5.191 7.094 0.024 1 97.94 42 GLN B C 1
ATOM 2689 O O . GLN B 1 42 ? 4.902 7.914 0.897 1 97.94 42 GLN B O 1
ATOM 2694 N N . LEU B 1 43 ? 6.375 6.785 -0.259 1 96.31 43 LEU B N 1
ATOM 2695 C CA . LEU B 1 43 ? 7.543 7.391 0.364 1 96.31 43 LEU B CA 1
ATOM 2696 C C . LEU B 1 43 ? 7.816 8.773 -0.219 1 96.31 43 LEU B C 1
ATOM 2698 O O . LEU B 1 43 ? 7.812 8.953 -1.439 1 96.31 43 LEU B O 1
ATOM 2702 N N . SER B 1 44 ? 7.867 9.719 0.65 1 95.31 44 SER B N 1
ATOM 2703 C CA . SER B 1 44 ? 8.414 11.023 0.282 1 95.31 44 SER B CA 1
ATOM 2704 C C . SER B 1 44 ? 9.906 11.102 0.584 1 95.31 44 SER B C 1
ATOM 2706 O O . SER B 1 44 ? 10.312 11.055 1.747 1 95.31 44 SER B O 1
ATOM 2708 N N . GLU B 1 45 ? 10.719 11.242 -0.383 1 91.75 45 GLU B N 1
ATOM 2709 C CA . GLU B 1 45 ? 12.172 11.242 -0.224 1 91.75 45 GLU B CA 1
ATOM 2710 C C . GLU B 1 45 ? 12.703 12.664 -0.029 1 91.75 45 GLU B C 1
ATOM 2712 O O . GLU B 1 45 ? 13.734 12.859 0.624 1 91.75 45 GLU B O 1
ATOM 2717 N N . ASN B 1 46 ? 12.008 13.641 -0.638 1 90.81 46 ASN B N 1
ATOM 2718 C CA . ASN B 1 46 ? 12.469 15.031 -0.614 1 90.81 46 ASN B CA 1
ATOM 2719 C C . ASN B 1 46 ? 11.352 15.984 -0.197 1 90.81 46 ASN B C 1
ATOM 2721 O O . ASN B 1 46 ? 10.172 15.672 -0.366 1 90.81 46 ASN B O 1
ATOM 2725 N N . GLU B 1 47 ? 11.805 17.109 0.39 1 88.88 47 GLU B N 1
ATOM 2726 C CA . GLU B 1 47 ? 10.836 18.172 0.655 1 88.88 47 GLU B CA 1
ATOM 2727 C C . GLU B 1 47 ? 10.094 18.562 -0.617 1 88.88 47 GLU B C 1
ATOM 2729 O O . GLU B 1 47 ? 10.703 18.703 -1.68 1 88.88 47 GLU B O 1
ATOM 2734 N N . GLY B 1 48 ? 8.828 18.688 -0.553 1 93.94 48 GLY B N 1
ATOM 2735 C CA . GLY B 1 48 ? 8.039 19.078 -1.708 1 93.94 48 GLY B CA 1
ATOM 2736 C C . GLY B 1 48 ? 7.41 17.906 -2.438 1 93.94 48 GLY B C 1
ATOM 2737 O O . GLY B 1 48 ? 6.488 18.094 -3.234 1 93.94 48 GLY B O 1
ATOM 2738 N N . ASP B 1 49 ? 7.871 16.688 -2.184 1 96.56 49 ASP B N 1
ATOM 2739 C CA . ASP B 1 49 ? 7.352 15.508 -2.871 1 96.56 49 ASP B CA 1
ATOM 2740 C C . ASP B 1 49 ? 5.852 15.352 -2.629 1 96.56 49 ASP B C 1
ATOM 2742 O O . ASP B 1 49 ? 5.09 15.086 -3.562 1 96.56 49 ASP B O 1
ATOM 2746 N N . ILE B 1 50 ? 5.441 15.539 -1.418 1 97.69 50 ILE B N 1
ATOM 2747 C CA . ILE B 1 50 ? 4.039 15.336 -1.064 1 97.69 50 ILE B CA 1
ATOM 2748 C C . ILE B 1 50 ? 3.17 16.359 -1.793 1 97.69 50 ILE B C 1
ATOM 2750 O O . ILE B 1 50 ? 2.07 16.031 -2.25 1 97.69 50 ILE B O 1
ATOM 2754 N N . ILE B 1 51 ? 3.645 17.594 -1.924 1 98.12 51 ILE B N 1
ATOM 2755 C CA . ILE B 1 51 ? 2.922 18.625 -2.67 1 98.12 51 ILE B CA 1
ATOM 2756 C C . ILE B 1 51 ? 2.77 18.188 -4.125 1 98.12 51 ILE B C 1
ATOM 2758 O O . ILE B 1 51 ? 1.691 18.328 -4.711 1 98.12 51 ILE B O 1
ATOM 2762 N N . LYS B 1 52 ? 3.812 17.656 -4.672 1 98.12 52 LYS B N 1
ATOM 2763 C CA . LYS B 1 52 ? 3.771 17.156 -6.043 1 98.12 52 LYS B CA 1
ATOM 2764 C C . LYS B 1 52 ? 2.781 16 -6.176 1 98.12 52 LYS B C 1
ATOM 2766 O O . LYS B 1 52 ? 2.031 15.938 -7.152 1 98.12 52 LYS B O 1
ATOM 2771 N N . TYR B 1 53 ? 2.789 15.086 -5.219 1 98.19 53 TYR B N 1
ATOM 2772 C CA . TYR B 1 53 ? 1.84 13.977 -5.25 1 98.19 53 TYR B CA 1
ATOM 2773 C C . TYR B 1 53 ? 0.404 14.484 -5.203 1 98.19 53 TYR B C 1
ATOM 2775 O O . TYR B 1 53 ? -0.477 13.945 -5.871 1 98.19 53 TYR B O 1
ATOM 2783 N N . CYS B 1 54 ? 0.166 15.508 -4.414 1 98.56 54 CYS B N 1
ATOM 2784 C CA . CYS B 1 54 ? -1.163 16.109 -4.363 1 98.56 54 CYS B CA 1
ATOM 2785 C C . CYS B 1 54 ? -1.572 16.641 -5.727 1 98.56 54 CYS B C 1
ATOM 2787 O O . CYS B 1 54 ? -2.719 16.484 -6.148 1 98.56 54 CYS B O 1
ATOM 2789 N N . GLN B 1 55 ? -0.637 17.312 -6.379 1 98.44 55 GLN B N 1
ATOM 2790 C CA . GLN B 1 55 ? -0.893 17.797 -7.73 1 98.44 55 GLN B CA 1
ATOM 2791 C C . GLN B 1 55 ? -1.276 16.656 -8.664 1 98.44 55 GLN B C 1
ATOM 2793 O O . GLN B 1 55 ? -2.23 16.766 -9.438 1 98.44 55 GLN B O 1
ATOM 2798 N N . GLU B 1 56 ? -0.557 15.586 -8.617 1 97.88 56 GLU B N 1
ATOM 2799 C CA . GLU B 1 56 ? -0.81 14.422 -9.461 1 97.88 56 GLU B CA 1
ATOM 2800 C C . GLU B 1 56 ? -2.168 13.797 -9.148 1 97.88 56 GLU B C 1
ATOM 2802 O O . GLU B 1 56 ? -2.855 13.312 -10.047 1 97.88 56 GLU B O 1
ATOM 2807 N N . ILE B 1 57 ? -2.514 13.742 -7.871 1 97.94 57 ILE B N 1
ATOM 2808 C CA . ILE B 1 57 ? -3.803 13.195 -7.465 1 97.94 57 ILE B CA 1
ATOM 2809 C C . ILE B 1 57 ? -4.93 14.055 -8.023 1 97.94 57 ILE B C 1
ATOM 2811 O O . ILE B 1 57 ? -5.918 13.539 -8.555 1 97.94 57 ILE B O 1
ATOM 2815 N N . LYS B 1 58 ? -4.738 15.391 -7.926 1 97.81 58 LYS B N 1
ATOM 2816 C CA . LYS B 1 58 ? -5.727 16.312 -8.477 1 97.81 58 LYS B CA 1
ATOM 2817 C C . LYS B 1 58 ? -5.914 16.094 -9.977 1 97.81 58 LYS B C 1
ATOM 2819 O O . LYS B 1 58 ? -7.043 16.094 -10.469 1 97.81 58 LYS B O 1
ATOM 2824 N N . ALA B 1 59 ? -4.859 15.906 -10.672 1 96.75 59 ALA B N 1
ATOM 2825 C CA . ALA B 1 59 ? -4.875 15.742 -12.125 1 96.75 59 ALA B CA 1
ATOM 2826 C C . ALA B 1 59 ? -5.289 14.32 -12.508 1 96.75 59 ALA B C 1
ATOM 2828 O O . ALA B 1 59 ? -5.398 14 -13.695 1 96.75 59 ALA B O 1
ATOM 2829 N N . LYS B 1 60 ? -5.426 13.398 -11.562 1 94.69 60 LYS B N 1
ATOM 2830 C CA . LYS B 1 60 ? -5.781 12 -11.758 1 94.69 60 LYS B CA 1
ATOM 2831 C C . LYS B 1 60 ? -4.66 11.242 -12.469 1 94.69 60 LYS B C 1
ATOM 2833 O O . LYS B 1 60 ? -4.906 10.234 -13.125 1 94.69 60 LYS B O 1
ATOM 2838 N N . ASP B 1 61 ? -3.463 11.789 -12.367 1 94.19 61 ASP B N 1
ATOM 2839 C CA . ASP B 1 61 ? -2.271 11.141 -12.906 1 94.19 61 ASP B CA 1
ATOM 2840 C C . ASP B 1 61 ? -1.701 10.125 -11.922 1 94.19 61 ASP B C 1
ATOM 2842 O O . ASP B 1 61 ? -1.02 9.18 -12.32 1 94.19 61 ASP B O 1
ATOM 2846 N N . TYR B 1 62 ? -1.936 10.328 -10.633 1 95.44 62 TYR B N 1
ATOM 2847 C CA . TYR B 1 62 ? -1.494 9.406 -9.594 1 95.44 62 TYR B CA 1
ATOM 2848 C C . TYR B 1 62 ? -2.334 8.133 -9.594 1 95.44 62 TYR B C 1
ATOM 2850 O O . TYR B 1 62 ? -1.795 7.027 -9.609 1 95.44 62 TYR B O 1
ATOM 2858 N N . ALA B 1 63 ? -3.588 8.312 -9.578 1 93.56 63 ALA B N 1
ATOM 2859 C CA . ALA B 1 63 ? -4.664 7.328 -9.68 1 93.56 63 ALA B CA 1
ATOM 2860 C C . ALA B 1 63 ? -6.008 8.016 -9.914 1 93.56 63 ALA B C 1
ATOM 2862 O O . ALA B 1 63 ? -6.18 9.188 -9.586 1 93.56 63 ALA B O 1
ATOM 2863 N N . LYS B 1 64 ? -6.98 7.27 -10.367 1 92.19 64 LYS B N 1
ATOM 2864 C CA . LYS B 1 64 ? -8.25 7.879 -10.75 1 92.19 64 LYS B CA 1
ATOM 2865 C C . LYS B 1 64 ? -9.25 7.84 -9.602 1 92.19 64 LYS B C 1
ATOM 2867 O O . LYS B 1 64 ? -10.258 8.555 -9.617 1 92.19 64 LYS B O 1
ATOM 2872 N N . ASP B 1 65 ? -8.914 7.062 -8.594 1 94.19 65 ASP B N 1
ATOM 2873 C CA . ASP B 1 65 ? -9.984 6.742 -7.656 1 94.19 65 ASP B CA 1
ATOM 2874 C C . ASP B 1 65 ? -9.57 7.07 -6.223 1 94.19 65 ASP B C 1
ATOM 2876 O O . ASP B 1 65 ? -10.117 6.508 -5.27 1 94.19 65 ASP B O 1
ATOM 2880 N N . VAL B 1 66 ? -8.633 7.949 -6.004 1 97.81 66 VAL B N 1
ATOM 2881 C CA . VAL B 1 66 ? -8.219 8.312 -4.652 1 97.81 66 VAL B CA 1
ATOM 2882 C C . VAL B 1 66 ? -9.352 9.078 -3.959 1 97.81 66 VAL B C 1
ATOM 2884 O O . VAL B 1 66 ? -9.867 10.055 -4.5 1 97.81 66 VAL B O 1
ATOM 2887 N N . ASP B 1 67 ? -9.75 8.633 -2.746 1 98.25 67 ASP B N 1
ATOM 2888 C CA . ASP B 1 67 ? -10.859 9.32 -2.092 1 98.25 67 ASP B CA 1
ATOM 2889 C C . ASP B 1 67 ? -10.523 9.633 -0.636 1 98.25 67 ASP B C 1
ATOM 2891 O O . ASP B 1 67 ? -11.344 10.227 0.078 1 98.25 67 ASP B O 1
ATOM 2895 N N . ILE B 1 68 ? -9.273 9.328 -0.198 1 98.62 68 ILE B N 1
ATOM 2896 C CA . ILE B 1 68 ? -8.82 9.734 1.127 1 98.62 68 ILE B CA 1
ATOM 2897 C C . ILE B 1 68 ? -7.289 9.781 1.151 1 98.62 68 ILE B C 1
ATOM 2899 O O . ILE B 1 68 ? -6.629 8.992 0.476 1 98.62 68 ILE B O 1
ATOM 2903 N N . LEU B 1 69 ? -6.742 10.688 1.916 1 98.81 69 LEU B N 1
ATOM 2904 C CA . LEU B 1 69 ? -5.309 10.789 2.158 1 98.81 69 LEU B CA 1
ATOM 2905 C C . LEU B 1 69 ? -4.98 10.5 3.619 1 98.81 69 LEU B C 1
ATOM 2907 O O . LEU B 1 69 ? -5.742 10.875 4.516 1 98.81 69 LEU B O 1
ATOM 2911 N N . PHE B 1 70 ? -3.869 9.844 3.848 1 98.69 70 PHE B N 1
ATOM 2912 C CA . PHE B 1 70 ? -3.281 9.656 5.168 1 98.69 70 PHE B CA 1
ATOM 2913 C C . PHE B 1 70 ? -1.844 10.164 5.199 1 98.69 70 PHE B C 1
ATOM 2915 O O . PHE B 1 70 ? -1.16 10.172 4.176 1 98.69 70 PHE B O 1
ATOM 2922 N N . ILE B 1 71 ? -1.41 10.586 6.359 1 98 71 ILE B N 1
ATOM 2923 C CA . ILE B 1 71 ? -0.017 10.977 6.539 1 98 71 ILE B CA 1
ATOM 2924 C C . ILE B 1 71 ? 0.503 10.445 7.871 1 98 71 ILE B C 1
ATOM 2926 O O . ILE B 1 71 ? -0.179 10.547 8.898 1 98 71 ILE B O 1
ATOM 2930 N N . LEU B 1 72 ? 1.558 9.711 7.855 1 97.06 72 LEU B N 1
ATOM 2931 C CA . LEU B 1 72 ? 2.318 9.305 9.031 1 97.06 72 LEU B CA 1
ATOM 2932 C C . LEU B 1 72 ? 3.588 10.141 9.18 1 97.06 72 LEU B C 1
ATOM 2934 O O . LEU B 1 72 ? 4.535 9.969 8.406 1 97.06 72 LEU B O 1
ATOM 2938 N N . GLY B 1 73 ? 3.576 11.047 10.109 1 93.44 73 GLY B N 1
ATOM 2939 C CA . GLY B 1 73 ? 4.715 11.938 10.25 1 93.44 73 GLY B CA 1
ATOM 2940 C C . GLY B 1 73 ? 4.531 12.977 11.336 1 93.44 73 GLY B C 1
ATOM 2941 O O . GLY B 1 73 ? 3.562 12.922 12.102 1 93.44 73 GLY B O 1
ATOM 2942 N N . GLY B 1 74 ? 5.504 13.812 11.469 1 89.94 74 GLY B N 1
ATOM 2943 C CA . GLY B 1 74 ? 5.441 14.898 12.43 1 89.94 74 GLY B CA 1
ATOM 2944 C C . GLY B 1 74 ? 4.75 16.141 11.883 1 89.94 74 GLY B C 1
ATOM 2945 O O . GLY B 1 74 ? 4.207 16.109 10.773 1 89.94 74 GLY B O 1
ATOM 2946 N N . ASP B 1 75 ? 4.832 17.219 12.656 1 87.38 75 ASP B N 1
ATOM 2947 C CA . ASP B 1 75 ? 4.145 18.469 12.32 1 87.38 75 ASP B CA 1
ATOM 2948 C C . ASP B 1 75 ? 4.668 19.047 11.008 1 87.38 75 ASP B C 1
ATOM 2950 O O . ASP B 1 75 ? 3.91 19.625 10.227 1 87.38 75 ASP B O 1
ATOM 2954 N N . GLY B 1 76 ? 5.949 18.922 10.703 1 87.94 76 GLY B N 1
ATOM 2955 C CA . GLY B 1 76 ? 6.512 19.391 9.445 1 87.94 76 GLY B CA 1
ATOM 2956 C C . GLY B 1 76 ? 5.961 18.672 8.234 1 87.94 76 GLY B C 1
ATOM 2957 O O . GLY B 1 76 ? 5.637 19.297 7.223 1 87.94 76 GLY B O 1
ATOM 2958 N N . THR B 1 77 ? 5.855 17.328 8.344 1 91.56 77 THR B N 1
ATOM 2959 C CA . THR B 1 77 ? 5.32 16.516 7.258 1 91.56 77 THR B CA 1
ATOM 2960 C C . THR B 1 77 ? 3.834 16.797 7.055 1 91.56 77 THR B C 1
ATOM 2962 O O . THR B 1 77 ? 3.361 16.875 5.918 1 91.56 77 THR B O 1
ATOM 2965 N N . VAL B 1 78 ? 3.18 16.953 8.148 1 94.88 78 VAL B N 1
ATOM 2966 C CA . VAL B 1 78 ? 1.762 17.297 8.086 1 94.88 78 VAL B CA 1
ATOM 2967 C C . VAL B 1 78 ? 1.583 18.641 7.402 1 94.88 78 VAL B C 1
ATOM 2969 O O . VAL B 1 78 ? 0.7 18.812 6.559 1 94.88 78 VAL B O 1
ATOM 2972 N N . ASN B 1 79 ? 2.447 19.578 7.727 1 93.69 79 ASN B N 1
ATOM 2973 C CA . ASN B 1 79 ? 2.393 20.906 7.098 1 93.69 79 ASN B CA 1
ATOM 2974 C C . ASN B 1 79 ? 2.568 20.812 5.586 1 93.69 79 ASN B C 1
ATOM 2976 O O . ASN B 1 79 ? 1.872 21.484 4.832 1 93.69 79 ASN B O 1
ATOM 2980 N N . GLU B 1 80 ? 3.449 20 5.148 1 94.75 80 GLU B N 1
ATOM 2981 C CA . GLU B 1 80 ? 3.672 19.812 3.717 1 94.75 80 GLU B CA 1
ATOM 2982 C C . GLU B 1 80 ? 2.414 19.297 3.025 1 94.75 80 GLU B C 1
ATOM 2984 O O . GLU B 1 80 ? 2.035 19.781 1.96 1 94.75 80 GLU B O 1
ATOM 2989 N N . LEU B 1 81 ? 1.784 18.312 3.633 1 97.75 81 LEU B N 1
ATOM 2990 C CA . LEU B 1 81 ? 0.558 17.766 3.061 1 97.75 81 LEU B CA 1
ATOM 2991 C C . LEU B 1 81 ? -0.527 18.828 2.984 1 97.75 81 LEU B C 1
ATOM 2993 O O . LEU B 1 81 ? -1.204 18.969 1.961 1 97.75 81 LEU B O 1
ATOM 2997 N N . ILE B 1 82 ? -0.686 19.594 4.066 1 97.56 82 ILE B N 1
ATOM 2998 C CA . ILE B 1 82 ? -1.706 20.641 4.117 1 97.56 82 ILE B CA 1
ATOM 2999 C C . ILE B 1 82 ? -1.46 21.656 3.004 1 97.56 82 ILE B C 1
ATOM 3001 O O . ILE B 1 82 ? -2.395 22.078 2.314 1 97.56 82 ILE B O 1
ATOM 3005 N N . ASN B 1 83 ? -0.243 22.047 2.803 1 97.25 83 ASN B N 1
ATOM 3006 C CA . ASN B 1 83 ? 0.073 22.984 1.723 1 97.25 83 ASN B CA 1
ATOM 3007 C C . ASN B 1 83 ? -0.247 22.375 0.356 1 97.25 83 ASN B C 1
ATOM 3009 O O . ASN B 1 83 ? -0.759 23.078 -0.525 1 97.25 83 ASN B O 1
ATOM 3013 N N . GLY B 1 84 ? 0.054 21.109 0.171 1 98.31 84 GLY B N 1
ATOM 3014 C CA . GLY B 1 84 ? -0.31 20.453 -1.074 1 98.31 84 GLY B CA 1
ATOM 3015 C C . GLY B 1 84 ? -1.807 20.422 -1.318 1 98.31 84 GLY B C 1
ATOM 3016 O O . GLY B 1 84 ? -2.268 20.75 -2.414 1 98.31 84 GLY B O 1
ATOM 3017 N N . VAL B 1 85 ? -2.537 20.047 -0.298 1 98.62 85 VAL B N 1
ATOM 3018 C CA . VAL B 1 85 ? -3.984 19.906 -0.386 1 98.62 85 VAL B CA 1
ATOM 3019 C C . VAL B 1 85 ? -4.629 21.266 -0.667 1 98.62 85 VAL B C 1
ATOM 3021 O O . VAL B 1 85 ? -5.496 21.375 -1.533 1 98.62 85 VAL B O 1
ATOM 3024 N N . MET B 1 86 ? -4.207 22.266 -0.002 1 98.31 86 MET B N 1
ATOM 3025 C CA . MET B 1 86 ? -4.789 23.594 -0.147 1 98.31 86 MET B CA 1
ATOM 3026 C C . MET B 1 86 ? -4.395 24.219 -1.481 1 98.31 86 MET B C 1
ATOM 3028 O O . MET B 1 86 ? -5.23 24.828 -2.162 1 98.31 86 MET B O 1
ATOM 3032 N N . THR B 1 87 ? -3.123 24.078 -1.858 1 97.94 87 THR B N 1
ATOM 3033 C CA . THR B 1 87 ? -2.623 24.672 -3.094 1 97.94 87 THR B CA 1
ATOM 3034 C C . THR B 1 87 ? -3.348 24.094 -4.305 1 97.94 87 THR B C 1
ATOM 3036 O O . THR B 1 87 ? -3.666 24.812 -5.25 1 97.94 87 THR B O 1
ATOM 3039 N N . HIS B 1 88 ? -3.635 22.859 -4.246 1 98 88 HIS B N 1
ATOM 3040 C CA . HIS B 1 88 ? -4.211 22.188 -5.414 1 98 88 HIS B CA 1
ATOM 3041 C C . HIS B 1 88 ? -5.707 21.953 -5.227 1 98 88 HIS B C 1
ATOM 3043 O O . HIS B 1 88 ? -6.328 21.25 -6.023 1 98 88 HIS B O 1
ATOM 3049 N N . ASP B 1 89 ? -6.27 22.5 -4.168 1 97.19 89 ASP B N 1
ATOM 3050 C CA . ASP B 1 89 ? -7.707 22.469 -3.895 1 97.19 89 ASP B CA 1
ATOM 3051 C C . ASP B 1 89 ? -8.242 21.047 -3.906 1 97.19 89 ASP B C 1
ATOM 3053 O O . ASP B 1 89 ? -9.211 20.75 -4.602 1 97.19 89 ASP B O 1
ATOM 3057 N N . LEU B 1 90 ? -7.496 20.109 -3.215 1 97.31 90 LEU B N 1
ATOM 3058 C CA . LEU B 1 90 ? -7.98 18.75 -3.045 1 97.31 90 LEU B CA 1
ATOM 3059 C C . LEU B 1 90 ? -9.086 18.688 -1.999 1 97.31 90 LEU B C 1
ATOM 3061 O O . LEU B 1 90 ? -8.891 19.109 -0.858 1 97.31 90 LEU B O 1
ATOM 3065 N N . GLN B 1 91 ? -10.227 18.25 -2.398 1 96.25 91 GLN B N 1
ATOM 3066 C CA . GLN B 1 91 ? -11.352 18.109 -1.481 1 96.25 91 GLN B CA 1
ATOM 3067 C C . GLN B 1 91 ? -11.477 16.672 -0.986 1 96.25 91 GLN B C 1
ATOM 3069 O O . GLN B 1 91 ? -12.492 16.016 -1.228 1 96.25 91 GLN B O 1
ATOM 3074 N N . LEU B 1 92 ? -10.508 16.141 -0.374 1 98.06 92 LEU B N 1
ATOM 3075 C CA . LEU B 1 92 ? -10.453 14.789 0.157 1 98.06 92 LEU B CA 1
ATOM 3076 C C . LEU B 1 92 ? -10.25 14.805 1.669 1 98.06 92 LEU B C 1
ATOM 3078 O O . LEU B 1 92 ? -9.5 15.633 2.193 1 98.06 92 LEU B O 1
ATOM 3082 N N . PRO B 1 93 ? -10.875 13.906 2.373 1 98.5 93 PRO B N 1
ATOM 3083 C CA . PRO B 1 93 ? -10.555 13.781 3.797 1 98.5 93 PRO B CA 1
ATOM 3084 C C . PRO B 1 93 ? -9.117 13.344 4.043 1 98.5 93 PRO B C 1
ATOM 3086 O O . PRO B 1 93 ? -8.523 12.664 3.205 1 98.5 93 PRO B O 1
ATOM 3089 N N . ILE B 1 94 ? -8.625 13.797 5.176 1 98.81 94 ILE B N 1
ATOM 3090 C CA . ILE B 1 94 ? -7.246 13.492 5.543 1 98.81 94 ILE B CA 1
ATOM 3091 C C . ILE B 1 94 ? -7.211 12.852 6.93 1 98.81 94 ILE B C 1
ATOM 3093 O O . ILE B 1 94 ? -7.836 13.352 7.867 1 98.81 94 ILE B O 1
ATOM 3097 N N . GLY B 1 95 ? -6.574 11.711 7.066 1 98.62 95 GLY B N 1
ATOM 3098 C CA . GLY B 1 95 ? -6.223 11.141 8.359 1 98.62 95 GLY B CA 1
ATOM 3099 C C . GLY B 1 95 ? -4.781 11.391 8.75 1 98.62 95 GLY B C 1
ATOM 3100 O O . GLY B 1 95 ? -3.857 11.008 8.031 1 98.62 95 GLY B O 1
ATOM 3101 N N . ILE B 1 96 ? -4.555 12.039 9.922 1 98.06 96 ILE B N 1
ATOM 3102 C CA . ILE B 1 96 ? -3.211 12.328 10.406 1 98.06 96 ILE B CA 1
ATOM 3103 C C . ILE B 1 96 ? -2.805 11.305 11.461 1 98.06 96 ILE B C 1
ATOM 3105 O O . ILE B 1 96 ? -3.49 11.141 12.469 1 98.06 96 ILE B O 1
ATOM 3109 N N . LEU B 1 97 ? -1.733 10.609 11.203 1 97.38 97 LEU B N 1
ATOM 3110 C CA . LEU B 1 97 ? -1.142 9.656 12.133 1 97.38 97 LEU B CA 1
ATOM 3111 C C . LEU B 1 97 ? 0.166 10.195 12.703 1 97.38 97 LEU B C 1
ATOM 3113 O O . LEU B 1 97 ? 1.056 10.602 11.953 1 97.38 97 LEU B O 1
ATOM 3117 N N . PRO B 1 98 ? 0.3 10.211 14.031 1 94.81 98 PRO B N 1
ATOM 3118 C CA . PRO B 1 98 ? 1.462 10.836 14.672 1 94.81 98 PRO B CA 1
ATOM 3119 C C . PRO B 1 98 ? 2.758 10.07 14.414 1 94.81 98 PRO B C 1
ATOM 3121 O O . PRO B 1 98 ? 2.801 8.852 14.602 1 94.81 98 PRO B O 1
ATOM 3124 N N . GLY B 1 99 ? 3.732 10.742 13.984 1 90.81 99 GLY B N 1
ATOM 3125 C CA . GLY B 1 99 ? 5.043 10.156 13.766 1 90.81 99 GLY B CA 1
ATOM 3126 C C . GLY B 1 99 ? 6.184 11.062 14.18 1 90.81 99 GLY B C 1
ATOM 3127 O O . GLY B 1 99 ? 7.348 10.781 13.898 1 90.81 99 GLY B O 1
ATOM 3128 N N . GLY B 1 100 ? 5.785 12.188 14.789 1 86.69 100 GLY B N 1
ATOM 3129 C CA . GLY B 1 100 ? 6.805 13.156 15.172 1 86.69 100 GLY B CA 1
ATOM 3130 C C . GLY B 1 100 ? 6.887 13.367 16.672 1 86.69 100 GLY B C 1
ATOM 3131 O O . GLY B 1 100 ? 6.473 12.5 17.453 1 86.69 100 GLY B O 1
ATOM 3132 N N . THR B 1 101 ? 7.434 14.43 17.031 1 77.62 101 THR B N 1
ATOM 3133 C CA . THR B 1 101 ? 7.738 14.727 18.422 1 77.62 101 THR B CA 1
ATOM 3134 C C . THR B 1 101 ? 6.535 15.359 19.109 1 77.62 101 THR B C 1
ATOM 3136 O O . THR B 1 101 ? 6.09 14.891 20.156 1 77.62 101 THR B O 1
ATOM 3139 N N . PHE B 1 102 ? 5.902 16.359 18.578 1 78.94 102 PHE B N 1
ATOM 3140 C CA . PHE B 1 102 ? 4.871 17.125 19.266 1 78.94 102 PHE B CA 1
ATOM 3141 C C . PHE B 1 102 ? 3.484 16.734 18.766 1 78.94 102 PHE B C 1
ATOM 3143 O O . PHE B 1 102 ? 2.547 16.609 19.562 1 78.94 102 PHE B O 1
ATOM 3150 N N . ASN B 1 103 ? 3.393 16.531 17.484 1 88.62 103 ASN B N 1
ATOM 3151 C CA . ASN B 1 103 ? 2.131 16.109 16.891 1 88.62 103 ASN B CA 1
ATOM 3152 C C . ASN B 1 103 ? 0.956 16.922 17.438 1 88.62 103 ASN B C 1
ATOM 3154 O O . ASN B 1 103 ? -0.038 16.359 17.891 1 88.62 103 ASN B O 1
ATOM 3158 N N . ASP B 1 104 ? 1.06 18.234 17.312 1 86 104 ASP B N 1
ATOM 3159 C CA . ASP B 1 104 ? 0.161 19.172 17.969 1 86 104 ASP B CA 1
ATOM 3160 C C . ASP B 1 104 ? -1.268 19.016 17.453 1 86 104 ASP B C 1
ATOM 3162 O O . ASP B 1 104 ? -2.215 18.953 18.234 1 86 104 ASP B O 1
ATOM 3166 N N . PHE B 1 105 ? -1.372 18.906 16.172 1 90.75 105 PHE B N 1
ATOM 3167 C CA . PHE B 1 105 ? -2.738 18.938 15.672 1 90.75 105 PHE B CA 1
ATOM 3168 C C . PHE B 1 105 ? -3.447 17.609 15.922 1 90.75 105 PHE B C 1
ATOM 3170 O O . PHE B 1 105 ? -4.676 17.562 15.977 1 90.75 105 PHE B O 1
ATOM 3177 N N . THR B 1 106 ? -2.742 16.484 15.984 1 93.5 106 THR B N 1
ATOM 3178 C CA . THR B 1 106 ? -3.396 15.234 16.328 1 93.5 106 THR B CA 1
ATOM 3179 C C . THR B 1 106 ? -4.059 15.328 17.703 1 93.5 106 THR B C 1
ATOM 3181 O O . THR B 1 106 ? -5.105 14.711 17.938 1 93.5 106 THR B O 1
ATOM 3184 N N . LYS B 1 107 ? -3.465 16.109 18.594 1 89.88 107 LYS B N 1
ATOM 3185 C CA . LYS B 1 107 ? -4.09 16.344 19.891 1 89.88 107 LYS B CA 1
ATOM 3186 C C . LYS B 1 107 ? -5.422 17.062 19.75 1 89.88 107 LYS B C 1
ATOM 3188 O O . LYS B 1 107 ? -6.402 16.719 20.406 1 89.88 107 LYS B O 1
ATOM 3193 N N . THR B 1 108 ? -5.414 18.047 18.875 1 90.81 108 THR B N 1
ATOM 3194 C CA . THR B 1 108 ? -6.629 18.797 18.578 1 90.81 108 THR B CA 1
ATOM 3195 C C . THR B 1 108 ? -7.719 17.875 18.047 1 90.81 108 THR B C 1
ATOM 3197 O O . THR B 1 108 ? -8.906 18.078 18.312 1 90.81 108 THR B O 1
ATOM 3200 N N . LEU B 1 109 ? -7.367 16.828 17.375 1 95.31 109 LEU B N 1
ATOM 3201 C CA . LEU B 1 109 ? -8.289 15.914 16.703 1 95.31 109 LEU B CA 1
ATOM 3202 C C . LEU B 1 109 ? -8.633 14.734 17.609 1 95.31 109 LEU B C 1
ATOM 3204 O O . LEU B 1 109 ? -9.359 13.82 17.203 1 95.31 109 LEU B O 1
ATOM 3208 N N . ASN B 1 110 ? -8.062 14.711 18.797 1 94.31 110 ASN B N 1
ATOM 3209 C CA . ASN B 1 110 ? -8.266 13.648 19.766 1 94.31 110 ASN B CA 1
ATOM 3210 C C . ASN B 1 110 ? -7.738 12.305 19.266 1 94.31 110 ASN B C 1
ATOM 3212 O O . ASN B 1 110 ? -8.359 11.266 19.469 1 94.31 110 ASN B O 1
ATOM 3216 N N . ILE B 1 111 ? -6.711 12.32 18.531 1 96.5 111 ILE B N 1
ATOM 3217 C CA . ILE B 1 111 ? -6.047 11.133 18 1 96.5 111 ILE B CA 1
ATOM 3218 C C . ILE B 1 111 ? -4.965 10.672 18.984 1 96.5 111 ILE B C 1
ATOM 3220 O O . ILE B 1 111 ? -4.219 11.492 19.516 1 96.5 111 ILE B O 1
ATOM 3224 N N . ALA B 1 112 ? -4.844 9.398 19.188 1 96.31 112 ALA B N 1
ATOM 3225 C CA . ALA B 1 112 ? -3.883 8.82 20.109 1 96.31 112 ALA B CA 1
ATOM 3226 C C . ALA B 1 112 ? -2.453 9.172 19.719 1 96.31 112 ALA B C 1
ATOM 3228 O O . ALA B 1 112 ? -2.127 9.234 18.531 1 96.31 112 ALA B O 1
ATOM 3229 N N . PRO B 1 113 ? -1.565 9.328 20.688 1 93.56 113 PRO B N 1
ATOM 3230 C CA . PRO B 1 113 ? -0.177 9.695 20.391 1 93.56 113 PRO B CA 1
ATOM 3231 C C . PRO B 1 113 ? 0.616 8.539 19.766 1 93.56 113 PRO B C 1
ATOM 3233 O O . PRO B 1 113 ? 1.638 8.773 19.109 1 93.56 113 PRO B O 1
ATOM 3236 N N . ASN B 1 114 ? 0.182 7.355 20.031 1 94.75 114 ASN B N 1
ATOM 3237 C CA . ASN B 1 114 ? 0.811 6.184 19.438 1 94.75 114 ASN B CA 1
ATOM 3238 C C . ASN B 1 114 ? 0.247 5.887 18.047 1 94.75 114 ASN B C 1
ATOM 3240 O O . ASN B 1 114 ? -0.965 5.727 17.891 1 94.75 114 ASN B O 1
ATOM 3244 N N . HIS B 1 115 ? 1.096 5.805 17.047 1 95.81 115 HIS B N 1
ATOM 3245 C CA . HIS B 1 115 ? 0.65 5.695 15.656 1 95.81 115 HIS B CA 1
ATOM 3246 C C . HIS B 1 115 ? -0.189 4.438 15.453 1 95.81 115 HIS B C 1
ATOM 3248 O O . HIS B 1 115 ? -1.106 4.43 14.625 1 95.81 115 HIS B O 1
ATOM 3254 N N . LYS B 1 116 ? 0.191 3.291 16.125 1 96.81 116 LYS B N 1
ATOM 3255 C CA . LYS B 1 116 ? -0.607 2.074 15.992 1 96.81 116 LYS B CA 1
ATOM 3256 C C . LYS B 1 116 ? -2.029 2.295 16.5 1 96.81 116 LYS B C 1
ATOM 3258 O O . LYS B 1 116 ? -2.998 2.004 15.805 1 96.81 116 LYS B O 1
ATOM 3263 N N . GLN B 1 117 ? -2.162 2.809 17.688 1 97.62 117 GLN B N 1
ATOM 3264 C CA . GLN B 1 117 ? -3.471 3.105 18.266 1 97.62 117 GLN B CA 1
ATOM 3265 C C . GLN B 1 117 ? -4.219 4.141 17.422 1 97.62 117 GLN B C 1
ATOM 3267 O O . GLN B 1 117 ? -5.426 4.016 17.203 1 97.62 117 GLN B O 1
ATOM 3272 N N . ALA B 1 118 ? -3.543 5.152 16.984 1 97.88 118 ALA B N 1
ATOM 3273 C CA . ALA B 1 118 ? -4.121 6.191 16.141 1 97.88 118 ALA B CA 1
ATOM 3274 C C . ALA B 1 118 ? -4.719 5.59 14.867 1 97.88 118 ALA B C 1
ATOM 3276 O O . ALA B 1 118 ? -5.828 5.953 14.469 1 97.88 118 ALA B O 1
ATOM 3277 N N . SER B 1 119 ? -3.98 4.684 14.234 1 98.06 119 SER B N 1
ATOM 3278 C CA . SER B 1 119 ? -4.465 4.066 13 1 98.06 119 SER B CA 1
ATOM 3279 C C . SER B 1 119 ? -5.719 3.24 13.25 1 98.06 119 SER B C 1
ATOM 3281 O O . SER B 1 119 ? -6.617 3.189 12.406 1 98.06 119 SER B O 1
ATOM 3283 N N . GLU B 1 120 ? -5.766 2.557 14.359 1 97.62 120 GLU B N 1
ATOM 3284 C CA . GLU B 1 120 ? -6.961 1.807 14.727 1 97.62 120 GLU B CA 1
ATOM 3285 C C . GLU B 1 120 ? -8.156 2.734 14.906 1 97.62 120 GLU B C 1
ATOM 3287 O O . GLU B 1 120 ? -9.289 2.379 14.547 1 97.62 120 GLU B O 1
ATOM 3292 N N . GLN B 1 121 ? -7.945 3.924 15.367 1 97.5 121 GLN B N 1
ATOM 3293 C CA . GLN B 1 121 ? -9.008 4.91 15.562 1 97.5 121 GLN B CA 1
ATOM 3294 C C . GLN B 1 121 ? -9.586 5.359 14.227 1 97.5 121 GLN B C 1
ATOM 3296 O O . GLN B 1 121 ? -10.75 5.777 14.156 1 97.5 121 GLN B O 1
ATOM 3301 N N . MET B 1 122 ? -8.797 5.32 13.148 1 97.12 122 MET B N 1
ATOM 3302 C CA . MET B 1 122 ? -9.25 5.758 11.828 1 97.12 122 MET B CA 1
ATOM 3303 C C . MET B 1 122 ? -10.445 4.934 11.359 1 97.12 122 MET B C 1
ATOM 3305 O O . MET B 1 122 ? -11.258 5.406 10.562 1 97.12 122 MET B O 1
ATOM 3309 N N . ILE B 1 123 ? -10.539 3.668 11.828 1 96.19 123 ILE B N 1
ATOM 3310 C CA . ILE B 1 123 ? -11.586 2.738 11.406 1 96.19 123 ILE B CA 1
ATOM 3311 C C . ILE B 1 123 ? -12.961 3.314 11.75 1 96.19 123 ILE B C 1
ATOM 3313 O O . ILE B 1 123 ? -13.891 3.219 10.953 1 96.19 123 ILE B O 1
ATOM 3317 N N . SER B 1 124 ? -13.062 3.98 12.875 1 95.44 124 SER B N 1
ATOM 3318 C CA . SER B 1 124 ? -14.344 4.504 13.328 1 95.44 124 SER B CA 1
ATOM 3319 C C . SER B 1 124 ? -14.344 6.031 13.328 1 95.44 124 SER B C 1
ATOM 3321 O O . SER B 1 124 ? -15.305 6.652 13.781 1 95.44 124 SER B O 1
ATOM 3323 N N . ALA B 1 125 ? -13.32 6.648 12.828 1 96.62 125 ALA B N 1
ATOM 3324 C CA . ALA B 1 125 ? -13.195 8.102 12.844 1 96.62 125 ALA B CA 1
ATOM 3325 C C . ALA B 1 125 ? -14.266 8.758 11.977 1 96.62 125 ALA B C 1
ATOM 3327 O O . ALA B 1 125 ? -14.773 8.141 11.039 1 96.62 125 ALA B O 1
ATOM 3328 N N . GLN B 1 126 ? -14.641 9.906 12.344 1 96.5 126 GLN B N 1
ATOM 3329 C CA . GLN B 1 126 ? -15.578 10.719 11.57 1 96.5 126 GLN B CA 1
ATOM 3330 C C . GLN B 1 126 ? -14.859 11.867 10.875 1 96.5 126 GLN B C 1
ATOM 3332 O O . GLN B 1 126 ? -13.758 12.25 11.273 1 96.5 126 GLN B O 1
ATOM 3337 N N . VAL B 1 127 ? -15.5 12.391 9.805 1 96.94 127 VAL B N 1
ATOM 3338 C CA . VAL B 1 127 ? -14.922 13.516 9.07 1 96.94 127 VAL B CA 1
ATOM 3339 C C . VAL B 1 127 ? -15.406 14.828 9.672 1 96.94 127 VAL B C 1
ATOM 3341 O O . VAL B 1 127 ? -16.609 15.031 9.852 1 96.94 127 VAL B O 1
ATOM 3344 N N . GLY B 1 128 ? -14.508 15.641 10.07 1 96.25 128 GLY B N 1
ATOM 3345 C CA . GLY B 1 128 ? -14.773 17.016 10.492 1 96.25 128 GLY B CA 1
ATOM 3346 C C . GLY B 1 128 ? -14.148 18.047 9.586 1 96.25 128 GLY B C 1
ATOM 3347 O O . GLY B 1 128 ? -13.164 17.766 8.898 1 96.25 128 GLY B O 1
ATOM 3348 N N . THR B 1 129 ? -14.719 19.25 9.57 1 97 129 THR B N 1
ATOM 3349 C CA . THR B 1 129 ? -14.172 20.359 8.797 1 97 129 THR B CA 1
ATOM 3350 C C . THR B 1 129 ? -13.445 21.344 9.703 1 97 129 THR B C 1
ATOM 3352 O O . THR B 1 129 ? -13.906 21.625 10.812 1 97 129 THR B O 1
ATOM 3355 N N . TYR B 1 130 ? -12.312 21.812 9.219 1 97.44 130 TYR B N 1
ATOM 3356 C CA . TYR B 1 130 ? -11.453 22.641 10.055 1 97.44 130 TYR B CA 1
ATOM 3357 C C . TYR B 1 130 ? -10.953 23.859 9.289 1 97.44 130 TYR B C 1
ATOM 3359 O O . TYR B 1 130 ? -10.883 23.844 8.055 1 97.44 130 TYR B O 1
ATOM 3367 N N . ASP B 1 131 ? -10.664 24.891 10.07 1 98.31 131 ASP B N 1
ATOM 3368 C CA . ASP B 1 131 ? -10.094 26.109 9.508 1 98.31 131 ASP B CA 1
ATOM 3369 C C . ASP B 1 131 ? -8.602 25.938 9.219 1 98.31 131 ASP B C 1
ATOM 3371 O O . ASP B 1 131 ? -7.934 25.125 9.852 1 98.31 131 ASP B O 1
ATOM 3375 N N . VAL B 1 132 ? -8.125 26.625 8.258 1 98.44 132 VAL B N 1
ATOM 3376 C CA . VAL B 1 132 ? -6.711 26.656 7.906 1 98.44 132 VAL B CA 1
ATOM 3377 C C . VAL B 1 132 ? -6.223 28.109 7.879 1 98.44 132 VAL B C 1
ATOM 3379 O O . VAL B 1 132 ? -6.965 29.016 7.48 1 98.44 132 VAL B O 1
ATOM 3382 N N . ILE B 1 133 ? -4.988 28.344 8.352 1 98.25 133 ILE B N 1
ATOM 3383 C CA . ILE B 1 133 ? -4.371 29.656 8.273 1 98.25 133 ILE B CA 1
ATOM 3384 C C . ILE B 1 133 ? -3.707 29.844 6.906 1 98.25 133 ILE B C 1
ATOM 3386 O O . ILE B 1 133 ? -2.93 28.984 6.473 1 98.25 133 ILE B O 1
ATOM 3390 N N . LYS B 1 134 ? -4.051 30.859 6.219 1 98.44 134 LYS B N 1
ATOM 3391 C CA . LYS B 1 134 ? -3.297 31.25 5.035 1 98.44 134 LYS B CA 1
ATOM 3392 C C . LYS B 1 134 ? -2.324 32.375 5.363 1 98.44 134 LYS B C 1
ATOM 3394 O O . LYS B 1 134 ? -2.713 33.406 5.957 1 98.44 134 LYS B O 1
ATOM 3399 N N . ILE B 1 135 ? -1.072 32.281 5.086 1 97.69 135 ILE B N 1
ATOM 3400 C CA . ILE B 1 135 ? -0.023 33.281 5.289 1 97.69 135 ILE B CA 1
ATOM 3401 C C . ILE B 1 135 ? 0.684 33.562 3.967 1 97.69 135 ILE B C 1
ATOM 3403 O O . ILE B 1 135 ? 1.48 32.75 3.494 1 97.69 135 ILE B O 1
ATOM 3407 N N . ASN B 1 136 ? 0.394 34.688 3.428 1 96.56 136 ASN B N 1
ATOM 3408 C CA . ASN B 1 136 ? 0.841 34.969 2.068 1 96.56 136 ASN B CA 1
ATOM 3409 C C . ASN B 1 136 ? 0.422 33.844 1.1 1 96.56 136 ASN B C 1
ATOM 3411 O O . ASN B 1 136 ? -0.77 33.656 0.852 1 96.56 136 ASN B O 1
ATOM 3415 N N . ASN B 1 137 ? 1.409 32.969 0.753 1 94.75 137 ASN B N 1
ATOM 3416 C CA . ASN B 1 137 ? 1.078 31.891 -0.171 1 94.75 137 ASN B CA 1
ATOM 3417 C C . ASN B 1 137 ? 1.273 30.516 0.472 1 94.75 137 ASN B C 1
ATO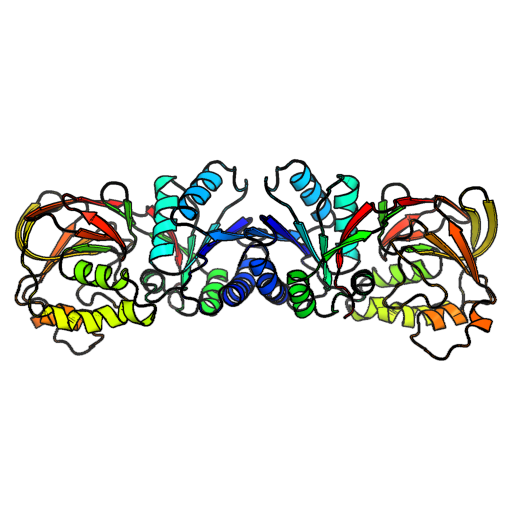M 3419 O O . ASN B 1 137 ? 1.345 29.5 -0.224 1 94.75 137 ASN B O 1
ATOM 3423 N N . GLN B 1 138 ? 1.302 30.531 1.798 1 96.62 138 GLN B N 1
ATOM 3424 C CA . GLN B 1 138 ? 1.464 29.281 2.537 1 96.62 138 GLN B CA 1
ATOM 3425 C C . GLN B 1 138 ? 0.277 29.031 3.463 1 96.62 138 GLN B C 1
ATOM 3427 O O . GLN B 1 138 ? -0.584 29.906 3.623 1 96.62 138 GLN B O 1
ATOM 3432 N N . TYR B 1 139 ? 0.302 27.859 4.027 1 97.56 139 TYR B N 1
ATOM 3433 C CA . TYR B 1 139 ? -0.81 27.469 4.887 1 97.56 139 TYR B CA 1
ATOM 3434 C C . TYR B 1 139 ? -0.305 26.812 6.164 1 97.56 139 TYR B C 1
ATOM 3436 O O . TYR B 1 139 ? 0.79 26.25 6.191 1 97.56 139 TYR B O 1
ATOM 3444 N N . ALA B 1 140 ? -1.138 26.953 7.219 1 96.06 140 ALA B N 1
ATOM 3445 C CA . ALA B 1 140 ? -0.829 26.328 8.5 1 96.06 140 ALA B CA 1
ATOM 3446 C C . ALA B 1 140 ? -2.1 25.844 9.195 1 96.06 140 ALA B C 1
ATOM 3448 O O . ALA B 1 140 ? -3.184 26.391 8.961 1 96.06 140 ALA B O 1
ATOM 3449 N N . LEU B 1 141 ? -1.889 24.828 10.062 1 95.88 141 LEU B N 1
ATOM 3450 C CA . LEU B 1 141 ? -3.029 24.312 10.812 1 95.88 141 LEU B CA 1
ATOM 3451 C C . LEU B 1 141 ? -3.086 24.938 12.211 1 95.88 141 LEU B C 1
ATOM 3453 O O . LEU B 1 141 ? -4.168 25.219 12.719 1 95.88 141 LEU B O 1
ATOM 3457 N N . ASN B 1 142 ? -1.923 25.156 12.734 1 92.25 142 ASN B N 1
ATOM 3458 C CA . ASN B 1 142 ? -1.913 25.422 14.172 1 92.25 142 ASN B CA 1
ATOM 3459 C C . ASN B 1 142 ? -1.697 26.891 14.469 1 92.25 142 ASN B C 1
ATOM 3461 O O . ASN B 1 142 ? -2.494 27.516 15.18 1 92.25 142 ASN B O 1
ATOM 3465 N N . PHE B 1 143 ? -0.477 27.422 13.953 1 90.19 143 PHE B N 1
ATOM 3466 C CA . PHE B 1 143 ? -0.163 28.781 14.383 1 90.19 143 PHE B CA 1
ATOM 3467 C C . PHE B 1 143 ? 0.863 29.422 13.461 1 90.19 143 PHE B C 1
ATOM 3469 O O . PHE B 1 143 ? 1.482 28.734 12.641 1 90.19 143 PHE B O 1
ATOM 3476 N N . VAL B 1 144 ? 0.961 30.734 13.633 1 92.31 144 VAL B N 1
ATOM 3477 C CA . VAL B 1 144 ? 2.01 31.578 13.078 1 92.31 144 VAL B CA 1
ATOM 3478 C C . VAL B 1 144 ? 2.629 32.438 14.195 1 92.31 144 VAL B C 1
ATOM 3480 O O . VAL B 1 144 ? 1.913 33.062 14.961 1 92.31 144 VAL B O 1
ATOM 3483 N N . GLY B 1 145 ? 3.949 32.406 14.289 1 88.12 145 GLY B N 1
ATOM 3484 C CA . GLY B 1 145 ? 4.574 33.094 15.406 1 88.12 145 GLY B CA 1
ATOM 3485 C C . GLY B 1 145 ? 5.855 33.812 15.016 1 88.12 145 GLY B C 1
ATOM 3486 O O . GLY B 1 145 ? 6.527 33.406 14.062 1 88.12 145 GLY B O 1
ATOM 3487 N N . LEU B 1 146 ? 6.199 34.875 15.719 1 87.31 146 LEU B N 1
ATOM 3488 C CA . LEU B 1 146 ? 7.434 35.625 15.562 1 87.31 146 LEU B CA 1
ATOM 3489 C C . LEU B 1 146 ? 8.062 35.938 16.922 1 87.31 146 LEU B C 1
ATOM 3491 O O . LEU B 1 146 ? 7.348 36.094 17.922 1 87.31 146 LEU B O 1
ATOM 3495 N N . GLY B 1 147 ? 9.445 36.125 16.812 1 79.44 147 GLY B N 1
ATOM 3496 C CA . GLY B 1 147 ? 10.156 36.531 18.031 1 79.44 147 GLY B CA 1
ATOM 3497 C C . GLY B 1 147 ? 10.68 35.344 18.812 1 79.44 147 GLY B C 1
ATOM 3498 O O . GLY B 1 147 ? 11.375 34.469 18.266 1 79.44 147 GLY B O 1
ATOM 3499 N N . LEU B 1 148 ? 10.281 35.188 20 1 64.44 148 LEU B N 1
ATOM 3500 C CA . LEU B 1 148 ? 10.836 34.188 20.891 1 64.44 148 LEU B CA 1
ATOM 3501 C C . LEU B 1 148 ? 10.531 32.781 20.391 1 64.44 148 LEU B C 1
ATOM 3503 O O . LEU B 1 148 ? 11.336 31.875 20.562 1 64.44 148 LEU B O 1
ATOM 3507 N N . ILE B 1 149 ? 9.422 32.656 19.688 1 56.78 149 ILE B N 1
ATOM 3508 C CA . ILE B 1 149 ? 8.992 31.344 19.203 1 56.78 149 ILE B CA 1
ATOM 3509 C C . ILE B 1 149 ? 9.922 30.875 18.078 1 56.78 149 ILE B C 1
ATOM 3511 O O . ILE B 1 149 ? 10.156 29.688 17.906 1 56.78 149 ILE B O 1
ATOM 3515 N N . VAL B 1 150 ? 10.461 31.75 17.203 1 51.12 150 VAL B N 1
ATOM 3516 C CA . VAL B 1 150 ? 11.359 31.469 16.094 1 51.12 150 VAL B CA 1
ATOM 3517 C C . VAL B 1 150 ? 12.734 31.094 16.625 1 51.12 150 VAL B C 1
ATOM 3519 O O . VAL B 1 150 ? 13.375 30.172 16.109 1 51.12 150 VAL B O 1
ATOM 3522 N N . GLN B 1 151 ? 13.203 31.891 17.516 1 49.44 151 GLN B N 1
ATOM 3523 C CA . GLN B 1 151 ? 14.516 31.625 18.094 1 49.44 151 GLN B CA 1
ATOM 3524 C C . GLN B 1 151 ? 14.617 30.188 18.594 1 49.44 151 GLN B C 1
ATOM 3526 O O . GLN B 1 151 ? 15.648 29.531 18.438 1 49.44 151 GLN B O 1
ATOM 3531 N N . ASN B 1 152 ? 13.398 29.703 18.828 1 49.28 152 ASN B N 1
ATOM 3532 C CA . ASN B 1 152 ? 13.289 28.344 19.344 1 49.28 152 ASN B CA 1
ATOM 3533 C C . ASN B 1 152 ? 13.328 27.312 18.219 1 49.28 152 ASN B C 1
ATOM 3535 O O . ASN B 1 152 ? 13.977 26.281 18.344 1 49.28 152 ASN B O 1
ATOM 3539 N N . ALA B 1 153 ? 12.719 27.703 17.109 1 52.97 153 ALA B N 1
ATOM 3540 C CA . ALA B 1 153 ? 12.625 26.797 15.961 1 52.97 153 ALA B CA 1
ATOM 3541 C C . ALA B 1 153 ? 13.984 26.641 15.281 1 52.97 153 ALA B C 1
ATOM 3543 O O . ALA B 1 153 ? 14.336 25.547 14.836 1 52.97 153 ALA B O 1
ATOM 3544 N N . GLU B 1 154 ? 14.812 27.719 15.164 1 49.03 154 GLU B N 1
ATOM 3545 C CA . GLU B 1 154 ? 16.109 27.719 14.5 1 49.03 154 GLU B CA 1
ATOM 3546 C C . GLU B 1 154 ? 17.109 26.844 15.242 1 49.03 154 GLU B C 1
ATOM 3548 O O . GLU B 1 154 ? 17.953 26.188 14.625 1 49.03 154 GLU B O 1
ATOM 3553 N N . ASN B 1 155 ? 17.047 26.875 16.391 1 46.56 155 ASN B N 1
ATOM 3554 C CA . ASN B 1 155 ? 17.984 26.078 17.172 1 46.56 155 ASN B CA 1
ATOM 3555 C C . ASN B 1 155 ? 17.734 24.578 17.016 1 46.56 155 ASN B C 1
ATOM 3557 O O . ASN B 1 155 ? 18.641 23.766 17.156 1 46.56 155 ASN B O 1
ATOM 3561 N N . VAL B 1 156 ? 16.469 24.297 16.578 1 48.75 156 VAL B N 1
ATOM 3562 C CA . VAL B 1 156 ? 16.094 22.906 16.328 1 48.75 156 VAL B CA 1
ATOM 3563 C C . VAL B 1 156 ? 16.625 22.469 14.977 1 48.75 156 VAL B C 1
ATOM 3565 O O . VAL B 1 156 ? 17.078 21.328 14.82 1 48.75 156 VAL B O 1
ATOM 3568 N N . GLN B 1 157 ? 16.578 23.328 13.922 1 47.41 157 GLN B N 1
ATOM 3569 C CA . GLN B 1 157 ? 16.984 22.922 12.57 1 47.41 157 GLN B CA 1
ATOM 3570 C C . GLN B 1 157 ? 18.484 22.672 12.492 1 47.41 157 GLN B C 1
ATOM 3572 O O . GLN B 1 157 ? 18.938 21.875 11.672 1 47.41 157 GLN B O 1
ATOM 3577 N N . ASP B 1 158 ? 19.328 23.391 13.234 1 40.84 158 ASP B N 1
ATOM 3578 C CA . ASP B 1 158 ? 20.781 23.203 13.18 1 40.84 158 ASP B CA 1
ATOM 3579 C C . ASP B 1 158 ? 21.219 21.984 13.992 1 40.84 158 ASP B C 1
ATOM 3581 O O . ASP B 1 158 ? 20.969 21.922 15.195 1 40.84 158 ASP B O 1
ATOM 3585 N N . GLY B 1 159 ? 21.688 20.812 13.406 1 36.94 159 GLY B N 1
ATOM 3586 C CA . GLY B 1 159 ? 22.453 19.578 13.461 1 36.94 159 GLY B CA 1
ATOM 3587 C C . GLY B 1 159 ? 22.172 18.75 14.703 1 36.94 159 GLY B C 1
ATOM 3588 O O . GLY B 1 159 ? 22.844 17.75 14.953 1 36.94 159 GLY B O 1
ATOM 3589 N N . SER B 1 160 ? 21.938 19.25 15.992 1 33.75 160 SER B N 1
ATOM 3590 C CA . SER B 1 160 ? 22.094 18.172 16.953 1 33.75 160 SER B CA 1
ATOM 3591 C C . SER B 1 160 ? 21.078 17.062 16.703 1 33.75 160 SER B C 1
ATOM 3593 O O . SER B 1 160 ? 19.891 17.328 16.484 1 33.75 160 SER B O 1
ATOM 3595 N N . LYS B 1 161 ? 21.484 15.992 16.312 1 38.06 161 LYS B N 1
ATOM 3596 C CA . LYS B 1 161 ? 20.906 14.711 15.938 1 38.06 161 LYS B CA 1
ATOM 3597 C C . LYS B 1 161 ? 19.812 14.305 16.922 1 38.06 161 LYS B C 1
ATOM 3599 O O . LYS B 1 161 ? 19.188 13.242 16.766 1 38.06 161 LYS B O 1
ATOM 3604 N N . ASP B 1 162 ? 19.922 14.617 18.234 1 31.72 162 ASP B N 1
ATOM 3605 C CA . ASP B 1 162 ? 19 14.078 19.25 1 31.72 162 ASP B CA 1
ATOM 3606 C C . ASP B 1 162 ? 17.625 14.703 19.125 1 31.72 162 ASP B C 1
ATOM 3608 O O . ASP B 1 162 ? 17.469 15.93 19.188 1 31.72 162 ASP B O 1
ATOM 3612 N N . ILE B 1 163 ? 16.734 14.094 18.469 1 32.38 163 ILE B N 1
ATOM 3613 C CA . ILE B 1 163 ? 15.312 14.281 18.188 1 32.38 163 ILE B CA 1
ATOM 3614 C C . ILE B 1 163 ? 14.602 14.82 19.422 1 32.38 163 ILE B C 1
ATOM 3616 O O . ILE B 1 163 ? 13.414 15.148 19.375 1 32.38 163 ILE B O 1
ATOM 3620 N N . PHE B 1 164 ? 15.156 14.422 20.594 1 31.16 164 PHE B N 1
ATOM 3621 C CA . PHE B 1 164 ? 14.594 14.922 21.844 1 31.16 164 PHE B CA 1
ATOM 3622 C C . PHE B 1 164 ? 14.516 16.438 21.828 1 31.16 164 PHE B C 1
ATOM 3624 O O . PHE B 1 164 ? 14.008 17.047 22.766 1 31.16 164 PHE B O 1
ATOM 3631 N N . GLY B 1 165 ? 15.43 17 21.141 1 31.95 165 GLY B N 1
ATOM 3632 C CA . GLY B 1 165 ? 15.766 18.406 21.297 1 31.95 165 GLY B CA 1
ATOM 3633 C C . GLY B 1 165 ? 14.641 19.328 20.875 1 31.95 165 GLY B C 1
ATOM 3634 O O . GLY B 1 165 ? 14.742 20.547 21.031 1 31.95 165 GLY B O 1
ATOM 3635 N N . LYS B 1 166 ? 13.836 18.844 20.094 1 34.28 166 LYS B N 1
ATOM 3636 C CA . LYS B 1 166 ? 12.977 19.906 19.578 1 34.28 166 LYS B CA 1
ATOM 3637 C C . LYS B 1 166 ? 12.102 20.484 20.688 1 34.28 166 LYS B C 1
ATOM 3639 O O . LYS B 1 166 ? 11.922 21.703 20.766 1 34.28 166 LYS B O 1
ATOM 3644 N N . LEU B 1 167 ? 11.305 19.625 21.297 1 33.25 167 LEU B N 1
ATOM 3645 C 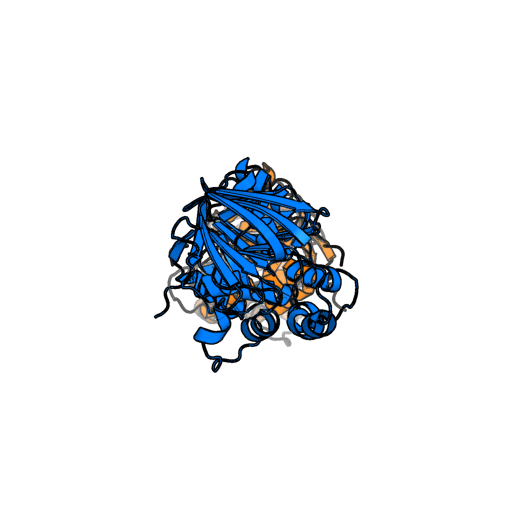CA . LEU B 1 167 ? 10.453 20.141 22.359 1 33.25 167 LEU B CA 1
ATOM 3646 C C . LEU B 1 167 ? 11.25 20.328 23.656 1 33.25 167 LEU B C 1
ATOM 3648 O O . LEU B 1 167 ? 10.734 20.859 24.641 1 33.25 167 LEU B O 1
ATOM 3652 N N . SER B 1 168 ? 12.242 19.453 23.938 1 34.28 168 SER B N 1
ATOM 3653 C CA . SER B 1 168 ? 13.141 19.812 25.031 1 34.28 168 SER B CA 1
ATOM 3654 C C . SER B 1 168 ? 13.547 21.281 24.953 1 34.28 168 SER B C 1
ATOM 3656 O O . SER B 1 168 ? 14.109 21.828 25.906 1 34.28 168 SER B O 1
ATOM 3658 N N . TYR B 1 169 ? 13.438 21.688 23.75 1 35.31 169 TYR B N 1
ATOM 3659 C CA . TYR B 1 169 ? 13.945 22.984 23.344 1 35.31 169 TYR B CA 1
ATOM 3660 C C . TYR B 1 169 ? 13.055 24.109 23.875 1 35.31 169 TYR B C 1
ATOM 3662 O O . TYR B 1 169 ? 13.508 25.234 24.031 1 35.31 169 TYR B O 1
ATOM 3670 N N . ILE B 1 170 ? 11.789 23.797 23.891 1 36.09 170 ILE B N 1
ATOM 3671 C CA . ILE B 1 170 ? 11.062 24.828 24.625 1 36.09 170 ILE B CA 1
ATOM 3672 C C . ILE B 1 170 ? 11.68 25.031 26 1 36.09 170 ILE B C 1
ATOM 3674 O O . ILE B 1 170 ? 11.781 26.156 26.484 1 36.09 170 ILE B O 1
ATOM 3678 N N . GLY B 1 171 ? 12.039 23.906 26.484 1 35.28 171 GLY B N 1
ATOM 3679 C CA . GLY B 1 171 ? 12.641 24.031 27.797 1 35.28 171 GLY B CA 1
ATOM 3680 C C . GLY B 1 171 ? 13.992 24.734 27.781 1 35.28 171 GLY B C 1
ATOM 3681 O O . GLY B 1 171 ? 14.289 25.562 28.641 1 35.28 171 GLY B O 1
ATOM 3682 N N . SER B 1 172 ? 14.836 24.078 27.047 1 34.84 172 SER B N 1
ATOM 3683 C CA . SER B 1 172 ? 16.188 24.625 27.109 1 34.84 172 SER B CA 1
ATOM 3684 C C . SER B 1 172 ? 16.219 26.062 26.625 1 34.84 172 SER B C 1
ATOM 3686 O O . SER B 1 172 ? 17.016 26.875 27.109 1 34.84 172 SER B O 1
ATOM 3688 N N . THR B 1 173 ? 15.516 26.312 25.594 1 37 173 THR B N 1
ATOM 3689 C CA . THR B 1 173 ? 15.57 27.656 25.031 1 37 173 THR B CA 1
ATOM 3690 C C . THR B 1 173 ? 14.984 28.672 26.016 1 37 173 THR B C 1
ATOM 3692 O O . THR B 1 173 ? 15.281 29.875 25.938 1 37 173 THR B O 1
ATOM 3695 N N . VAL B 1 174 ? 14.227 28.219 26.844 1 37.72 174 VAL B N 1
ATOM 3696 C CA . VAL B 1 174 ? 13.812 29.156 27.875 1 37.72 174 VAL B CA 1
ATOM 3697 C C . VAL B 1 174 ? 15.031 29.703 28.625 1 37.72 174 VAL B C 1
ATOM 3699 O O . VAL B 1 174 ? 15 30.812 29.156 1 37.72 174 VAL B O 1
ATOM 3702 N N . LYS B 1 175 ? 15.977 28.891 28.672 1 37.38 175 LYS B N 1
ATOM 3703 C CA . LYS B 1 175 ? 17.141 29.5 29.344 1 37.38 175 LYS B CA 1
ATOM 3704 C C . LYS B 1 175 ? 17.609 30.75 28.594 1 37.38 175 LYS B C 1
ATOM 3706 O O . LYS B 1 175 ? 18.031 31.719 29.219 1 37.38 175 LYS B O 1
ATOM 3711 N N . THR B 1 176 ? 17.781 30.594 27.344 1 39.47 176 THR B N 1
ATOM 3712 C CA . THR B 1 176 ? 18.375 31.734 26.672 1 39.47 176 THR B CA 1
ATOM 3713 C C . THR B 1 176 ? 17.375 32.875 26.562 1 39.47 176 THR B C 1
ATOM 3715 O O . THR B 1 176 ? 17.688 33.938 26.016 1 39.47 176 THR B O 1
ATOM 3718 N N . LEU B 1 177 ? 16.188 32.625 26.875 1 43.88 177 LEU B N 1
ATOM 3719 C CA . LEU B 1 177 ? 15.242 33.719 26.875 1 43.88 177 LEU B CA 1
ATOM 3720 C C . LEU B 1 177 ? 15.695 34.812 27.844 1 43.88 177 LEU B C 1
ATOM 3722 O O . LEU B 1 177 ? 14.938 35.75 28.141 1 43.88 177 LEU B O 1
ATOM 3726 N N . LEU B 1 178 ? 16.719 34.719 28.453 1 45.91 178 LEU B N 1
ATOM 3727 C CA . LEU B 1 178 ? 17.062 35.75 29.422 1 45.91 178 LEU B CA 1
ATOM 3728 C C . LEU B 1 178 ? 17.109 37.125 28.75 1 45.91 178 LEU B C 1
ATOM 3730 O O . LEU B 1 178 ? 16.984 38.156 29.406 1 45.91 178 LEU B O 1
ATOM 3734 N N . ASN B 1 179 ? 17.375 37.219 27.484 1 52.59 179 ASN B N 1
ATOM 3735 C CA . ASN B 1 179 ? 17.359 38.562 26.953 1 52.59 179 ASN B CA 1
ATOM 3736 C C . ASN B 1 179 ? 16.594 38.656 25.641 1 52.59 179 ASN B C 1
ATOM 3738 O O . ASN B 1 179 ? 17.203 38.75 24.578 1 52.59 179 ASN B O 1
ATOM 3742 N N . PRO B 1 180 ? 15.219 38.469 25.75 1 59.31 180 PRO B N 1
ATOM 3743 C CA . PRO B 1 180 ? 14.5 38.562 24.469 1 59.31 180 PRO B CA 1
ATOM 3744 C C . PRO B 1 180 ? 14.688 39.906 23.781 1 59.31 180 PRO B C 1
ATOM 3746 O O . PRO B 1 180 ? 14.758 40.938 24.438 1 59.31 180 PRO B O 1
ATOM 3749 N N . THR B 1 181 ? 15.094 39.875 22.531 1 72.31 181 THR B N 1
ATOM 3750 C CA . THR B 1 181 ? 15.211 41.094 21.734 1 72.31 181 THR B CA 1
ATOM 3751 C C . THR B 1 181 ? 13.836 41.625 21.391 1 72.31 181 THR B C 1
ATOM 3753 O O . THR B 1 181 ? 12.984 40.906 20.859 1 72.31 181 THR B O 1
ATOM 3756 N N . GLN B 1 182 ? 13.594 42.875 21.812 1 85.06 182 GLN B N 1
ATOM 3757 C CA . GLN B 1 182 ? 12.359 43.531 21.469 1 85.06 182 GLN B CA 1
ATOM 3758 C C . GLN B 1 182 ? 12.391 44.031 20.016 1 85.06 182 GLN B C 1
ATOM 3760 O O . GLN B 1 182 ? 13.461 44.281 19.469 1 85.06 182 GLN B O 1
ATOM 3765 N N . PHE B 1 183 ? 11.203 44.031 19.375 1 89.62 183 PHE B N 1
ATOM 3766 C CA . PHE B 1 183 ? 11.047 44.562 18.031 1 89.62 183 PHE B CA 1
ATOM 3767 C C . PHE B 1 183 ? 9.789 45.438 17.938 1 89.62 183 PHE B C 1
ATOM 3769 O O . PHE B 1 183 ? 8.852 45.25 18.719 1 89.62 183 PHE B O 1
ATOM 3776 N N . ASN B 1 184 ? 9.828 46.406 17.078 1 95.31 184 ASN B N 1
ATOM 3777 C CA . ASN B 1 184 ? 8.648 47.219 16.797 1 95.31 184 ASN B CA 1
ATOM 3778 C C . ASN B 1 184 ? 7.699 46.531 15.836 1 95.31 184 ASN B C 1
ATOM 3780 O O . ASN B 1 184 ? 8.141 45.875 14.891 1 95.31 184 ASN B O 1
ATOM 3784 N N . TYR B 1 185 ? 6.367 46.656 16.094 1 96.06 185 TYR B N 1
ATOM 3785 C CA . TYR B 1 185 ? 5.406 46.031 15.188 1 96.06 185 TYR B CA 1
ATOM 3786 C C . TYR B 1 185 ? 4.301 47 14.812 1 96.06 185 TYR B C 1
ATOM 3788 O O . TYR B 1 185 ? 4.004 47.938 15.562 1 96.06 185 TYR B O 1
ATOM 3796 N N . GLN B 1 186 ? 3.805 46.938 13.633 1 97.88 186 GLN B N 1
ATOM 3797 C CA . GLN B 1 186 ? 2.521 47.438 13.164 1 97.88 186 GLN B CA 1
ATOM 3798 C C . GLN B 1 186 ? 1.588 46.312 12.766 1 97.88 186 GLN B C 1
ATOM 3800 O O . GLN B 1 186 ? 1.921 45.5 11.891 1 97.88 186 GLN B O 1
ATOM 3805 N N . LEU B 1 187 ? 0.419 46.281 13.43 1 97.31 187 LEU B N 1
ATOM 3806 C CA . LEU B 1 187 ? -0.508 45.156 13.297 1 97.31 187 LEU B CA 1
ATOM 3807 C C . LEU B 1 187 ? -1.909 45.656 12.953 1 97.31 187 LEU B C 1
ATOM 3809 O O . LEU B 1 187 ? -2.42 46.562 13.594 1 97.31 187 LEU B O 1
ATOM 3813 N N . SER B 1 188 ? -2.379 45.188 11.875 1 98.06 188 SER B N 1
ATOM 3814 C CA . SER B 1 188 ? -3.783 45.438 11.555 1 98.06 188 SER B CA 1
ATOM 3815 C C . SER B 1 188 ? -4.598 44.156 11.648 1 98.06 188 SER B C 1
ATOM 3817 O O . SER B 1 188 ? -4.238 43.125 11.055 1 98.06 188 SER B O 1
ATOM 3819 N N . ILE B 1 189 ? -5.664 44.094 12.406 1 97.81 189 ILE B N 1
ATOM 3820 C CA . ILE B 1 189 ? -6.59 42.969 12.531 1 97.81 189 ILE B CA 1
ATOM 3821 C C . ILE B 1 189 ? -8 43.438 12.18 1 97.81 189 ILE B C 1
ATOM 3823 O O . ILE B 1 189 ? -8.602 44.25 12.898 1 97.81 189 ILE B O 1
ATOM 3827 N N . ASP B 1 190 ? -8.383 42.875 10.969 1 96.19 190 ASP B N 1
ATOM 3828 C CA . ASP B 1 190 ? -9.641 43.344 10.375 1 96.19 190 ASP B CA 1
ATOM 3829 C C . ASP B 1 190 ? -9.641 44.844 10.195 1 96.19 190 ASP B C 1
ATOM 3831 O O . ASP B 1 190 ? -8.828 45.375 9.438 1 96.19 190 ASP B O 1
ATOM 3835 N N . ASP B 1 191 ? -10.32 45.594 11 1 91.94 191 ASP B N 1
ATOM 3836 C CA . ASP B 1 191 ? -10.422 47.062 10.789 1 91.94 191 ASP B CA 1
ATOM 3837 C C . ASP B 1 191 ? -9.781 47.812 11.945 1 91.94 191 ASP B C 1
ATOM 3839 O O . ASP B 1 191 ? -9.984 49.031 12.086 1 91.94 191 ASP B O 1
ATOM 3843 N N . LYS B 1 192 ? -9.016 47.156 12.719 1 97.25 192 LYS B N 1
ATOM 3844 C CA . LYS B 1 192 ? -8.352 47.812 13.844 1 97.25 192 LYS B CA 1
ATOM 3845 C C . LYS B 1 192 ? -6.836 47.719 13.703 1 97.25 192 LYS B C 1
ATOM 3847 O O . LYS B 1 192 ? -6.297 46.719 13.234 1 97.25 192 LYS B O 1
ATOM 3852 N N . THR B 1 193 ? -6.242 48.812 14.117 1 97 193 THR B N 1
ATOM 3853 C CA . THR B 1 193 ? -4.789 48.875 14.016 1 97 193 THR B CA 1
ATOM 3854 C C . THR B 1 193 ? -4.148 48.938 15.398 1 97 193 THR B C 1
ATOM 3856 O O . THR B 1 193 ? -4.664 49.625 16.297 1 97 193 THR B O 1
ATOM 3859 N N . TYR B 1 194 ? -3.01 48.25 15.539 1 95.75 194 TYR B N 1
ATOM 3860 C CA . TYR B 1 194 ? -2.201 48.188 16.75 1 95.75 194 TYR B CA 1
ATOM 3861 C C . TYR B 1 194 ? -0.729 48.438 16.438 1 95.75 194 TYR B C 1
ATOM 3863 O O . TYR B 1 194 ? -0.262 48.094 15.344 1 95.75 194 TYR B O 1
ATOM 3871 N N . SER B 1 195 ? -0.054 49.062 17.328 1 95.81 195 SER B N 1
ATOM 3872 C CA . SER B 1 195 ? 1.388 49.25 17.188 1 95.81 195 SER B CA 1
ATOM 3873 C C . SER B 1 195 ? 2.078 49.281 18.547 1 95.81 195 SER B C 1
ATOM 3875 O O . SER 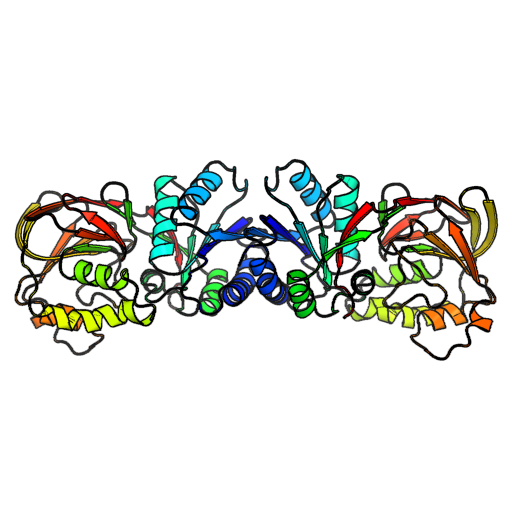B 1 195 ? 1.432 49.531 19.562 1 95.81 195 SER B O 1
ATOM 3877 N N . GLY B 1 196 ? 3.363 48.969 18.578 1 93.81 196 GLY B N 1
ATOM 3878 C CA . GLY B 1 196 ? 4.148 49 19.812 1 93.81 196 GLY B CA 1
ATOM 3879 C C . GLY B 1 196 ? 5.414 48.156 19.719 1 93.81 196 GLY B C 1
ATOM 3880 O O . GLY B 1 196 ? 5.934 47.906 18.625 1 93.81 196 GLY B O 1
ATOM 3881 N N . GLU B 1 197 ? 5.945 47.938 20.891 1 91.31 197 GLU B N 1
ATOM 3882 C CA . GLU B 1 197 ? 7.113 47.062 21.047 1 91.31 197 GLU B CA 1
ATOM 3883 C C . GLU B 1 197 ? 6.758 45.781 21.75 1 91.31 197 GLU B C 1
ATOM 3885 O O . GLU B 1 197 ? 5.977 45.781 22.703 1 91.31 197 GLU B O 1
ATOM 3890 N N . THR B 1 198 ? 7.227 44.719 21.156 1 88.38 198 THR B N 1
ATOM 3891 C CA . THR B 1 198 ? 6.93 43.438 21.75 1 88.38 198 THR B CA 1
ATOM 3892 C C . THR B 1 198 ? 8.102 42.469 21.578 1 88.38 198 THR B C 1
ATOM 3894 O O . THR B 1 198 ? 9.055 42.781 20.844 1 88.38 198 THR B O 1
ATOM 3897 N N . THR B 1 199 ? 8.031 41.375 22.312 1 81.94 199 THR B N 1
ATOM 3898 C CA . THR B 1 199 ? 9.047 40.312 22.172 1 81.94 199 THR B CA 1
ATOM 3899 C C . THR B 1 199 ? 8.508 39.125 21.391 1 81.94 199 THR B C 1
ATOM 3901 O O . THR B 1 199 ? 9.281 38.312 20.891 1 81.94 199 THR B O 1
ATOM 3904 N N . MET B 1 200 ? 7.152 39.062 21.281 1 85.38 200 MET B N 1
ATOM 3905 C CA . MET B 1 200 ? 6.562 37.906 20.609 1 85.38 200 MET B CA 1
ATOM 3906 C C . MET B 1 200 ? 5.137 38.188 20.156 1 85.38 200 MET B C 1
ATOM 3908 O O . MET B 1 200 ? 4.367 38.812 20.891 1 85.38 200 MET B O 1
ATOM 3912 N N . ILE B 1 201 ? 4.793 37.812 19.031 1 89.25 201 ILE B N 1
ATOM 3913 C CA . ILE B 1 201 ? 3.426 37.781 18.516 1 89.25 201 ILE B CA 1
ATOM 3914 C C . ILE B 1 201 ? 3.07 36.375 18.016 1 89.25 201 ILE B C 1
ATOM 3916 O O . ILE B 1 201 ? 3.879 35.719 17.359 1 89.25 201 ILE B O 1
ATOM 3920 N N . LEU B 1 202 ? 1.93 35.938 18.438 1 88.88 202 LEU B N 1
ATOM 3921 C CA . LEU B 1 202 ? 1.453 34.625 18.062 1 88.88 202 LEU B CA 1
ATOM 3922 C C . LEU B 1 202 ? 0.007 34.688 17.594 1 88.88 202 LEU B C 1
ATOM 3924 O O . LEU B 1 202 ? -0.854 35.25 18.266 1 88.88 202 LEU B O 1
ATOM 3928 N N . SER B 1 203 ? -0.222 34.25 16.391 1 92.81 203 SER B N 1
ATOM 3929 C CA . SER B 1 203 ? -1.589 34.031 15.922 1 92.81 203 SER B CA 1
ATOM 3930 C C . SER B 1 203 ? -1.92 32.531 15.852 1 92.81 203 SER B C 1
ATOM 3932 O O . SER B 1 203 ? -1.273 31.781 15.117 1 92.81 203 SER B O 1
ATOM 3934 N N . ALA B 1 204 ? -2.982 32.125 16.547 1 91.88 204 ALA B N 1
ATOM 3935 C CA . ALA B 1 204 ? -3.268 30.703 16.703 1 91.88 204 ALA B CA 1
ATOM 3936 C C . ALA B 1 204 ? -4.629 30.344 16.125 1 91.88 204 ALA B C 1
ATOM 3938 O O . ALA B 1 204 ? -5.594 31.109 16.266 1 91.88 204 ALA B O 1
ATOM 3939 N N . ASN B 1 205 ? -4.664 29.203 15.438 1 93.88 205 ASN B N 1
ATOM 3940 C CA . ASN B 1 205 ? -5.895 28.562 14.984 1 93.88 205 ASN B CA 1
ATOM 3941 C C . ASN B 1 205 ? -6.328 27.453 15.938 1 93.88 205 ASN B C 1
ATOM 3943 O O . ASN B 1 205 ? -7.516 27.312 16.234 1 93.88 205 ASN B O 1
ATOM 3947 N N . GLY B 1 206 ? -5.359 26.672 16.344 1 84.5 206 GLY B N 1
ATOM 3948 C CA . GLY B 1 206 ? -5.617 25.578 17.25 1 84.5 206 GLY B CA 1
ATOM 3949 C C . GLY B 1 206 ? -5.105 25.828 18.656 1 84.5 206 GLY B C 1
ATOM 3950 O O . GLY B 1 206 ? -4.336 26.766 18.875 1 84.5 206 GLY B O 1
ATOM 3951 N N . PRO B 1 207 ? -5.543 24.875 19.578 1 80.75 207 PRO B N 1
ATOM 3952 C CA . PRO B 1 207 ? -5.258 25.141 20.984 1 80.75 207 PRO B CA 1
ATOM 3953 C C . PRO B 1 207 ? -3.904 24.594 21.422 1 80.75 207 PRO B C 1
ATOM 3955 O O . PRO B 1 207 ? -3.473 24.828 22.562 1 80.75 207 PRO B O 1
ATOM 3958 N N . PHE B 1 208 ? -3.238 23.938 20.531 1 76.94 208 PHE B N 1
ATOM 3959 C CA . PHE B 1 208 ? -2.002 23.297 20.984 1 76.94 208 PHE B CA 1
ATOM 3960 C C . PHE B 1 208 ? -0.805 23.859 20.219 1 76.94 208 PHE B C 1
ATOM 3962 O O . PHE B 1 208 ? -0.85 24 19 1 76.94 208 PHE B O 1
ATOM 3969 N N . ILE B 1 209 ? 0.183 24.188 20.906 1 69 209 ILE B N 1
ATOM 3970 C CA . ILE B 1 209 ? 1.47 24.625 20.375 1 69 209 ILE B CA 1
ATOM 3971 C C . ILE B 1 209 ? 2.602 23.969 21.172 1 69 209 ILE B C 1
ATOM 3973 O O . ILE B 1 209 ? 2.613 24.016 22.406 1 69 209 ILE B O 1
ATOM 3977 N N . GLY B 1 210 ? 3.531 23.391 20.438 1 67.69 210 GLY B N 1
ATOM 3978 C CA . GLY B 1 210 ? 4.668 22.766 21.094 1 67.69 210 GLY B CA 1
ATOM 3979 C C . GLY B 1 210 ? 4.273 21.656 22.047 1 67.69 210 GLY B C 1
ATOM 3980 O O . GLY B 1 210 ? 4.852 21.531 23.141 1 67.69 210 GLY B O 1
ATOM 3981 N N . GLY B 1 211 ? 3.172 21.031 21.75 1 63.91 211 GLY B N 1
ATOM 3982 C CA . GLY B 1 211 ? 2.754 19.891 22.562 1 63.91 211 GLY B CA 1
ATOM 3983 C C . GLY B 1 211 ? 1.863 20.281 23.719 1 63.91 211 GLY B C 1
ATOM 3984 O O . GLY B 1 211 ? 1.337 19.406 24.422 1 63.91 211 GLY B O 1
ATOM 3985 N N . SER B 1 212 ? 1.687 21.547 23.891 1 67.5 212 SER B N 1
ATOM 3986 C CA . SER B 1 212 ? 0.915 21.984 25.047 1 67.5 212 SER B CA 1
ATOM 3987 C C . SER B 1 212 ? -0.283 22.828 24.625 1 67.5 212 SER B C 1
ATOM 3989 O O . SER B 1 212 ? -0.259 23.469 23.562 1 67.5 212 SER B O 1
ATOM 3991 N N . ARG B 1 213 ? -1.28 22.812 25.5 1 70.69 213 ARG B N 1
ATOM 3992 C CA . ARG B 1 213 ? -2.469 23.609 25.234 1 70.69 213 ARG B CA 1
ATOM 3993 C C . ARG B 1 213 ? -2.238 25.062 25.625 1 70.69 213 ARG B C 1
ATOM 3995 O O . ARG B 1 213 ? -1.608 25.344 26.656 1 70.69 213 ARG B O 1
ATOM 4002 N N . ILE B 1 214 ? -2.752 25.984 24.828 1 67.25 214 ILE B N 1
ATOM 4003 C CA . ILE B 1 214 ? -2.764 27.406 25.203 1 67.25 214 ILE B CA 1
ATOM 4004 C C . ILE B 1 214 ? -3.779 27.625 26.328 1 67.25 214 ILE B C 1
ATOM 4006 O O . ILE B 1 214 ? -4.984 27.469 26.109 1 67.25 214 ILE B O 1
ATOM 4010 N N . PRO B 1 215 ? -3.418 27.812 27.469 1 60.44 215 PRO B N 1
ATOM 4011 C CA . PRO B 1 215 ? -4.281 27.812 28.656 1 60.44 215 PRO B CA 1
ATOM 4012 C C . PRO B 1 215 ? -5.27 28.984 28.656 1 60.44 215 PRO B C 1
ATOM 4014 O O . PRO B 1 215 ? -6.301 28.922 29.328 1 60.44 215 PRO B O 1
ATOM 4017 N N . LEU B 1 216 ? -5.102 29.984 27.891 1 58.12 216 LEU B N 1
ATOM 4018 C CA . LEU B 1 216 ? -5.809 31.234 28.141 1 58.12 216 LEU B CA 1
ATOM 4019 C C . LEU B 1 216 ? -7.125 31.266 27.359 1 58.12 216 LEU B C 1
ATOM 4021 O O . LEU B 1 216 ? -7.949 32.156 27.578 1 58.12 216 LEU B O 1
ATOM 4025 N N . THR B 1 217 ? -7.375 30.375 26.531 1 62.97 217 THR B N 1
ATOM 4026 C CA . THR B 1 217 ? -8.523 30.578 25.656 1 62.97 217 THR B CA 1
ATOM 4027 C C . THR B 1 217 ? -9.078 29.234 25.172 1 62.97 217 THR B C 1
ATOM 4029 O O . THR B 1 217 ? -8.398 28.219 25.25 1 62.97 217 THR B O 1
ATOM 4032 N N . ASP B 1 218 ? -10.336 29.312 25.062 1 77.94 218 ASP B N 1
ATOM 4033 C CA . ASP B 1 218 ? -10.984 28.219 24.344 1 77.94 218 ASP B CA 1
ATOM 4034 C C . ASP B 1 218 ? -10.836 28.391 22.828 1 77.94 218 ASP B C 1
ATOM 4036 O O . ASP B 1 218 ? -11.719 28.938 22.172 1 77.94 218 ASP B O 1
ATOM 4040 N N . LEU B 1 219 ? -9.75 28.047 22.344 1 87.19 219 LEU B N 1
ATOM 4041 C CA . LEU B 1 219 ? -9.477 28.141 20.922 1 87.19 219 LEU B CA 1
ATOM 4042 C C . LEU B 1 219 ? -10.086 26.984 20.156 1 87.19 219 LEU B C 1
ATOM 4044 O O . LEU B 1 219 ? -10.078 25.844 20.641 1 87.19 219 LEU B O 1
ATOM 4048 N N . SER B 1 220 ? -10.719 27.344 19.078 1 91.69 220 SER B N 1
ATOM 4049 C CA . SER B 1 220 ? -11.297 26.312 18.203 1 91.69 220 SER B CA 1
ATOM 4050 C C . SER B 1 220 ? -10.859 26.5 16.766 1 91.69 220 SER B C 1
ATOM 4052 O O . SER B 1 220 ? -10.992 27.578 16.203 1 91.69 220 SER B O 1
ATOM 4054 N N . PRO B 1 221 ? -10.32 25.453 16.203 1 95.38 221 PRO B N 1
ATOM 4055 C CA . PRO B 1 221 ? -9.977 25.531 14.789 1 95.38 221 PRO B CA 1
ATOM 4056 C C . PRO B 1 221 ? -11.18 25.312 13.875 1 95.38 221 PRO B C 1
ATOM 4058 O O . PRO B 1 221 ? -11.016 24.938 12.711 1 95.38 221 PRO B O 1
ATOM 4061 N N . GLN B 1 222 ? -12.375 25.547 14.445 1 96.31 222 GLN B N 1
ATOM 4062 C CA . GLN B 1 222 ? -13.594 25.328 13.672 1 96.31 222 GLN B CA 1
ATOM 4063 C C . GLN B 1 222 ? -14.531 26.531 13.766 1 96.31 222 GLN B C 1
ATOM 4065 O O . GLN B 1 222 ? -15.695 26.438 13.383 1 96.31 222 GLN B O 1
ATOM 4070 N N . ASP B 1 223 ? -14.102 27.688 14.258 1 95.44 223 ASP B N 1
ATOM 4071 C CA . ASP B 1 223 ? -15.016 28.797 14.523 1 95.44 223 ASP B CA 1
ATOM 4072 C C . ASP B 1 223 ? -14.789 29.938 13.539 1 95.44 223 ASP B C 1
ATOM 4074 O O . ASP B 1 223 ? -15.484 30.953 13.594 1 95.44 223 ASP B O 1
ATOM 4078 N N . GLY B 1 224 ? -13.805 29.797 12.656 1 97.06 224 GLY B N 1
ATOM 4079 C CA . GLY B 1 224 ? -13.562 30.797 11.617 1 97.06 224 GLY B CA 1
ATOM 4080 C C . GLY B 1 224 ? -12.812 32 12.117 1 97.06 224 GLY B C 1
ATOM 4081 O O . GLY B 1 224 ? -12.844 33.062 11.484 1 97.06 224 GLY B O 1
ATOM 4082 N N . GLU B 1 225 ? -12.156 31.859 13.297 1 95.5 225 GLU B N 1
ATOM 4083 C CA . GLU B 1 225 ? -11.43 32.969 13.883 1 95.5 225 GLU B CA 1
ATOM 4084 C C . GLU B 1 225 ? -10.008 32.594 14.266 1 95.5 225 GLU B C 1
ATOM 4086 O O . GLU B 1 225 ? -9.773 31.453 14.688 1 95.5 225 GLU B O 1
ATOM 4091 N N . LEU B 1 226 ? -9.117 33.5 14.039 1 96.5 226 LEU B N 1
ATOM 4092 C CA . LEU B 1 226 ? -7.789 33.375 14.617 1 96.5 226 LEU B CA 1
ATOM 4093 C C . LEU B 1 226 ? -7.684 34.156 15.922 1 96.5 226 LEU B C 1
ATOM 4095 O O . LEU B 1 226 ? -8.453 35.094 16.141 1 96.5 226 LEU B O 1
ATOM 4099 N N . ASN B 1 227 ? -6.781 33.75 16.766 1 92.44 227 ASN B N 1
ATOM 4100 C CA . ASN B 1 227 ? -6.492 34.438 18.031 1 92.44 227 ASN B CA 1
ATOM 4101 C C . ASN B 1 227 ? -5.051 34.938 18.078 1 92.44 227 ASN B C 1
ATOM 4103 O O . ASN B 1 227 ? -4.117 34.125 18.125 1 92.44 227 ASN B O 1
ATOM 4107 N N . THR B 1 228 ? -4.902 36.219 18.047 1 93.38 228 THR B N 1
ATOM 4108 C CA . THR B 1 228 ? -3.568 36.812 18.062 1 93.38 228 THR B CA 1
ATOM 4109 C C . THR B 1 228 ? -3.189 37.25 19.484 1 93.38 228 THR B C 1
ATOM 4111 O O . THR B 1 228 ? -3.979 37.906 20.172 1 93.38 228 THR B O 1
ATOM 4114 N N . PHE B 1 229 ? -1.964 36.844 19.875 1 86.56 229 PHE B N 1
ATOM 4115 C CA . PHE B 1 229 ? -1.421 37.188 21.172 1 86.56 229 PHE B CA 1
ATOM 4116 C C . PHE B 1 229 ? -0.189 38.062 21.031 1 86.56 229 PHE B C 1
ATOM 4118 O O . PHE B 1 229 ? 0.738 37.75 20.281 1 86.56 229 PHE B O 1
ATOM 4125 N N . ILE B 1 230 ? -0.203 39.188 21.688 1 88.56 230 ILE B N 1
ATOM 4126 C CA . ILE B 1 230 ? 0.941 40.094 21.766 1 88.56 230 ILE B CA 1
ATOM 4127 C C . ILE B 1 230 ? 1.535 40.062 23.172 1 88.56 230 ILE B C 1
ATOM 4129 O O . ILE B 1 230 ? 0.856 40.406 24.141 1 88.56 230 ILE B O 1
ATOM 4133 N N . PHE B 1 231 ? 2.826 39.656 23.172 1 80.69 231 PHE B N 1
ATOM 4134 C CA . PHE B 1 231 ? 3.473 39.5 24.469 1 80.69 231 PHE B CA 1
ATOM 4135 C C . PHE B 1 231 ? 4.309 40.719 24.828 1 80.69 231 PHE B C 1
ATOM 4137 O O . PHE B 1 231 ? 5.203 41.094 24.078 1 80.69 231 PHE B O 1
ATOM 4144 N N . ASN B 1 232 ? 3.934 41.281 25.953 1 70.56 232 ASN B N 1
ATOM 4145 C CA . ASN B 1 232 ? 4.699 42.406 26.438 1 70.56 232 ASN B CA 1
ATOM 4146 C C . ASN B 1 232 ? 5.809 42 27.391 1 70.56 232 ASN B C 1
ATOM 4148 O O . ASN B 1 232 ? 5.781 40.875 27.922 1 70.56 232 ASN B O 1
ATOM 4152 N N . GLU B 1 233 ? 6.961 42.656 27.531 1 59.62 233 GLU B N 1
ATOM 4153 C CA . GLU B 1 233 ? 8.195 42.375 28.266 1 59.62 233 GLU B CA 1
ATOM 4154 C C . GLU B 1 233 ? 7.91 41.625 29.562 1 59.62 233 GLU B C 1
ATOM 4156 O O . GLU B 1 233 ? 8.664 40.75 29.953 1 59.62 233 GLU B O 1
ATOM 4161 N N . GLN B 1 234 ? 6.957 41.938 30.281 1 54.88 234 GLN B N 1
ATOM 4162 C CA . GLN B 1 234 ? 6.812 41.406 31.641 1 54.88 234 GLN B CA 1
ATOM 4163 C C . GLN B 1 234 ? 6.293 39.969 31.625 1 54.88 234 GLN B C 1
ATOM 4165 O O . GLN B 1 234 ? 6.34 39.281 32.656 1 54.88 234 GLN B O 1
ATOM 4170 N N . SER B 1 235 ? 5.953 39.469 30.516 1 51.78 235 SER B N 1
ATOM 4171 C CA . SER B 1 235 ? 5.133 38.25 30.484 1 51.78 235 SER B CA 1
ATOM 4172 C C . SER B 1 235 ? 5.969 37.031 30.156 1 51.78 235 SER B C 1
ATOM 4174 O O . SER B 1 235 ? 5.441 35.906 30.047 1 51.78 235 SER B O 1
ATOM 4176 N N . PHE B 1 236 ? 7.195 37.125 30.125 1 51.66 236 PHE B N 1
ATOM 4177 C CA . PHE B 1 236 ? 8.039 36 29.719 1 51.66 236 PHE B CA 1
ATOM 4178 C C . PHE B 1 236 ? 7.871 34.812 30.688 1 51.66 236 PHE B C 1
ATOM 4180 O O . PHE B 1 236 ? 7.934 33.656 30.281 1 51.66 236 PHE B O 1
ATOM 4187 N N . SER B 1 237 ? 7.828 35.156 31.922 1 51.12 237 SER B N 1
ATOM 4188 C CA . SER B 1 237 ? 7.641 34.094 32.875 1 51.12 237 SER B CA 1
ATOM 4189 C C . SER B 1 237 ? 6.418 33.25 32.531 1 51.12 237 SER B C 1
ATOM 4191 O O . SER B 1 237 ? 6.402 32.031 32.781 1 51.12 237 SER B O 1
ATOM 4193 N N . ILE B 1 238 ? 5.605 33.906 31.797 1 48.69 238 ILE B N 1
ATOM 4194 C CA . ILE B 1 238 ? 4.309 33.281 31.562 1 48.69 238 ILE B CA 1
ATOM 4195 C C . ILE B 1 238 ? 4.426 32.25 30.422 1 48.69 238 ILE B C 1
ATOM 4197 O O . ILE B 1 238 ? 3.846 31.172 30.5 1 48.69 238 ILE B O 1
ATOM 4201 N N . LEU B 1 239 ? 5.168 32.656 29.422 1 52.66 239 LEU B N 1
ATOM 4202 C CA . LEU B 1 239 ? 5.309 31.75 28.297 1 52.66 239 LEU B CA 1
ATOM 4203 C C . LEU B 1 239 ? 5.965 30.453 28.734 1 52.66 239 LEU B C 1
ATOM 4205 O O . LEU B 1 239 ? 5.57 29.359 28.297 1 52.66 239 LEU B O 1
ATOM 4209 N N . ASN B 1 240 ? 6.934 30.766 29.672 1 52.34 240 ASN B N 1
ATOM 4210 C CA . ASN B 1 240 ? 7.547 29.578 30.25 1 52.34 240 ASN B CA 1
ATOM 4211 C C . ASN B 1 240 ? 6.516 28.703 30.953 1 52.34 240 ASN B C 1
ATOM 4213 O O . ASN B 1 240 ? 6.59 27.484 30.906 1 52.34 240 ASN B O 1
ATOM 4217 N N . ASP B 1 241 ? 5.777 29.438 31.562 1 50.81 241 ASP B N 1
ATOM 4218 C CA . ASP B 1 241 ? 4.766 28.734 32.344 1 50.81 241 ASP B CA 1
ATOM 4219 C C . ASP B 1 241 ? 3.715 28.094 31.438 1 50.81 241 ASP B C 1
ATOM 4221 O O . ASP B 1 241 ? 3.197 27.016 31.734 1 50.81 241 ASP B O 1
ATOM 4225 N N . ILE B 1 242 ? 3.371 28.75 30.391 1 51.09 242 ILE B N 1
ATOM 4226 C CA . ILE B 1 242 ? 2.391 28.266 29.422 1 51.09 242 ILE B CA 1
ATOM 4227 C C . ILE B 1 242 ? 2.916 27 28.766 1 51.09 242 ILE B C 1
ATOM 4229 O O . ILE B 1 242 ? 2.17 26.031 28.578 1 51.09 242 ILE B O 1
ATOM 4233 N N . PHE B 1 243 ? 4.121 27.109 28.5 1 51.03 243 PHE B N 1
ATOM 4234 C CA . PHE B 1 243 ? 4.672 25.969 27.797 1 51.03 243 PHE B CA 1
ATOM 4235 C C . PHE B 1 243 ? 5.09 24.875 28.766 1 51.03 243 PHE B C 1
ATOM 4237 O O . PHE B 1 243 ? 5.133 23.688 28.391 1 51.03 243 PHE B O 1
ATOM 4244 N N . LYS B 1 244 ? 5.383 25.391 30.094 1 48.69 244 LYS B N 1
ATOM 4245 C CA . LYS B 1 244 ? 5.598 24.391 31.141 1 48.69 244 LYS B CA 1
ATOM 4246 C C . LYS B 1 244 ? 4.273 23.938 31.75 1 48.69 244 LYS B C 1
ATOM 4248 O O . LYS B 1 244 ? 3.336 24.719 31.859 1 48.69 244 LYS B O 1
ATOM 4253 N N . LYS B 1 245 ? 3.799 22.781 31.562 1 47.12 245 LYS B N 1
ATOM 4254 C CA . LYS B 1 245 ? 2.604 22.062 31.984 1 47.12 245 LYS B CA 1
ATOM 4255 C C . LYS B 1 245 ? 2.107 22.578 33.344 1 47.12 245 LYS B C 1
ATOM 4257 O O . LYS B 1 245 ? 1.365 21.875 34.031 1 47.12 245 LYS B O 1
ATOM 4262 N N . ARG B 1 246 ? 2.584 23.672 33.938 1 45.06 246 ARG B N 1
ATOM 4263 C CA . ARG B 1 246 ? 2.24 23.641 35.375 1 45.06 246 ARG B CA 1
ATOM 4264 C C . ARG B 1 246 ? 0.794 24.062 35.594 1 45.06 246 ARG B C 1
ATOM 4266 O O . ARG B 1 246 ? 0.377 25.125 35.125 1 45.06 246 ARG B O 1
ATOM 4273 N N . ASP B 1 247 ? -0.087 23.125 35.844 1 43.88 247 ASP B N 1
ATOM 4274 C CA . ASP B 1 247 ? -1.489 23.219 36.25 1 43.88 247 ASP B CA 1
ATOM 4275 C C . ASP B 1 247 ? -1.733 24.422 37.156 1 43.88 247 ASP B C 1
ATOM 4277 O O . ASP B 1 247 ? -2.871 24.875 37.281 1 43.88 247 ASP B O 1
ATOM 4281 N N . SER B 1 248 ? -0.869 24.734 38.031 1 41.66 248 SER B N 1
ATOM 4282 C CA . SER B 1 248 ? -1.282 25.562 39.156 1 41.66 248 SER B CA 1
ATOM 4283 C C . SER B 1 248 ? -1.142 27.047 38.844 1 41.66 248 SER B C 1
ATOM 4285 O O . SER B 1 248 ? -0.948 27.859 39.75 1 41.66 248 SER B O 1
ATOM 4287 N N . MET B 1 249 ? -0.959 27.469 37.719 1 44.38 249 MET B N 1
ATOM 4288 C CA . MET B 1 249 ? -0.698 28.906 37.688 1 44.38 249 MET B CA 1
ATOM 4289 C C . MET B 1 249 ? -1.999 29.688 37.75 1 44.38 249 MET B C 1
ATOM 4291 O O . MET B 1 249 ? -3.021 29.266 37.219 1 44.38 249 MET B O 1
ATOM 4295 N N . ASN B 1 250 ? -1.965 30.688 38.625 1 44.97 250 ASN B N 1
ATOM 4296 C CA . ASN B 1 250 ? -3.016 31.688 38.781 1 44.97 250 ASN B CA 1
ATOM 4297 C C . ASN B 1 250 ? -3.258 32.469 37.469 1 44.97 250 ASN B C 1
ATOM 4299 O O . ASN B 1 250 ? -2.371 33.156 36.969 1 44.97 250 ASN B O 1
ATOM 4303 N N . TRP B 1 251 ? -4.301 32.188 36.781 1 49.94 251 TRP B N 1
ATOM 4304 C CA . TRP B 1 251 ? -4.809 32.719 35.5 1 49.94 251 TRP B CA 1
ATOM 4305 C C . TRP B 1 251 ? -4.738 34.219 35.438 1 49.94 251 TRP B C 1
ATOM 4307 O O . TRP B 1 251 ? -4.48 34.812 34.406 1 49.94 251 TRP B O 1
ATOM 4317 N N . ASN B 1 252 ? -4.992 34.875 36.625 1 51.41 252 ASN B N 1
ATOM 4318 C CA . ASN B 1 252 ? -5.043 36.344 36.719 1 51.41 252 ASN B CA 1
ATOM 4319 C C . ASN B 1 252 ? -3.691 36.969 36.375 1 51.41 252 ASN B C 1
ATOM 4321 O O . ASN B 1 252 ? -3.627 38.031 35.75 1 51.41 252 ASN B O 1
ATOM 4325 N N . GLU B 1 253 ? -2.691 36.5 36.812 1 51.97 253 GLU B N 1
ATOM 4326 C CA . GLU B 1 253 ? -1.352 37.031 36.625 1 51.97 253 GLU B CA 1
ATOM 4327 C C . GLU B 1 253 ? -0.89 36.844 35.188 1 51.97 253 GLU B C 1
ATOM 4329 O O . GLU B 1 253 ? -0.161 37.688 34.625 1 51.97 253 GLU B O 1
ATOM 4334 N N . ILE B 1 254 ? -1.396 35.781 34.531 1 55.25 254 ILE B N 1
ATOM 4335 C CA . ILE B 1 254 ? -1.018 35.469 33.156 1 55.25 254 ILE B CA 1
ATOM 4336 C C . ILE B 1 254 ? -1.571 36.531 32.219 1 55.25 254 ILE B C 1
ATOM 4338 O O . ILE B 1 254 ? -0.895 36.969 31.266 1 55.25 254 ILE B O 1
ATOM 4342 N N . THR B 1 255 ? -2.656 37 32.656 1 58.56 255 THR B N 1
ATOM 4343 C CA . THR B 1 255 ? -3.361 37.938 31.766 1 58.56 255 THR B CA 1
ATOM 4344 C C . THR B 1 255 ? -2.686 39.281 31.75 1 58.56 255 THR B C 1
ATOM 4346 O O . THR B 1 255 ? -2.84 40.062 30.812 1 58.56 255 THR B O 1
ATOM 4349 N N . GLN B 1 256 ? -1.731 39.406 32.812 1 62.31 256 GLN B N 1
ATOM 4350 C CA . GLN B 1 256 ? -1.078 40.719 32.812 1 62.31 256 GLN B CA 1
ATOM 4351 C C . GLN B 1 256 ? 0.117 40.75 31.875 1 62.31 256 GLN B C 1
ATOM 4353 O O . GLN B 1 256 ? 0.958 39.844 31.906 1 62.31 256 GLN B O 1
ATOM 4358 N N . GLY B 1 257 ? -0.007 41.281 30.609 1 71.69 257 GLY B N 1
ATOM 4359 C CA . GLY B 1 257 ? 1.105 41.438 29.688 1 71.69 257 GLY B CA 1
ATOM 4360 C C . GLY B 1 257 ? 0.864 40.781 28.328 1 71.69 257 GLY B C 1
ATOM 4361 O O . GLY B 1 257 ? 1.721 40.844 27.453 1 71.69 257 GLY B O 1
ATOM 4362 N N . ILE B 1 258 ? -0.254 40.156 28.312 1 79.19 258 ILE B N 1
ATOM 4363 C CA . ILE B 1 258 ? -0.578 39.531 27.031 1 79.19 258 ILE B CA 1
ATOM 4364 C C . ILE B 1 258 ? -1.867 40.125 26.484 1 79.19 258 ILE B C 1
ATOM 4366 O O . ILE B 1 258 ? -2.893 40.156 27.172 1 79.19 258 ILE B O 1
ATOM 4370 N N . GLU B 1 259 ? -1.771 40.75 25.391 1 85.19 259 GLU B N 1
ATOM 4371 C CA . GLU B 1 259 ? -2.967 41.188 24.672 1 85.19 259 GLU B CA 1
ATOM 4372 C C . GLU B 1 259 ? -3.502 40.125 23.75 1 85.19 259 GLU B C 1
ATOM 4374 O O . GLU B 1 259 ? -2.742 39.5 22.984 1 85.19 259 GLU B O 1
ATOM 4379 N N . HIS B 1 260 ? -4.758 39.781 23.891 1 87.69 260 HIS B N 1
ATOM 4380 C CA . HIS B 1 260 ? -5.434 38.781 23.047 1 87.69 260 HIS B CA 1
ATOM 4381 C C . HIS B 1 260 ? -6.438 39.469 22.125 1 87.69 260 HIS B C 1
ATOM 4383 O O . HIS B 1 260 ? -7.352 40.156 22.578 1 87.69 260 HIS B O 1
ATOM 4389 N N . ILE B 1 261 ? -6.301 39.312 20.828 1 92.19 261 ILE B N 1
ATOM 4390 C CA . ILE B 1 261 ? -7.172 39.938 19.859 1 92.19 261 ILE B CA 1
ATOM 4391 C C . ILE B 1 261 ? -7.656 38.906 18.844 1 92.19 261 ILE B C 1
ATOM 4393 O O . ILE B 1 261 ? -6.867 38.406 18.031 1 92.19 261 ILE B O 1
ATOM 4397 N N . PRO B 1 262 ? -8.969 38.594 18.844 1 93.62 262 PRO B N 1
ATOM 4398 C CA . PRO B 1 262 ? -9.508 37.719 17.797 1 93.62 262 PRO B CA 1
ATOM 4399 C C . PRO B 1 262 ? -9.656 38.438 16.453 1 93.62 262 PRO B C 1
ATOM 4401 O O . PRO B 1 262 ? -9.781 39.688 16.422 1 93.62 262 PRO B O 1
ATOM 4404 N N . GLY B 1 263 ? -9.555 37.781 15.336 1 96.19 263 GLY B N 1
ATOM 4405 C CA . GLY B 1 263 ? -9.734 38.375 14.023 1 96.19 263 GLY B CA 1
ATOM 4406 C C . GLY B 1 263 ? -9.648 37.375 12.891 1 96.19 263 GLY B C 1
ATOM 4407 O O . GLY B 1 263 ? -9.336 36.219 13.109 1 96.19 263 GLY B O 1
ATOM 4408 N N . LYS B 1 264 ? -9.953 37.875 11.641 1 98.06 264 LYS B N 1
ATOM 4409 C CA . LYS B 1 264 ? -10.008 37.031 10.469 1 98.06 264 LYS B CA 1
ATOM 4410 C C . LYS B 1 264 ? -8.898 37.375 9.477 1 98.06 264 LYS B C 1
ATOM 4412 O O . LYS B 1 264 ? -8.383 36.5 8.781 1 98.06 264 LYS B O 1
ATOM 4417 N N . LYS B 1 265 ? -8.664 38.594 9.406 1 98.44 265 LYS B N 1
ATOM 4418 C CA . LYS B 1 265 ? -7.625 39.125 8.523 1 98.44 265 LYS B CA 1
ATOM 4419 C C . LYS B 1 265 ? -6.594 39.906 9.305 1 98.44 265 LYS B C 1
ATOM 4421 O O . LYS B 1 265 ? -6.949 40.844 10.047 1 98.44 265 LYS B O 1
ATOM 4426 N N . ILE B 1 266 ? -5.332 39.594 9.148 1 98.25 266 ILE B N 1
ATOM 4427 C CA . ILE B 1 266 ? -4.262 40.188 9.945 1 98.25 266 ILE B CA 1
ATOM 4428 C C . ILE B 1 266 ? -3.115 40.594 9.031 1 98.25 266 ILE B C 1
ATOM 4430 O O . ILE B 1 266 ? -2.676 39.844 8.172 1 98.25 266 ILE B O 1
ATOM 4434 N N . SER B 1 267 ? -2.719 41.781 9.078 1 98.38 267 SER B N 1
ATOM 4435 C CA . SER B 1 267 ? -1.511 42.25 8.414 1 98.38 267 SER B CA 1
ATOM 4436 C C . SER B 1 267 ? -0.459 42.688 9.438 1 98.38 267 SER B C 1
ATOM 4438 O O . SER B 1 267 ? -0.762 43.406 10.383 1 98.38 267 SER B O 1
ATOM 4440 N N . LEU B 1 268 ? 0.831 42.25 9.281 1 97.75 268 LEU B N 1
ATOM 4441 C CA . LEU B 1 268 ? 1.87 42.5 10.281 1 97.75 268 LEU B CA 1
ATOM 4442 C C . LEU B 1 268 ? 3.154 42.969 9.617 1 97.75 268 LEU B C 1
ATOM 4444 O O . LEU B 1 268 ? 3.652 42.344 8.68 1 97.75 268 LEU B O 1
ATOM 4448 N N . THR B 1 269 ? 3.658 44.031 9.984 1 97.75 269 THR B N 1
ATOM 4449 C CA . THR B 1 269 ? 4.984 44.531 9.656 1 97.75 269 THR B CA 1
ATOM 4450 C C . THR B 1 269 ? 5.812 44.75 10.914 1 97.75 269 THR B C 1
ATOM 4452 O O . THR B 1 269 ? 5.266 45.094 11.969 1 97.75 269 THR B O 1
ATOM 4455 N N . THR B 1 270 ? 7.098 44.531 10.789 1 96.31 270 THR B N 1
ATOM 4456 C CA . THR B 1 270 ? 7.965 44.688 11.953 1 96.31 270 THR B CA 1
ATOM 4457 C C . THR B 1 270 ? 9.219 45.469 11.578 1 96.31 270 THR B C 1
ATOM 4459 O O . THR B 1 270 ? 9.555 45.594 10.398 1 96.31 270 THR B O 1
ATOM 4462 N N . ASP B 1 271 ? 9.898 46.031 12.594 1 95.88 271 ASP B N 1
ATOM 4463 C CA . ASP B 1 271 ? 11.211 46.656 12.5 1 95.88 271 ASP B CA 1
ATOM 4464 C C . ASP B 1 271 ? 12.117 46.219 13.641 1 95.88 271 ASP B C 1
ATOM 4466 O O . ASP B 1 271 ? 11.867 46.531 14.805 1 95.88 271 ASP B O 1
ATOM 4470 N N . PRO B 1 272 ? 13.156 45.469 13.391 1 95 272 PRO B N 1
ATOM 4471 C CA . PRO B 1 272 ? 13.562 45.031 12.055 1 95 272 PRO B CA 1
ATOM 4472 C C . PRO B 1 272 ? 12.68 43.938 11.492 1 95 272 PRO B C 1
ATOM 4474 O O . PRO B 1 272 ? 11.75 43.5 12.164 1 95 272 PRO B O 1
ATOM 4477 N N . THR B 1 273 ? 12.961 43.594 10.266 1 94.88 273 THR B N 1
ATOM 4478 C CA . THR B 1 273 ? 12.328 42.438 9.688 1 94.88 273 THR B CA 1
ATOM 4479 C C . THR B 1 273 ? 12.578 41.188 10.555 1 94.88 273 THR B C 1
ATOM 4481 O O . THR B 1 273 ? 13.688 41 11.039 1 94.88 273 THR B O 1
ATOM 4484 N N . MET B 1 274 ? 11.461 40.438 10.766 1 91.75 274 MET B N 1
ATOM 4485 C CA . MET B 1 274 ? 11.547 39.281 11.648 1 91.75 274 MET B CA 1
ATOM 4486 C C . MET B 1 274 ? 11.266 38 10.883 1 91.75 274 MET B C 1
ATOM 4488 O O . MET B 1 274 ? 10.414 37.969 9.992 1 91.75 274 MET B O 1
ATOM 4492 N N . LYS B 1 275 ? 11.945 36.875 11.328 1 89.62 275 LYS B N 1
ATOM 4493 C CA . LYS B 1 275 ? 11.617 35.531 10.828 1 89.62 275 LYS B CA 1
ATOM 4494 C C . LYS B 1 275 ? 10.297 35.031 11.414 1 89.62 275 LYS B C 1
ATOM 4496 O O . LYS B 1 275 ? 9.953 35.375 12.555 1 89.62 275 LYS B O 1
ATOM 4501 N N . VAL B 1 276 ? 9.578 34.312 10.656 1 90.88 276 VAL B N 1
ATOM 4502 C CA . VAL B 1 276 ? 8.25 33.844 11.047 1 90.88 276 VAL B CA 1
ATOM 4503 C C . VAL B 1 276 ? 8.242 32.312 11.164 1 90.88 276 VAL B C 1
ATOM 4505 O O . VAL B 1 276 ? 8.727 31.625 10.273 1 90.88 276 VAL B O 1
ATOM 4508 N N . ASP B 1 277 ? 7.715 31.797 12.242 1 87.44 277 ASP B N 1
ATOM 4509 C CA . ASP B 1 277 ? 7.504 30.375 12.469 1 87.44 277 ASP B CA 1
ATOM 4510 C C . ASP B 1 277 ? 6.09 29.969 12.062 1 87.44 277 ASP B C 1
ATOM 4512 O O . ASP B 1 277 ? 5.105 30.484 12.602 1 87.44 277 ASP B O 1
ATOM 4516 N N . ILE B 1 278 ? 6.008 29.125 11.094 1 89.12 278 ILE B N 1
ATOM 4517 C CA . ILE B 1 278 ? 4.738 28.578 10.617 1 89.12 278 ILE B CA 1
ATOM 4518 C C . ILE B 1 278 ? 4.641 27.094 10.977 1 89.12 278 ILE B C 1
ATOM 4520 O O . ILE B 1 278 ? 5.242 26.25 10.32 1 89.12 278 ILE B O 1
ATOM 4524 N N . ASP B 1 279 ? 3.891 26.812 11.992 1 86.5 279 ASP B N 1
ATOM 4525 C CA . ASP B 1 279 ? 3.725 25.453 12.5 1 86.5 279 ASP B CA 1
ATOM 4526 C C . ASP B 1 279 ? 5.078 24.781 12.758 1 86.5 279 ASP B C 1
ATOM 4528 O O . ASP B 1 279 ? 5.281 23.625 12.406 1 86.5 279 ASP B O 1
ATOM 4532 N N . GLY B 1 280 ? 5.957 25.531 13.164 1 76.94 280 GLY B N 1
ATOM 4533 C CA . GLY B 1 280 ? 7.25 24.984 13.539 1 76.94 280 GLY B CA 1
ATOM 4534 C C . GLY B 1 280 ? 8.289 25.109 12.445 1 76.94 280 GLY B C 1
ATOM 4535 O O . GLY B 1 280 ? 9.469 24.797 12.656 1 76.94 280 GLY B O 1
ATOM 4536 N N . GLU B 1 281 ? 7.922 25.484 11.312 1 77.06 281 GLU B N 1
ATOM 4537 C CA . GLU B 1 281 ? 8.852 25.672 10.195 1 77.06 281 GLU B CA 1
ATOM 4538 C C . GLU B 1 281 ? 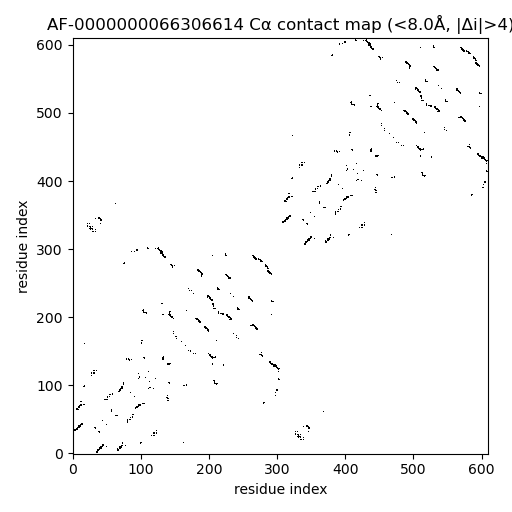9.109 27.141 9.93 1 77.06 281 GLU B C 1
ATOM 4540 O O . GLU B 1 281 ? 8.18 27.906 9.68 1 77.06 281 GLU B O 1
ATOM 4545 N N . ILE B 1 282 ? 10.422 27.469 10.008 1 77.88 282 ILE B N 1
ATOM 4546 C CA . ILE B 1 282 ? 10.789 28.844 9.688 1 77.88 282 ILE B CA 1
ATOM 4547 C C . ILE B 1 282 ? 10.828 29.031 8.172 1 77.88 282 ILE B C 1
ATOM 4549 O O . ILE B 1 282 ? 11.68 28.453 7.496 1 77.88 282 ILE B O 1
ATOM 4553 N N . SER B 1 283 ? 9.938 29.797 7.578 1 77.62 283 SER B N 1
ATOM 4554 C CA . SER B 1 283 ? 9.883 29.812 6.121 1 77.62 283 SER B CA 1
ATOM 4555 C C . SER B 1 283 ? 9.656 31.219 5.59 1 77.62 283 SER B C 1
ATOM 4557 O O . SER B 1 283 ? 9.789 31.469 4.387 1 77.62 283 SER B O 1
ATOM 4559 N N . LEU B 1 284 ? 9.273 32.25 6.434 1 88.75 284 LEU B N 1
ATOM 4560 C CA . LEU B 1 284 ? 8.938 33.562 5.957 1 88.75 284 LEU B CA 1
ATOM 4561 C C . LEU B 1 284 ? 9.578 34.625 6.84 1 88.75 284 LEU B C 1
ATOM 4563 O O . LEU B 1 284 ? 10.227 34.312 7.844 1 88.75 284 LEU B O 1
ATOM 4567 N N . GLU B 1 285 ? 9.508 35.812 6.27 1 94.06 285 GLU B N 1
ATOM 4568 C CA . GLU B 1 285 ? 9.859 37 7.02 1 94.06 285 GLU B CA 1
ATOM 4569 C C . GLU B 1 285 ? 8.781 38.094 6.879 1 94.06 285 GLU B C 1
ATOM 4571 O O . GLU B 1 285 ? 8.008 38.062 5.918 1 94.06 285 GLU B O 1
ATOM 4576 N N . THR B 1 286 ? 8.695 38.938 7.902 1 95.31 286 THR B N 1
ATOM 4577 C CA . THR B 1 286 ? 7.75 40.031 7.785 1 95.31 286 THR B CA 1
ATOM 4578 C C . THR B 1 286 ? 8.156 40.969 6.645 1 95.31 286 THR B C 1
ATOM 4580 O O . THR B 1 286 ? 9.336 41.094 6.328 1 95.31 286 THR B O 1
ATOM 4583 N N . PRO B 1 287 ? 7.223 41.656 5.984 1 97.56 287 PRO B N 1
ATOM 4584 C CA . PRO B 1 287 ? 5.797 41.719 6.305 1 97.56 287 PRO B CA 1
ATOM 4585 C C . PRO B 1 287 ? 5.043 40.469 5.883 1 97.56 287 PRO B C 1
ATOM 4587 O O . PRO B 1 287 ? 5.469 39.75 4.957 1 97.56 287 PRO B O 1
ATOM 4590 N N . ILE B 1 288 ? 3.949 40.125 6.66 1 97.69 288 ILE B N 1
ATOM 4591 C CA . ILE B 1 288 ? 3.119 39 6.309 1 97.69 288 ILE B CA 1
ATOM 4592 C C . ILE B 1 288 ? 1.645 39.375 6.395 1 97.69 288 ILE B C 1
ATOM 4594 O O . ILE B 1 288 ? 1.271 40.25 7.168 1 97.69 288 ILE B O 1
ATOM 4598 N N . ASP B 1 289 ? 0.867 38.812 5.535 1 98.31 289 ASP B N 1
ATOM 4599 C CA . ASP B 1 289 ? -0.591 38.812 5.598 1 98.31 289 ASP B CA 1
ATOM 4600 C C . ASP B 1 289 ? -1.138 37.438 6.008 1 98.31 289 ASP B C 1
ATOM 4602 O O . ASP B 1 289 ? -0.757 36.438 5.438 1 98.31 289 ASP B O 1
ATOM 4606 N N . ILE B 1 290 ? -1.976 37.438 7.027 1 98.31 290 ILE B N 1
ATOM 4607 C CA . ILE B 1 290 ? -2.545 36.219 7.59 1 98.31 290 ILE B CA 1
ATOM 4608 C C . ILE B 1 290 ? -4.066 36.25 7.473 1 98.31 290 ILE B C 1
ATOM 4610 O O . ILE B 1 290 ? -4.688 37.281 7.723 1 98.31 290 ILE B O 1
ATOM 4614 N N . GLU B 1 291 ? -4.641 35.219 7.086 1 98.38 291 GLU B N 1
ATOM 4615 C CA . GLU B 1 291 ? -6.094 35.094 7.02 1 98.38 291 GLU B CA 1
ATOM 4616 C C . GLU B 1 291 ? -6.559 33.719 7.418 1 98.38 291 GLU B C 1
ATOM 4618 O O . GLU B 1 291 ? -5.902 32.719 7.098 1 98.38 291 GLU B O 1
ATOM 4623 N N . VAL B 1 292 ? -7.684 33.656 8.125 1 98.44 292 VAL B N 1
ATOM 4624 C CA . VAL B 1 292 ? -8.305 32.344 8.406 1 98.44 292 VAL B CA 1
ATOM 4625 C C . VAL B 1 292 ? -9.203 31.938 7.234 1 98.44 292 VAL B C 1
ATOM 4627 O O . VAL B 1 292 ? -9.969 32.75 6.727 1 98.44 292 VAL B O 1
ATOM 4630 N N . ILE B 1 293 ? -9.07 30.781 6.688 1 98.44 293 ILE B N 1
ATOM 4631 C CA . ILE B 1 293 ? -10 30.188 5.734 1 98.44 293 ILE B CA 1
ATOM 4632 C C . ILE B 1 293 ? -10.914 29.203 6.457 1 98.44 293 ILE B C 1
ATOM 4634 O O . ILE B 1 293 ? -10.5 28.094 6.812 1 98.44 293 ILE B O 1
ATOM 4638 N N . PRO B 1 294 ? -12.164 29.609 6.68 1 98.12 294 PRO B N 1
ATOM 4639 C CA . PRO B 1 294 ? -13.055 28.781 7.48 1 98.12 294 PRO B CA 1
ATOM 4640 C C . PRO B 1 294 ? -13.43 27.469 6.781 1 98.12 294 PRO B C 1
ATOM 4642 O O . PRO B 1 294 ? -13.594 27.453 5.559 1 98.12 294 PRO B O 1
ATOM 4645 N N . ASN B 1 295 ? -13.508 26.375 7.527 1 97.62 295 ASN B N 1
ATOM 4646 C CA . ASN B 1 295 ? -13.969 25.078 7.035 1 97.62 295 ASN B CA 1
ATOM 4647 C C . ASN B 1 295 ? -13.234 24.672 5.762 1 97.62 295 ASN B C 1
ATOM 4649 O O . ASN B 1 295 ? -13.867 24.25 4.789 1 97.62 295 ASN B O 1
ATOM 4653 N N . ALA B 1 296 ? -11.953 24.781 5.77 1 98.19 296 ALA B N 1
ATOM 4654 C CA . ALA B 1 296 ? -11.156 24.734 4.551 1 98.19 296 ALA B CA 1
ATOM 4655 C C . ALA B 1 296 ? -10.719 23.297 4.246 1 98.19 296 ALA B C 1
ATOM 4657 O O . ALA B 1 296 ? -10.406 22.969 3.102 1 98.19 296 ALA B O 1
ATOM 4658 N N . ILE B 1 297 ? -10.688 22.453 5.281 1 98.25 297 ILE B N 1
ATOM 4659 C CA . ILE B 1 297 ? -10.109 21.141 5.086 1 98.25 297 ILE B CA 1
ATOM 4660 C C . ILE B 1 297 ? -10.914 20.094 5.871 1 98.25 297 ILE B C 1
ATOM 4662 O O . ILE B 1 297 ? -11.5 20.422 6.906 1 98.25 297 ILE B O 1
ATOM 4666 N N . GLN B 1 298 ? -10.953 18.875 5.363 1 98.19 298 GLN B N 1
ATOM 4667 C CA . GLN B 1 298 ? -11.625 17.75 6.016 1 98.19 298 GLN B CA 1
ATOM 4668 C C . GLN B 1 298 ? -10.617 16.812 6.684 1 98.19 298 GLN B C 1
ATOM 4670 O O . GLN B 1 298 ? -9.742 16.266 6.016 1 98.19 298 GLN B O 1
ATOM 4675 N N . LEU B 1 299 ? -10.758 16.672 8 1 98.31 299 LEU B N 1
ATOM 4676 C CA . LEU B 1 299 ? -9.852 15.812 8.758 1 98.31 299 LEU B CA 1
ATOM 4677 C C . LEU B 1 299 ? -10.625 14.734 9.508 1 98.31 299 LEU B C 1
ATOM 4679 O O . LEU B 1 299 ? -11.727 14.984 10.008 1 98.31 299 LEU B O 1
ATOM 4683 N N . LEU B 1 300 ? -10.062 13.516 9.562 1 98.19 300 LEU B N 1
ATOM 4684 C CA . LEU B 1 300 ? -10.625 12.477 10.422 1 98.19 300 LEU B CA 1
ATOM 4685 C C . LEU B 1 300 ? -10.383 12.805 11.891 1 98.19 300 LEU B C 1
ATOM 4687 O O . LEU B 1 300 ? -9.273 13.188 12.273 1 98.19 300 LEU B O 1
ATOM 4691 N N . THR B 1 301 ? -11.398 12.734 12.68 1 96.62 301 THR B N 1
ATOM 4692 C CA . THR B 1 301 ? -11.344 13.039 14.102 1 96.62 301 THR B CA 1
ATOM 4693 C C . THR B 1 301 ? -12.141 12.008 14.906 1 96.62 301 THR B C 1
ATOM 4695 O O . THR B 1 301 ? -12.945 11.266 14.344 1 96.62 301 THR B O 1
ATOM 4698 N N . VAL B 1 302 ? -11.711 11.781 16.125 1 93.44 302 VAL B N 1
ATOM 4699 C CA . VAL B 1 302 ? -12.398 10.836 17 1 93.44 302 VAL B CA 1
ATOM 4700 C C . VAL B 1 302 ? -13.109 11.594 18.125 1 93.44 302 VAL B C 1
ATOM 4702 O O . VAL B 1 302 ? -12.578 12.578 18.641 1 93.44 302 VAL B O 1
ATOM 4705 N N . ASN B 1 303 ? -14.516 11.398 18.203 1 77.62 303 ASN B N 1
ATOM 4706 C CA . ASN B 1 303 ? -15.273 12.055 19.266 1 77.62 303 ASN B CA 1
ATOM 4707 C C . ASN B 1 303 ? -14.906 11.5 20.641 1 77.62 303 ASN B C 1
ATOM 4709 O O . ASN B 1 303 ? -14.555 10.328 20.766 1 77.62 303 ASN B O 1
ATOM 4713 N N . ASP B 1 304 ? -14.352 12.281 21.656 1 58.22 304 ASP B N 1
ATOM 4714 C CA . ASP B 1 304 ? -14.203 11.883 23.047 1 58.22 304 ASP B CA 1
ATOM 4715 C C . ASP B 1 304 ? -15.398 11.055 23.516 1 58.22 304 ASP B C 1
ATOM 4717 O O . ASP B 1 304 ? -16.547 11.398 23.234 1 58.22 304 ASP B O 1
ATOM 4721 N N . LEU B 1 305 ? -15.328 9.656 23.531 1 38.94 305 LEU B N 1
ATOM 4722 C CA . LEU B 1 305 ? -16.328 9.141 24.453 1 38.94 305 LEU B CA 1
ATOM 4723 C C . LEU B 1 305 ? -16.281 9.883 25.781 1 38.94 305 LEU B C 1
ATOM 4725 O O . LEU B 1 305 ? -15.203 10.234 26.266 1 38.94 305 LEU B O 1
#

Organism: Staphylococcus aureus (strain MRSA252) (NCBI:txid282458)

Foldseek 3Di:
DAQQFAEEEEEEEPPALAPDVVVLVVLLCVLNVRNYVHYHYDYDHDQLVLLVVLLCVLVCNNHVGYAEYEYEHDLVRVQSNVLSCQVSVPAHAYEYAYRADQRFVCVVQVADNHRNRSSNLLNVWDKDFFKWKDKPSGIAQWKKKWALLVVQLVVVPPDPPPSVCNLVSLVVSLVVVPDGDKWWKWKDFPHDIDIDIARMKMKTQDQGDSNFGQPQDDHHRAPQKIKMKTAHPVQSVPSSVRSVPDPDDDNVVNPPGIDIDMHFKMWMAIVPKIFMAGSSDGDDIDGIIMGMDHRSHMYTGDDDD/DAQQFAEEEEEEEPPALDPDVVVLVVLLCVLNVRNYVHYHYDYDHDQLVLLVVLLCVLVCNNHVGYAEYEYEHDLVRVQSNVLSCQVSVPAHAYEYFYRADQRFVCVVQVADNHRNRSSNLLNVWDKDFFKWKDKPSGIAQWKKKWALLVVLLVVVVPDPPPSNCNLVSLVVSLVVVPDGDKWWKWKDFDHDIDTDIARMKMKTQTQGDSNFGQPQDDHHRAPQKIKMKTFAPVQSVVVSVRSVPDPDDDNVVNPPGIDIDMHFKMWMAIVPKIFMAGSSDGDDIDGIIMGMDHRSHMYTGHDDD

Nearest PDB structures (foldseek):
  3t5p-assembly2_B  TM=8.781E-01  e=5.672E-32  Bacillus anthracis str. Sterne
  3t5p-assembly3_E  TM=8.924E-01  e=1.916E-31  Bacillus anthracis str. Sterne
  3t5p-assembly2_L  TM=8.923E-01  e=7.310E-31  Bacillus anthracis str. Sterne
  4wrr-assembly1_B  TM=8.844E-01  e=8.864E-30  Bacillus anthracis str. Sterne
  2qvl-assembly1_A  TM=8.429E-01  e=4.273E-24  unclassified

pLDDT: mean 82.94, std 20.23, range [31.16, 98.81]

Radius of gyration: 32.21 Å; Cα contacts (8 Å, |Δi|>4): 1378; chains: 2; bounding box: 41×101×71 Å

Solvent-accessible surface area (backbone atoms only — not comparable to full-atom values): 31077 Å² total; per-residue (Å²): 131,83,48,79,36,59,20,31,37,35,38,33,46,80,82,36,68,45,93,53,53,38,57,51,49,9,48,29,39,22,38,46,53,63,30,19,42,26,34,34,41,36,61,29,87,50,92,63,40,52,29,50,49,37,46,29,43,67,70,42,70,55,35,83,58,69,59,35,39,33,36,46,22,21,50,63,55,48,42,44,44,52,36,15,32,61,74,54,66,54,92,45,43,31,39,79,26,41,26,38,84,52,31,29,65,37,55,77,31,57,44,48,79,48,32,53,60,22,29,52,46,57,72,76,35,43,82,43,60,25,30,33,37,35,44,75,93,43,54,31,63,30,32,40,27,25,45,60,62,27,64,41,42,55,61,45,71,59,76,66,79,59,74,64,42,54,67,48,23,62,55,54,41,52,61,66,51,75,66,70,66,70,35,38,40,43,36,32,42,65,92,43,78,48,71,52,69,30,35,31,42,36,38,31,26,33,40,34,56,89,57,24,57,52,82,88,55,92,54,44,37,66,72,51,45,30,41,32,34,40,33,30,84,82,26,54,70,42,55,53,42,52,68,38,81,63,81,77,65,66,66,72,64,54,54,54,40,45,47,77,46,76,37,43,38,36,40,40,39,46,48,66,71,40,56,30,21,47,49,68,41,76,81,50,50,45,64,44,42,37,34,50,40,56,64,63,43,40,34,49,28,43,79,82,126,131,81,50,81,36,59,19,31,37,37,38,33,47,81,82,36,69,45,92,52,55,39,57,52,49,8,47,29,39,22,38,47,52,62,32,19,43,24,34,36,41,36,62,28,88,50,91,62,42,52,30,51,50,37,46,30,44,66,71,41,68,55,34,83,58,68,58,34,39,33,36,46,23,22,48,64,55,49,40,43,42,52,37,15,32,60,74,53,65,54,92,46,43,32,40,76,26,41,26,38,86,50,33,30,64,38,54,76,32,57,44,47,80,48,34,54,62,23,30,52,47,56,74,75,36,43,82,41,60,26,31,32,36,35,43,75,94,43,53,31,62,31,34,39,28,27,46,61,62,26,64,45,41,55,62,46,73,57,75,70,80,60,74,66,43,52,67,51,24,61,56,55,44,52,61,68,50,76,66,70,66,70,35,38,38,43,37,33,44,66,92,42,77,46,71,51,70,31,35,30,41,35,38,30,27,33,41,35,56,88,59,25,57,53,83,89,54,92,55,43,39,66,72,51,44,30,40,30,36,41,32,32,85,81,26,57,69,40,55,53,40,51,66,38,81,62,81,78,64,64,66,73,64,54,54,53,38,46,48,78,47,74,37,42,38,36,40,40,38,46,49,65,71,40,57,30,20,46,49,70,41,77,80,51,51,45,64,46,42,38,32,49,39,56,64,64,42,40,34,48,29,44,80,82,126

Secondary structure (DSSP, 8-state):
---SEEEEEEEEETT-S-SSHHHHHHHHHHHHTTTEEEEEEEEE-STTHHHHHHHHHHTTSS-S-EEEEEEEE-HHHHHHHHHHHHHTT----EEEEE-SS--HHHHHTT--SSHHHHHHHTTT-EEEEEEEEEETTEEESSEEEEEHHHHHHHHHHSS---GGGTTHHHHHHHHHTTSPPPEEEEEEETTEEEEEEESEEEEESSSEETTEE-TT----TTSS-EEEEEE-GGGHHHHHHHHTT-TT--HHHHHTTEEEEEESEEEEEEES--EEEETTEEEEESSEEEEEEEEEEEEEE----/---SEEEEEEEEETT-S-TTHHHHHHHHHHHHTTTEEEEEEEEE-STTHHHHHHHHHHTTSS-S-EEEEEEEE-HHHHHHHHHHHHHTT----EEEEE-SS--HHHHHTT--SSHHHHHHHTTT-EEEEEEEEEETTEEESSEEEEEHHHHHHHHHHSS---GGGTTHHHHHHHHHTTSPPPEEEEEEETTEEEEEEESEEEEESSSEETTEE-TT----TTSS-EEEEEE-GGGHHHHHHHHTT-TT--HHHHTTTEEEEEESEEEEEEES--EEEETTEEEEESSEEEEEEEEEEEEEE----

=== Feature glossary ===
Key to the feature types in this record:

— What the protein is —

Primary structure: the covalent order of the twenty standard amino acids along the backbone. Two proteins with the same sequence will (almost always) fold to the same structure; two with 30% identity often share a fold but not the details.

Database cross-references. InterPro integrates a dozen domain/family signature databases into unified entries with residue-range hits. GO terms attach function/process/location labels with evidence codes. CATH codes position the fold in a four-level structural taxonomy. Organism is the NCBI-taxonomy species name.

— Where its atoms are —

The mmCIF block holds the 3D Cartesian coordinates of each backbone atom (N, Cα, C, O) in ångströms. mmCIF is the PDB's canonical archive format — a tagged-loop text representation of the atomic model.

Six rendered views show the 3D structure from the faces of a cube — i.e. along ±x, ±y, ±z. Rendering representation is drawn randomly per protein from cartoon (secondary-structure ribbons), sticks (backbone bonds), or molecular surface; coloring is either N→C rainbow (blue at the N-terminus through red at the C-terminus) or one color per chain.

— Local backbone conformation —

DSSP 8-state secondary structure assigns each residue one of H (α-helix), G (3₁₀-helix), I (π-helix), E (extended β-strand), B (isolated β-bridge), T (hydrogen-bonded turn), S (bend), or '-' (coil). The assignment is computed from backbone hydrogen-bond geometry via the Kabsch–Sander algorithm.

P-SEA three-state annotation labels each residue as helix, strand, or coil based purely on the geometry of the Cα trace. It serves as a fallback when the full backbone (and thus DSSP) is unavailable.

The φ/ψ torsion pair specifies the backbone conformation at each residue. φ rotates about the N–Cα bond, ψ about the Cα–C bond. Steric clashes forbid most of the (φ, ψ) plane — the allowed regions (α-helix basin, β-sheet basin, left-handed helix) are the Ramachandran-allowed regions.

— Global shape and packing —

The geometric summary reports three shape descriptors. Rg (radius of gyration) measures how spread out the Cα atoms are about their centre of mass; compact globular proteins have small Rg, elongated or unfolded ones large. Cα contacts (<8 Å, |i−j|>4) count long-range residue pairs in spatial proximity — high for tightly packed folds, near zero for rods or random coil. The bounding-box extents give the protein's footprint along x, y, z in Å.

Accessible surface area quantifies burial. A residue with SASA near zero is packed into the hydrophobic core; one with SASA >100 Å² sits on the surface. Computed here via the Shrake–Rupley numerical algorithm with a 1.4 Å probe.

Plot images: a contact map (which residues are close in 3D, as an N×N binary image), a Ramachandran scatter (backbone torsion angles, revealing secondary-structure composition at a glance), and — for AlphaFold structures — a PAE heatmap (pairwise prediction confidence).

— Structural neighborhood —

The Foldseek 3Di string encodes local tertiary geometry as a 20-letter alphabet — one character per residue — derived from the relative positions of nearby Cα atoms. Unlike the amino-acid sequence, 3Di is a direct function of the 3D structure, so two proteins with the same fold have similar 3Di strings even at low sequence identity.

Nearest PDB neighbors are the top structural matches found by Foldseek when searching this structure against the entire Protein Data Bank. Each hit reports a TM-score (0 to 1; >0.5 almost always implies the same fold) and an E-value. These are *structural* homologs — they may share no detectable sequence similarity.

— Confidence and disorder —

For AlphaFold models, the B-factor field carries pLDDT — the model's own estimate of local accuracy on a 0–100 scale. Regions with pLDDT<50 should be treated as essentially unmodeled; they often correspond to intrinsically disordered segments.

B-factor (Debye–Waller factor) reflects atomic displacement in the crystal lattice. It is an experimental observable (units Å²), not a prediction; low values mean the atom is pinned down, high values mean it moves or is heterogeneous across the crystal.

Predicted aligned error is AlphaFold's pairwise confidence. Unlike pLDDT (per-residue), PAE is per-residue-pair and captures whether two parts of the structure are correctly placed relative to each other. Units are ångströms of expected positional error.